Protein AF-A0A147ETG1-F1 (afdb_monomer_lite)

Sequence (432 aa):
MHYVILFGILLVVVVLVGWIVIVAAIRVIGFLLGYVVLMAAVAFAVGLVWGTISPIRILRSSSRVGVRIATPDEVRNGNVLGAAPKRRSAHFDWDHAWPLYVPYQLRLDQRAVLAGARAPLAAMARTQTFLPTPRAWYFALVRHLVWAIVFGIPMVGLVAGMWAATGLWMVITTVFRGVVSTSQRLTTWFLSMREKRETRRNHLGARCTRCYRQSEMPSFRCPNPQCGEIHRDVSPGPLGIRTRVCHCEAVIPLTVAAASRSLTAICPVCDAELPSGTGSRRVVALPVFGSVGSGKTQLLASIADALHTKSADASDPLEVTALTDVSATFLATAVADSAAGRPPLKTQRQDRPEGLAYVLDRSGSALELQMMDAAGESFVDTQGTQSLGYLDISHSLVFVLDPLSIDEVREQYERSPLAGTVPVAQGDGHRA

Foldseek 3Di:
DVVVVVVVVVVVVVVVVVVVVVVVVVVVVVVLVVVLVVLLQVLLVLLQVCLQCQLVPLVPDCPPLGQDACALVCQQVCVQVHDADDDPRNVDGAFSFHFDCFPGSLVSSLVSSVVSLCVVVVVVVVVVVPDDDDPDPVVVVVVVVCCCRVPVSSSVSSNNSSCVNNVVVSVVSVVVSVVVVVVLVVLLVVVVVVLVVCCVVQVAWFADLPQRDIDLFFWWAQPPPVGRTIHRALRADRQHHQWHAHSVRGIAGGHLLVNLQRTFTAHPPPRDTGFRNRRNAHEAEEEEEEAVLLCLLVVVLVVLLVQVVCCPDPVWHKDKDWRDPVLVVSSVQSNVCVVVVHRRDPDPDDLRDRWRWMWIDGPNHTYIYTYHYDPNVLVPDPVSVVSPSNVVVHPDYHYRGRLCLDVVSVVVCCPDPCNPVDDGGPDPPPDD

Structure (mmCIF, N/CA/C/O backbone):
data_AF-A0A147ETG1-F1
#
_entry.id   AF-A0A147ETG1-F1
#
loop_
_atom_site.group_PDB
_atom_site.id
_atom_site.type_symbol
_atom_site.label_atom_id
_atom_site.label_alt_id
_atom_site.label_comp_id
_atom_site.label_asym_id
_atom_site.label_entity_id
_atom_site.label_seq_id
_atom_site.pdbx_PDB_ins_code
_atom_site.Cartn_x
_atom_site.Cartn_y
_atom_site.Cartn_z
_atom_site.occupancy
_atom_site.B_iso_or_equiv
_atom_site.auth_seq_id
_atom_site.auth_comp_id
_atom_site.auth_asym_id
_atom_site.auth_atom_id
_atom_site.pdbx_PDB_model_num
ATOM 1 N N . MET A 1 1 ? 64.836 5.735 -83.996 1.00 67.38 1 MET A N 1
ATOM 2 C CA . MET A 1 1 ? 64.706 6.863 -83.042 1.00 67.38 1 MET A CA 1
ATOM 3 C C . MET A 1 1 ? 63.246 7.233 -82.755 1.00 67.38 1 MET A C 1
ATOM 5 O O . MET A 1 1 ? 62.884 7.292 -81.590 1.00 67.38 1 MET A O 1
ATOM 9 N N . HIS A 1 2 ? 62.379 7.402 -83.764 1.00 76.19 2 HIS A N 1
ATOM 10 C CA . HIS A 1 2 ? 60.975 7.813 -83.554 1.00 76.19 2 HIS A CA 1
ATOM 11 C C . HIS A 1 2 ? 60.108 6.833 -82.739 1.00 76.19 2 HIS A C 1
ATOM 13 O O . HIS A 1 2 ? 59.359 7.279 -81.880 1.00 76.19 2 HIS A O 1
ATOM 19 N N . TYR A 1 3 ? 60.258 5.514 -82.911 1.00 81.62 3 TYR A N 1
ATOM 20 C CA . TYR A 1 3 ? 59.494 4.520 -82.132 1.00 81.62 3 TYR A CA 1
ATOM 21 C C . TYR A 1 3 ? 59.814 4.522 -80.627 1.00 81.62 3 TYR A C 1
ATOM 23 O O . TYR A 1 3 ? 58.925 4.308 -79.810 1.00 81.62 3 TYR A O 1
ATOM 31 N N . VAL A 1 4 ? 61.063 4.819 -80.251 1.00 83.25 4 VAL A N 1
ATOM 32 C CA . VAL A 1 4 ? 61.487 4.911 -78.841 1.00 83.25 4 VAL A CA 1
ATOM 33 C C . VAL A 1 4 ? 60.890 6.156 -78.182 1.00 83.25 4 VAL A C 1
ATOM 35 O O . VAL A 1 4 ? 60.413 6.093 -77.053 1.00 83.25 4 VAL A O 1
ATOM 38 N N . ILE A 1 5 ? 60.849 7.272 -78.917 1.00 85.88 5 ILE A N 1
ATOM 39 C CA . ILE A 1 5 ? 60.222 8.521 -78.467 1.00 85.88 5 ILE A CA 1
ATOM 40 C C . ILE A 1 5 ? 58.706 8.327 -78.307 1.00 85.88 5 ILE A C 1
ATOM 42 O O . ILE A 1 5 ? 58.140 8.721 -77.292 1.00 85.88 5 ILE A O 1
ATOM 46 N N . LEU A 1 6 ? 58.053 7.661 -79.265 1.00 86.38 6 LEU A N 1
ATOM 47 C CA . LEU A 1 6 ? 56.607 7.418 -79.243 1.00 86.38 6 LEU A CA 1
ATOM 48 C C . LEU A 1 6 ? 56.188 6.469 -78.105 1.00 86.38 6 LEU A C 1
ATOM 50 O O . LEU A 1 6 ? 55.193 6.723 -77.430 1.00 86.38 6 LEU A O 1
ATOM 54 N N . PHE A 1 7 ? 56.980 5.425 -77.836 1.00 90.19 7 PHE A N 1
ATOM 55 C CA . PHE A 1 7 ? 56.787 4.542 -76.681 1.00 90.19 7 PHE A CA 1
ATOM 56 C C . PHE A 1 7 ? 56.986 5.279 -75.348 1.00 90.19 7 PHE A C 1
ATOM 58 O O . PHE A 1 7 ? 56.180 5.119 -74.433 1.00 90.19 7 PHE A O 1
ATOM 65 N N . GLY A 1 8 ? 58.011 6.135 -75.253 1.00 89.25 8 GLY A N 1
ATOM 66 C CA . GLY A 1 8 ? 58.242 6.978 -74.077 1.00 89.25 8 GLY A CA 1
ATOM 67 C C . GLY A 1 8 ? 57.074 7.928 -73.793 1.00 89.25 8 GLY A C 1
ATOM 68 O O . GLY A 1 8 ? 56.630 8.027 -72.652 1.00 89.25 8 GLY A O 1
ATOM 69 N N . ILE A 1 9 ? 56.517 8.562 -74.830 1.00 90.00 9 ILE A N 1
ATOM 70 C CA . ILE A 1 9 ? 55.332 9.427 -74.710 1.00 90.00 9 ILE A CA 1
ATOM 71 C C . ILE A 1 9 ? 54.106 8.619 -74.262 1.00 90.00 9 ILE A C 1
ATOM 73 O O . ILE A 1 9 ? 53.408 9.038 -73.340 1.00 90.00 9 ILE A O 1
ATOM 77 N N . LEU A 1 10 ? 53.856 7.449 -74.861 1.00 92.00 10 LEU A N 1
ATOM 78 C CA . LEU A 1 10 ? 52.732 6.586 -74.488 1.00 92.00 10 LEU A CA 1
ATOM 79 C C . LEU A 1 10 ? 52.819 6.143 -73.021 1.00 92.00 10 LEU A C 1
ATOM 81 O O . LEU A 1 10 ? 51.822 6.204 -72.304 1.00 92.00 10 LEU A O 1
ATOM 85 N N . LEU A 1 11 ? 54.006 5.744 -72.558 1.00 93.06 11 LEU A N 1
ATOM 86 C CA . LEU A 1 11 ? 54.235 5.351 -71.169 1.00 93.06 11 LEU A CA 1
ATOM 87 C C . LEU A 1 11 ? 53.941 6.508 -70.205 1.00 93.06 11 LEU A C 1
ATOM 89 O O . LEU A 1 11 ? 53.239 6.314 -69.214 1.00 93.06 11 LEU A O 1
ATOM 93 N N . VAL A 1 12 ? 54.422 7.717 -70.515 1.00 93.31 12 VAL A N 1
ATOM 94 C CA . VAL A 1 12 ? 54.153 8.920 -69.710 1.00 93.31 12 VAL A CA 1
ATOM 95 C C . VAL A 1 12 ? 52.656 9.230 -69.664 1.00 93.31 12 VAL A C 1
ATOM 97 O O . VAL A 1 12 ? 52.134 9.514 -68.588 1.00 93.31 12 VAL A O 1
ATOM 100 N N . VAL A 1 13 ? 51.944 9.122 -70.790 1.00 93.25 13 VAL A N 1
ATOM 101 C CA . VAL A 1 13 ? 50.486 9.320 -70.840 1.00 93.25 13 VAL A CA 1
ATOM 102 C C . VAL A 1 13 ? 49.758 8.277 -69.993 1.00 93.25 13 VAL A C 1
ATOM 104 O O . VAL A 1 13 ? 48.889 8.645 -69.210 1.00 93.25 13 VAL A O 1
ATOM 107 N N . VAL A 1 14 ? 50.124 6.995 -70.084 1.00 94.44 14 VAL A N 1
ATOM 108 C CA . VAL A 1 14 ? 49.513 5.925 -69.275 1.00 94.44 14 VAL A CA 1
ATOM 109 C C . VAL A 1 14 ? 49.749 6.156 -67.781 1.00 94.44 14 VAL A C 1
ATOM 111 O O . VAL A 1 14 ? 48.812 6.034 -66.993 1.00 94.44 14 VAL A O 1
ATOM 114 N N . VAL A 1 15 ? 50.966 6.542 -67.384 1.00 94.19 15 VAL A N 1
ATOM 115 C CA . VAL A 1 15 ? 51.292 6.864 -65.986 1.00 94.19 15 VAL A CA 1
ATOM 116 C C . VAL A 1 15 ? 50.510 8.088 -65.505 1.00 94.19 15 VAL A C 1
ATOM 118 O O . VAL A 1 15 ? 49.958 8.061 -64.408 1.00 94.19 15 VAL A 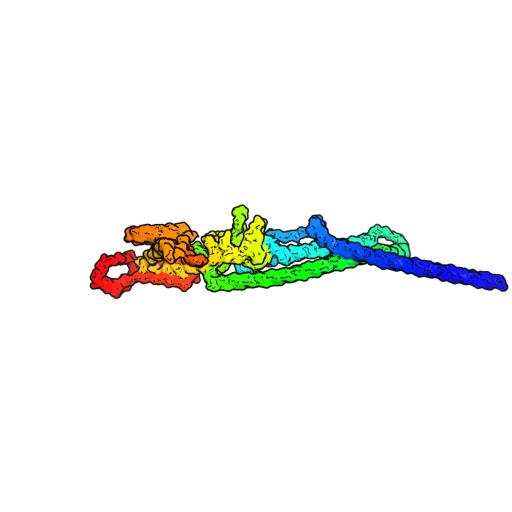O 1
ATOM 121 N N . LEU A 1 16 ? 50.403 9.139 -66.323 1.00 94.12 16 LEU A N 1
ATOM 122 C CA . LEU A 1 16 ? 49.668 10.358 -65.984 1.00 94.12 16 LEU A CA 1
ATOM 123 C C . LEU A 1 16 ? 48.159 10.105 -65.870 1.00 94.12 16 LEU A C 1
ATOM 125 O O . LEU A 1 16 ? 47.537 10.546 -64.906 1.00 94.12 16 LEU A O 1
ATOM 129 N N . VAL A 1 17 ? 47.573 9.346 -66.800 1.00 94.06 17 VAL A N 1
ATOM 130 C CA . VAL A 1 17 ? 46.169 8.912 -66.730 1.00 94.06 17 VAL A CA 1
ATOM 131 C C . VAL A 1 17 ? 45.944 8.045 -65.491 1.00 94.06 17 VAL A C 1
ATOM 133 O O . VAL A 1 17 ? 44.997 8.289 -64.746 1.00 94.06 17 VAL A O 1
ATOM 136 N N . GLY A 1 18 ? 46.838 7.091 -65.215 1.00 94.12 18 GLY A N 1
ATOM 137 C CA . GLY A 1 18 ? 46.791 6.270 -64.005 1.00 94.12 18 GLY A CA 1
ATOM 138 C C . GLY A 1 18 ? 46.842 7.109 -62.726 1.00 94.12 18 GLY A C 1
ATOM 139 O O . GLY A 1 18 ? 46.026 6.914 -61.827 1.00 94.12 18 GLY A O 1
ATOM 140 N N . TRP A 1 19 ? 47.731 8.102 -62.666 1.00 94.38 19 TRP A N 1
ATOM 141 C CA . TRP A 1 19 ? 47.833 9.033 -61.542 1.00 94.38 19 TRP A CA 1
ATOM 142 C C . TRP A 1 19 ? 46.570 9.884 -61.367 1.00 94.38 19 TRP A C 1
ATOM 144 O O . TRP A 1 19 ? 46.068 10.004 -60.251 1.00 94.38 19 TRP A O 1
ATOM 154 N N . ILE A 1 20 ? 46.003 10.423 -62.453 1.00 93.62 20 ILE A N 1
ATOM 155 C CA . ILE A 1 20 ? 44.741 11.182 -62.416 1.00 93.62 20 ILE A CA 1
ATOM 156 C C . ILE A 1 20 ? 43.602 10.310 -61.880 1.00 93.62 20 ILE A C 1
ATOM 158 O O . ILE A 1 20 ? 42.843 10.761 -61.022 1.00 93.62 20 ILE A O 1
ATOM 162 N N . VAL A 1 21 ? 43.500 9.060 -62.340 1.00 93.44 21 VAL A N 1
ATOM 163 C CA . VAL A 1 21 ? 42.495 8.102 -61.855 1.00 93.44 21 VAL A CA 1
ATOM 164 C C . VAL A 1 21 ? 42.681 7.827 -60.361 1.00 93.44 21 VAL A C 1
ATOM 166 O O . VAL A 1 21 ? 41.699 7.842 -59.621 1.00 93.44 21 VAL A O 1
ATOM 169 N N . ILE A 1 22 ? 43.920 7.649 -59.892 1.00 93.94 22 ILE A N 1
ATOM 170 C CA . ILE A 1 22 ? 44.228 7.452 -58.467 1.00 93.94 22 ILE A CA 1
ATOM 171 C C . ILE A 1 22 ? 43.833 8.684 -57.641 1.00 93.94 22 ILE A C 1
ATOM 173 O O . ILE A 1 22 ? 43.138 8.551 -56.634 1.00 93.94 22 ILE A O 1
ATOM 177 N N . VAL A 1 23 ? 44.219 9.890 -58.066 1.00 94.06 23 VAL A N 1
ATOM 178 C CA . VAL A 1 23 ? 43.885 11.142 -57.362 1.00 94.06 23 VAL A CA 1
ATOM 179 C C . VAL A 1 23 ? 42.370 11.363 -57.321 1.00 94.06 23 VAL A C 1
ATOM 181 O O . VAL A 1 23 ? 41.824 11.721 -56.274 1.00 94.06 23 VAL A O 1
ATOM 184 N N . ALA A 1 24 ? 41.671 11.111 -58.430 1.00 92.19 24 ALA A N 1
ATOM 185 C CA . ALA A 1 24 ? 40.215 11.183 -58.487 1.00 92.19 24 ALA A CA 1
ATOM 186 C C . ALA A 1 24 ? 39.564 10.160 -57.542 1.00 92.19 24 ALA A C 1
ATOM 188 O O . ALA A 1 24 ? 38.664 10.524 -56.784 1.00 92.19 24 ALA A O 1
ATOM 189 N N . ALA A 1 25 ? 40.055 8.916 -57.516 1.00 88.94 25 ALA A N 1
ATOM 190 C CA . ALA A 1 25 ? 39.570 7.877 -56.611 1.00 88.94 25 ALA A CA 1
ATOM 191 C C . ALA A 1 25 ? 39.764 8.266 -55.135 1.00 88.94 25 ALA A C 1
ATOM 193 O O . ALA A 1 25 ? 38.818 8.167 -54.356 1.00 88.94 25 ALA A O 1
ATOM 194 N N . ILE A 1 26 ? 40.936 8.790 -54.756 1.00 92.31 26 ILE A N 1
ATOM 195 C CA . ILE A 1 26 ? 41.205 9.279 -53.392 1.00 92.31 26 ILE A CA 1
ATOM 196 C C . ILE A 1 26 ? 40.241 10.413 -53.018 1.00 92.31 26 ILE A C 1
ATOM 198 O O . ILE A 1 26 ? 39.694 10.416 -51.916 1.00 92.31 26 ILE A O 1
ATOM 202 N N . ARG A 1 27 ? 39.977 11.357 -53.931 1.00 92.75 27 ARG A N 1
ATOM 203 C CA . ARG A 1 27 ? 39.052 12.476 -53.682 1.00 92.75 27 ARG A CA 1
ATOM 204 C C . ARG A 1 27 ? 37.606 12.009 -53.513 1.00 92.75 27 ARG A C 1
ATOM 206 O O . ARG A 1 27 ? 36.915 12.496 -52.619 1.00 92.75 27 ARG A O 1
ATOM 213 N N . VAL A 1 28 ? 37.162 11.054 -54.332 1.00 88.75 28 VAL A N 1
ATOM 214 C CA . VAL A 1 28 ? 35.836 10.429 -54.210 1.00 88.75 28 VAL A CA 1
ATOM 215 C C . VAL A 1 28 ? 35.714 9.682 -52.883 1.00 88.75 28 VAL A C 1
ATOM 217 O O . VAL A 1 28 ? 34.722 9.865 -52.183 1.00 88.75 28 VAL A O 1
ATOM 220 N N . ILE A 1 29 ? 36.732 8.908 -52.491 1.00 87.75 29 ILE A N 1
ATOM 221 C CA . ILE A 1 29 ? 36.769 8.213 -51.195 1.00 87.75 29 ILE A CA 1
ATOM 222 C C . ILE A 1 29 ? 36.726 9.219 -50.038 1.00 87.75 29 ILE A C 1
ATOM 224 O O . ILE A 1 29 ? 35.969 9.018 -49.093 1.00 87.75 29 ILE A O 1
ATOM 228 N N . GLY A 1 30 ? 37.475 10.323 -50.120 1.00 89.44 30 GLY A N 1
ATOM 229 C CA . GLY A 1 30 ? 37.466 11.380 -49.107 1.00 89.44 30 GLY A CA 1
ATOM 230 C C . GLY A 1 30 ? 36.097 12.052 -48.955 1.00 89.44 30 GLY A C 1
ATOM 231 O O . GLY A 1 30 ? 35.612 12.214 -47.836 1.00 89.44 30 GLY A O 1
ATOM 232 N N . PHE A 1 31 ? 35.437 12.386 -50.069 1.00 90.56 31 PHE A N 1
ATOM 233 C CA . PHE A 1 31 ? 34.080 12.944 -50.048 1.00 90.56 31 PHE A CA 1
ATOM 234 C C . PHE A 1 31 ? 33.064 11.948 -49.478 1.00 90.56 31 PHE A C 1
ATOM 236 O O . PHE A 1 31 ? 32.230 12.312 -48.651 1.00 90.56 31 PHE A O 1
ATOM 243 N N . LEU A 1 32 ? 33.163 10.681 -49.880 1.00 87.75 32 LEU A N 1
ATOM 244 C CA . LEU A 1 32 ? 32.304 9.603 -49.406 1.00 87.75 32 LEU A CA 1
ATOM 245 C C . LEU A 1 32 ? 32.493 9.352 -47.904 1.00 87.75 32 LEU A C 1
ATOM 247 O O . LEU A 1 32 ? 31.505 9.237 -47.187 1.00 87.75 32 LEU A O 1
ATOM 251 N N . LEU A 1 33 ? 33.729 9.364 -47.400 1.00 88.69 33 LEU A N 1
ATOM 252 C CA . LEU A 1 33 ? 34.017 9.271 -45.967 1.00 88.69 33 LEU A CA 1
ATOM 253 C C . LEU A 1 33 ? 33.415 10.456 -45.195 1.00 88.69 33 LEU A C 1
ATOM 255 O O . LEU A 1 33 ? 32.748 10.250 -44.183 1.00 88.69 33 LEU A O 1
ATOM 259 N N . GLY A 1 34 ? 33.602 11.685 -45.687 1.00 90.25 34 GLY A N 1
ATOM 260 C CA . GLY A 1 34 ? 33.026 12.885 -45.075 1.00 90.25 34 GLY A CA 1
ATOM 261 C C . GLY A 1 34 ? 31.496 12.851 -45.036 1.00 90.25 34 GLY A C 1
ATOM 262 O O . GLY A 1 34 ? 30.897 13.111 -43.992 1.00 90.25 34 GLY A O 1
ATOM 263 N N . TYR A 1 35 ? 30.863 12.456 -46.145 1.00 90.31 35 TYR A N 1
ATOM 264 C CA . TYR A 1 35 ? 29.414 12.264 -46.234 1.00 90.31 35 TYR A CA 1
ATOM 265 C C . TYR A 1 35 ? 28.915 11.237 -45.212 1.00 90.31 35 TYR A C 1
ATOM 267 O O . TYR A 1 35 ? 27.952 11.494 -44.495 1.00 90.31 35 TYR A O 1
ATOM 275 N N . VAL A 1 36 ? 29.592 10.095 -45.102 1.00 89.81 36 VAL A N 1
ATOM 276 C CA . VAL A 1 36 ? 29.226 9.012 -44.182 1.00 89.81 36 VAL A CA 1
ATOM 277 C C . VAL A 1 36 ? 29.306 9.459 -42.729 1.00 89.81 36 VAL A C 1
ATOM 279 O O . VAL A 1 36 ? 28.372 9.212 -41.969 1.00 89.81 36 VAL A O 1
ATOM 282 N N . VAL A 1 37 ? 30.385 10.144 -42.343 1.00 91.12 37 VAL A N 1
ATOM 283 C CA . VAL A 1 37 ? 30.551 10.669 -40.980 1.00 91.12 37 VAL A CA 1
ATOM 284 C C . VAL A 1 37 ? 29.466 11.698 -40.662 1.00 91.12 37 VAL A C 1
ATOM 286 O O . VAL A 1 37 ? 28.840 11.617 -39.604 1.00 91.12 37 VAL A O 1
ATOM 289 N N . LEU A 1 38 ? 29.188 12.622 -41.587 1.00 94.12 38 LEU A N 1
ATOM 290 C CA . LEU A 1 38 ? 28.142 13.630 -41.413 1.00 94.12 38 LEU A CA 1
ATOM 291 C C . LEU A 1 38 ? 26.756 12.984 -41.274 1.00 94.12 38 LEU A C 1
ATOM 293 O O . LEU A 1 38 ? 26.021 13.294 -40.338 1.00 94.12 38 LEU A O 1
ATOM 297 N N . MET A 1 39 ? 26.410 12.053 -42.164 1.00 92.62 39 MET A N 1
ATOM 298 C CA . MET A 1 39 ? 25.126 11.352 -42.121 1.00 92.62 39 MET A CA 1
ATOM 299 C C . MET A 1 39 ? 24.985 10.490 -40.867 1.00 92.62 39 MET A C 1
ATOM 301 O O . MET A 1 39 ? 23.900 10.441 -40.294 1.00 92.62 39 MET A O 1
ATOM 305 N N . ALA A 1 40 ? 26.062 9.854 -40.399 1.00 92.00 40 ALA A N 1
ATOM 306 C CA . ALA A 1 40 ? 26.072 9.125 -39.134 1.00 92.00 40 ALA A CA 1
ATOM 307 C C . ALA A 1 40 ? 25.810 10.046 -37.940 1.00 92.00 40 ALA A C 1
ATOM 309 O O . ALA A 1 40 ? 25.008 9.701 -37.074 1.00 92.00 40 ALA A O 1
ATOM 310 N N . ALA A 1 41 ? 26.438 11.225 -37.911 1.00 94.06 41 ALA A N 1
ATOM 311 C CA . ALA A 1 41 ? 26.247 12.212 -36.852 1.00 94.06 41 ALA A CA 1
ATOM 312 C C . ALA A 1 41 ? 24.816 12.777 -36.841 1.00 94.06 41 ALA A C 1
ATOM 314 O O . ALA A 1 41 ? 24.185 12.841 -35.785 1.00 94.06 41 ALA A O 1
ATOM 315 N N . VAL A 1 42 ? 24.269 13.118 -38.014 1.00 95.25 42 VAL A N 1
ATOM 316 C CA . VAL A 1 42 ? 22.872 13.565 -38.151 1.00 95.25 42 VAL A CA 1
ATOM 317 C C . VAL A 1 42 ? 21.911 12.454 -37.732 1.00 95.25 42 VAL A C 1
ATOM 319 O O . VAL A 1 42 ? 21.002 12.692 -36.939 1.00 95.25 42 VAL A O 1
ATOM 322 N N . ALA A 1 43 ? 22.128 11.225 -38.204 1.00 93.75 43 ALA A N 1
ATOM 323 C CA . ALA A 1 43 ? 21.301 10.081 -37.844 1.00 93.75 43 ALA A CA 1
ATOM 324 C C . ALA A 1 43 ? 21.365 9.781 -36.339 1.00 93.75 43 ALA A C 1
ATOM 326 O O . ALA A 1 43 ? 20.333 9.496 -35.737 1.00 93.75 43 ALA A O 1
ATOM 327 N N . PHE A 1 44 ? 22.535 9.918 -35.712 1.00 95.12 44 PHE A N 1
ATOM 328 C CA . PHE A 1 44 ? 22.704 9.809 -34.264 1.00 95.12 44 PHE A CA 1
ATOM 329 C C . PHE A 1 44 ? 21.921 10.883 -33.505 1.00 95.12 44 PHE A C 1
ATOM 331 O O . PHE A 1 44 ? 21.209 10.553 -32.557 1.00 95.12 44 PHE A O 1
ATOM 338 N N . ALA A 1 45 ? 21.971 12.142 -33.946 1.00 95.44 45 ALA A N 1
ATOM 339 C CA . ALA A 1 45 ? 21.187 13.224 -33.350 1.00 95.44 45 ALA A CA 1
ATOM 340 C C . ALA A 1 45 ? 19.671 12.977 -33.476 1.00 95.44 45 ALA A C 1
ATOM 342 O O . ALA A 1 45 ? 18.935 13.113 -32.498 1.00 95.44 45 ALA A O 1
ATOM 343 N N . VAL A 1 46 ? 19.204 12.530 -34.647 1.00 94.50 46 VAL A N 1
ATOM 344 C CA . VAL A 1 46 ? 17.806 12.107 -34.850 1.00 94.50 46 VAL A CA 1
ATOM 345 C C . VAL A 1 46 ? 17.460 10.927 -33.939 1.00 94.50 46 VAL A C 1
ATOM 347 O O . VAL A 1 46 ? 16.398 10.916 -33.318 1.00 94.50 46 VAL A O 1
ATOM 350 N N . GLY A 1 47 ? 18.370 9.961 -33.808 1.00 92.94 47 GLY A N 1
ATOM 351 C CA . GLY A 1 47 ? 18.254 8.827 -32.898 1.00 92.94 47 GLY A CA 1
ATOM 352 C C . GLY A 1 47 ? 18.087 9.259 -31.443 1.00 92.94 47 GLY A C 1
ATOM 353 O O . GLY A 1 47 ? 17.205 8.741 -30.764 1.00 92.94 47 GLY A O 1
ATOM 354 N N . LEU A 1 48 ? 18.864 10.241 -30.974 1.00 95.06 48 LEU A N 1
ATOM 355 C CA . LEU A 1 48 ? 18.734 10.805 -29.626 1.00 95.06 48 LEU A CA 1
ATOM 356 C C . LEU A 1 48 ? 17.348 11.419 -29.402 1.00 95.06 48 LEU A C 1
ATOM 358 O O . LEU A 1 48 ? 16.694 11.095 -28.414 1.00 95.06 48 LEU A O 1
ATOM 362 N N . VAL A 1 49 ? 16.878 12.259 -30.330 1.00 94.19 49 VAL A N 1
ATOM 363 C CA . VAL A 1 49 ? 15.547 12.890 -30.247 1.00 94.19 49 VAL A CA 1
ATOM 364 C C . VAL A 1 49 ? 14.437 11.838 -30.271 1.00 94.19 49 VAL A C 1
ATOM 366 O O . VAL A 1 49 ? 13.489 11.895 -29.490 1.00 94.19 49 VAL A O 1
ATOM 369 N N . TRP A 1 50 ? 14.547 10.830 -31.134 1.00 90.81 50 TRP A N 1
ATOM 370 C CA . TRP A 1 50 ? 13.565 9.751 -31.174 1.00 90.81 50 TRP A CA 1
ATOM 371 C C . TRP A 1 50 ? 13.593 8.907 -29.896 1.00 90.81 50 TRP A C 1
ATOM 373 O O . TRP A 1 50 ? 12.545 8.549 -29.358 1.00 90.81 50 TRP A O 1
ATOM 383 N N . GLY A 1 51 ? 14.788 8.628 -29.373 1.00 89.94 51 GLY A N 1
ATOM 384 C CA . GLY A 1 51 ? 14.997 7.889 -28.135 1.00 89.94 51 GLY A CA 1
ATOM 385 C C . GLY A 1 51 ? 14.428 8.597 -26.909 1.00 89.94 51 GLY A C 1
ATOM 386 O O . GLY A 1 51 ? 13.870 7.914 -26.056 1.00 89.94 51 GLY A O 1
ATOM 387 N N . THR A 1 52 ? 14.467 9.933 -26.837 1.00 91.19 52 THR A N 1
ATOM 388 C CA . THR A 1 52 ? 13.834 10.699 -25.744 1.00 91.19 52 THR A CA 1
ATOM 389 C C . THR A 1 52 ? 12.309 10.747 -25.851 1.00 91.19 52 THR A C 1
ATOM 391 O O . THR A 1 52 ? 11.625 10.707 -24.829 1.00 91.19 52 THR A O 1
ATOM 394 N N . ILE A 1 53 ? 11.753 10.779 -27.065 1.00 90.56 53 ILE A N 1
ATOM 395 C CA . ILE A 1 53 ? 10.297 10.785 -27.296 1.00 90.56 53 ILE A CA 1
ATOM 396 C C . ILE A 1 53 ? 9.692 9.379 -27.129 1.00 90.56 53 ILE A C 1
ATOM 398 O O . ILE A 1 53 ? 8.529 9.236 -26.736 1.00 90.56 53 ILE A O 1
ATOM 402 N N . SER A 1 54 ? 10.469 8.326 -27.404 1.00 87.06 54 SER A N 1
ATOM 403 C CA . SER A 1 54 ? 9.982 6.943 -27.432 1.00 87.06 54 SER A CA 1
ATOM 404 C C . SER A 1 54 ? 9.295 6.467 -26.141 1.00 87.06 54 SER A C 1
ATOM 406 O O . SER A 1 54 ? 8.212 5.891 -26.269 1.00 87.06 54 SER A O 1
ATOM 408 N N . PRO A 1 55 ? 9.783 6.749 -24.911 1.00 88.00 55 PRO A N 1
ATOM 409 C CA . PRO A 1 55 ? 9.126 6.296 -23.690 1.00 88.00 55 PRO A CA 1
ATOM 410 C C . PRO A 1 55 ? 7.757 6.956 -23.522 1.00 88.00 55 PRO A C 1
ATOM 412 O O . PRO A 1 55 ? 6.778 6.277 -23.238 1.00 88.00 55 PRO A O 1
ATOM 415 N N . ILE A 1 56 ? 7.654 8.262 -23.793 1.00 87.94 56 ILE A N 1
ATOM 416 C CA . ILE A 1 56 ? 6.388 9.004 -23.715 1.00 87.94 56 ILE A CA 1
ATOM 417 C C . ILE A 1 56 ? 5.380 8.430 -24.713 1.00 87.94 56 ILE A C 1
ATOM 419 O O . ILE A 1 56 ? 4.212 8.244 -24.381 1.00 87.94 56 ILE A O 1
ATOM 423 N N . ARG A 1 57 ? 5.826 8.115 -25.934 1.00 86.94 57 ARG A N 1
ATOM 424 C CA . ARG A 1 57 ? 4.962 7.540 -26.970 1.00 86.94 57 ARG A CA 1
ATOM 425 C C . ARG A 1 57 ? 4.492 6.126 -26.617 1.00 86.94 57 ARG A C 1
ATOM 427 O O . ARG A 1 57 ? 3.324 5.812 -26.840 1.00 86.94 57 ARG A O 1
ATOM 434 N N . ILE A 1 58 ? 5.379 5.289 -26.080 1.00 85.62 58 ILE A N 1
ATOM 435 C CA . ILE A 1 58 ? 5.052 3.920 -25.655 1.00 85.62 58 ILE A CA 1
ATOM 436 C C . ILE A 1 58 ? 4.052 3.951 -24.497 1.00 85.62 58 ILE A C 1
ATOM 438 O O . ILE A 1 58 ? 3.096 3.189 -24.522 1.00 85.62 58 ILE A O 1
ATOM 442 N N . LEU A 1 59 ? 4.229 4.863 -23.537 1.00 84.88 59 LEU A N 1
ATOM 443 C CA . LEU A 1 59 ? 3.358 4.973 -22.365 1.00 84.88 59 LEU A CA 1
ATOM 444 C C . LEU A 1 59 ? 2.013 5.657 -22.660 1.00 84.88 59 LEU A C 1
ATOM 446 O O . LEU A 1 59 ? 1.026 5.351 -22.002 1.00 84.88 59 LEU A O 1
ATOM 450 N N . ARG A 1 60 ? 1.950 6.576 -23.636 1.00 82.69 60 ARG A N 1
ATOM 451 C CA . ARG A 1 60 ? 0.699 7.259 -24.024 1.00 82.69 60 ARG A CA 1
ATOM 452 C C . ARG A 1 60 ? -0.149 6.490 -25.028 1.00 82.69 60 ARG A C 1
ATOM 454 O O . ARG A 1 60 ? -1.364 6.653 -25.031 1.00 82.69 60 ARG A O 1
ATOM 461 N N . SER A 1 61 ? 0.470 5.753 -25.948 1.00 58.59 61 SER A N 1
ATOM 462 C CA . SER A 1 61 ? -0.275 5.061 -27.003 1.00 58.59 61 SER A CA 1
ATOM 463 C C . SER A 1 61 ? -0.591 3.626 -26.602 1.00 58.59 61 SER A C 1
ATOM 465 O O . SER A 1 61 ? 0.214 2.970 -25.944 1.00 58.59 61 SER A O 1
ATOM 467 N N . SER A 1 62 ? -1.722 3.109 -27.091 1.00 53.38 62 SER A N 1
ATOM 468 C CA . SER A 1 62 ? -1.958 1.669 -27.251 1.00 53.38 62 SER A CA 1
ATOM 469 C C . SER A 1 62 ? -0.975 1.115 -28.294 1.00 53.38 62 SER A C 1
ATOM 471 O O . SER A 1 62 ? -1.319 0.771 -29.425 1.00 53.38 62 SER A O 1
ATOM 473 N N . SER A 1 63 ? 0.317 1.173 -27.974 1.00 54.53 63 SER A N 1
ATOM 474 C CA . SER A 1 63 ? 1.361 0.627 -28.820 1.00 54.53 63 SER A CA 1
ATOM 475 C C . SER A 1 63 ? 1.149 -0.885 -28.917 1.00 54.53 63 SER A C 1
ATOM 477 O O . SER A 1 63 ? 0.624 -1.508 -27.998 1.00 54.53 63 SER A O 1
ATOM 479 N N . ARG A 1 64 ? 1.577 -1.505 -30.026 1.00 53.88 64 ARG A N 1
ATOM 480 C CA . ARG A 1 64 ? 1.483 -2.970 -30.215 1.00 53.88 64 ARG A CA 1
ATOM 481 C C . ARG A 1 64 ? 2.138 -3.762 -29.070 1.00 53.88 64 ARG A C 1
ATOM 483 O O . ARG A 1 64 ? 1.854 -4.940 -28.895 1.00 53.88 64 ARG A O 1
ATOM 490 N N . VAL A 1 65 ? 3.020 -3.108 -28.312 1.00 61.91 65 VAL A N 1
ATOM 491 C CA . VAL A 1 65 ? 3.582 -3.573 -27.046 1.00 61.91 65 VAL A CA 1
ATOM 492 C C . VAL A 1 65 ? 2.650 -3.073 -25.937 1.00 61.91 65 VAL A C 1
ATOM 494 O O . VAL A 1 65 ? 2.874 -2.006 -25.374 1.00 61.91 65 VAL A O 1
ATOM 497 N N . GLY A 1 66 ? 1.550 -3.789 -25.689 1.00 62.78 66 GLY A N 1
ATOM 498 C CA . GLY A 1 66 ? 0.523 -3.363 -24.734 1.00 62.78 66 GLY A CA 1
ATOM 499 C C . GLY A 1 66 ? 1.122 -2.975 -23.377 1.00 62.78 66 GLY A C 1
ATOM 500 O O . GLY A 1 66 ? 1.828 -3.771 -22.753 1.00 62.78 66 GLY A O 1
ATOM 501 N N . VAL A 1 67 ? 0.868 -1.740 -22.935 1.00 75.06 67 VAL A N 1
ATOM 502 C CA . VAL A 1 67 ? 1.265 -1.280 -21.600 1.00 75.06 67 VAL A CA 1
ATOM 503 C C . VAL A 1 67 ? 0.381 -1.998 -20.592 1.00 75.06 67 VAL A C 1
ATOM 505 O O . VAL A 1 67 ? -0.834 -1.815 -20.569 1.00 75.06 67 VAL A O 1
ATOM 508 N N . ARG A 1 68 ? 0.996 -2.848 -19.771 1.00 84.94 68 ARG A N 1
ATOM 509 C CA . ARG A 1 68 ? 0.297 -3.576 -18.716 1.00 84.94 68 ARG A CA 1
ATOM 510 C C . ARG A 1 68 ? 0.161 -2.680 -17.488 1.00 84.94 68 ARG A C 1
ATOM 512 O O . ARG A 1 68 ? 1.167 -2.256 -16.915 1.00 84.94 68 ARG A O 1
ATOM 519 N N . ILE A 1 69 ? -1.076 -2.408 -17.093 1.00 88.19 69 ILE A N 1
ATOM 520 C CA . ILE A 1 69 ? -1.401 -1.697 -15.855 1.00 88.19 69 ILE A CA 1
ATOM 521 C C . ILE A 1 69 ? -1.525 -2.737 -14.741 1.00 88.19 69 ILE A C 1
ATOM 523 O O . ILE A 1 69 ? -2.221 -3.734 -14.906 1.00 88.19 69 ILE A O 1
ATOM 527 N N . ALA A 1 70 ? -0.849 -2.513 -13.618 1.00 90.88 70 ALA A N 1
ATOM 528 C CA . ALA A 1 70 ? -0.987 -3.337 -12.426 1.00 90.88 70 ALA A CA 1
ATOM 529 C C . ALA A 1 70 ? -2.363 -3.093 -11.786 1.00 90.88 70 ALA A C 1
ATOM 531 O O . ALA A 1 70 ? -2.541 -2.118 -11.054 1.00 90.88 70 ALA A O 1
ATOM 532 N N . THR A 1 71 ? -3.333 -3.958 -12.082 1.00 92.12 71 THR A N 1
ATOM 533 C CA . THR A 1 71 ? -4.695 -3.853 -11.543 1.00 92.12 71 THR A CA 1
ATOM 534 C C . THR A 1 71 ? -4.811 -4.485 -10.150 1.00 92.12 71 THR A C 1
ATOM 536 O O . THR A 1 71 ? -3.994 -5.338 -9.784 1.00 92.12 71 THR A O 1
ATOM 539 N N . PRO A 1 72 ? -5.839 -4.111 -9.367 1.00 92.75 72 PRO A N 1
ATOM 540 C CA . PRO A 1 72 ? -6.144 -4.756 -8.091 1.00 92.75 72 PRO A CA 1
ATOM 541 C C . PRO A 1 72 ? -6.329 -6.282 -8.203 1.00 92.75 72 PRO A C 1
ATOM 543 O O . PRO A 1 72 ? -5.843 -7.014 -7.338 1.00 92.75 72 PRO A O 1
ATOM 546 N N . ASP A 1 73 ? -6.932 -6.778 -9.289 1.00 91.94 73 ASP A N 1
ATOM 547 C CA . ASP A 1 73 ? -7.084 -8.219 -9.545 1.00 91.94 73 ASP A CA 1
ATOM 548 C C . ASP A 1 73 ? -5.729 -8.925 -9.684 1.00 91.94 73 ASP A C 1
ATOM 550 O O . ASP A 1 73 ? -5.499 -10.005 -9.138 1.00 91.94 73 ASP A O 1
ATOM 554 N N . GLU A 1 74 ? -4.780 -8.304 -10.392 1.00 90.75 74 GLU A N 1
ATOM 555 C CA . GLU A 1 74 ? -3.433 -8.856 -10.539 1.00 90.75 74 GLU A CA 1
ATOM 556 C C . GLU A 1 74 ? -2.652 -8.856 -9.219 1.00 90.75 74 GLU A C 1
ATOM 558 O O . GLU A 1 74 ? -1.776 -9.705 -9.025 1.00 90.75 74 GLU A O 1
ATOM 563 N N . VAL A 1 75 ? -2.951 -7.922 -8.313 1.00 91.56 75 VAL A N 1
ATOM 564 C 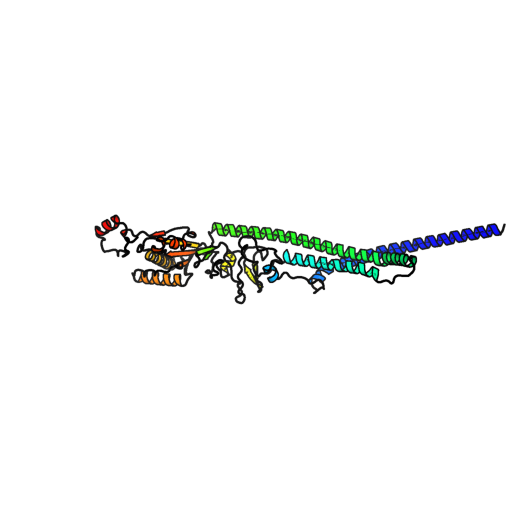CA . VAL A 1 75 ? -2.377 -7.907 -6.964 1.00 91.56 75 VAL A CA 1
ATOM 565 C C . VAL A 1 75 ? -2.932 -9.057 -6.131 1.00 91.56 75 VAL A C 1
ATOM 567 O O . VAL A 1 75 ? -2.130 -9.817 -5.585 1.00 91.56 75 VAL A O 1
ATOM 570 N N . ARG A 1 76 ? -4.261 -9.231 -6.088 1.00 89.00 76 ARG A N 1
ATOM 571 C CA . ARG A 1 76 ? -4.919 -10.348 -5.386 1.00 89.00 76 ARG A CA 1
ATOM 572 C C . ARG A 1 76 ? -4.381 -11.701 -5.856 1.00 89.00 76 ARG A C 1
ATOM 574 O O . ARG A 1 76 ? -4.046 -12.543 -5.033 1.00 89.00 76 ARG A O 1
ATOM 581 N N . ASN A 1 77 ? -4.189 -11.854 -7.166 1.00 87.69 77 ASN A N 1
ATOM 582 C CA . ASN A 1 77 ? -3.650 -13.070 -7.781 1.00 87.69 77 ASN A CA 1
ATOM 583 C C . ASN A 1 77 ? -2.123 -13.244 -7.617 1.00 87.69 77 ASN A C 1
ATOM 585 O O . ASN A 1 77 ? -1.553 -14.192 -8.151 1.00 87.69 77 ASN A O 1
ATOM 589 N N . GLY A 1 78 ? -1.423 -12.324 -6.942 1.00 86.25 78 GLY A N 1
ATOM 590 C CA . GLY A 1 78 ? 0.023 -12.414 -6.696 1.00 86.25 78 GLY A CA 1
ATOM 591 C C . GLY A 1 78 ? 0.920 -12.100 -7.903 1.00 86.25 78 GLY A C 1
ATOM 592 O O . GLY A 1 78 ? 2.145 -12.204 -7.818 1.00 86.25 78 GLY A O 1
ATOM 593 N N . ASN A 1 79 ? 0.360 -11.643 -9.026 1.00 87.62 79 ASN A N 1
ATOM 594 C CA . ASN A 1 79 ? 1.109 -11.385 -10.262 1.00 87.62 79 ASN A CA 1
ATOM 595 C C . ASN A 1 79 ? 2.008 -10.135 -10.188 1.00 87.62 79 ASN A C 1
ATOM 597 O O . ASN A 1 79 ? 2.974 -10.019 -10.946 1.00 87.62 79 ASN A O 1
ATOM 601 N N . VAL A 1 80 ? 1.697 -9.195 -9.288 1.00 88.88 80 VAL A N 1
ATOM 602 C CA . VAL A 1 80 ? 2.439 -7.928 -9.126 1.00 88.88 80 VAL A CA 1
ATOM 603 C C . VAL A 1 80 ? 3.384 -7.968 -7.924 1.00 88.88 80 VAL A C 1
ATOM 605 O O . VAL A 1 80 ? 4.549 -7.568 -8.022 1.00 88.88 80 VAL A O 1
ATOM 608 N N . LEU A 1 81 ? 2.877 -8.426 -6.776 1.00 86.94 81 LEU A N 1
ATOM 609 C CA . LEU A 1 81 ? 3.591 -8.413 -5.496 1.00 86.94 81 LEU A CA 1
ATOM 610 C C . LEU A 1 81 ? 4.345 -9.723 -5.210 1.00 86.94 81 LEU A C 1
ATOM 612 O O . LEU A 1 81 ? 5.216 -9.737 -4.338 1.00 86.94 81 LEU A O 1
ATOM 616 N N . GLY A 1 82 ? 4.083 -10.777 -5.987 1.00 83.56 82 GLY A N 1
ATOM 617 C CA . GLY A 1 82 ? 4.619 -12.117 -5.775 1.00 83.56 82 GLY A CA 1
ATOM 618 C C . GLY A 1 82 ? 3.751 -12.928 -4.813 1.00 83.56 82 GLY A C 1
ATOM 619 O O . GLY A 1 82 ? 2.542 -12.731 -4.743 1.00 83.56 82 GLY A O 1
ATOM 620 N N . ALA A 1 83 ? 4.392 -13.842 -4.079 1.00 75.94 83 ALA A N 1
ATOM 621 C CA . ALA A 1 83 ? 3.741 -14.737 -3.122 1.00 75.94 83 ALA A CA 1
ATOM 622 C C . ALA A 1 83 ? 2.897 -13.999 -2.063 1.00 75.94 83 ALA A C 1
ATOM 624 O O . ALA A 1 83 ? 2.977 -12.773 -1.923 1.00 75.94 83 ALA A O 1
ATOM 625 N N . ALA A 1 84 ? 2.128 -14.781 -1.301 1.00 73.88 84 ALA A N 1
ATOM 626 C CA . ALA A 1 84 ? 1.271 -14.308 -0.223 1.00 73.88 84 ALA A CA 1
ATOM 627 C C . ALA A 1 84 ? 1.980 -13.290 0.696 1.00 73.88 84 ALA A C 1
ATOM 629 O O . ALA A 1 84 ? 3.203 -13.376 0.914 1.00 73.88 84 ALA A O 1
ATOM 630 N N . PRO A 1 85 ? 1.234 -12.303 1.222 1.00 75.56 85 PRO A N 1
ATOM 631 C CA . PRO A 1 85 ? 1.787 -11.290 2.104 1.00 75.56 85 PRO A CA 1
ATOM 632 C C . PRO A 1 85 ? 2.504 -11.929 3.298 1.00 75.56 85 PRO A C 1
ATOM 634 O O . PRO A 1 85 ? 2.135 -12.977 3.815 1.00 75.56 85 PRO A O 1
ATOM 637 N N . LYS A 1 86 ? 3.604 -11.316 3.739 1.00 71.00 86 LYS A N 1
ATOM 638 C CA . LYS A 1 86 ? 4.393 -11.851 4.857 1.00 71.00 86 LYS A CA 1
ATOM 639 C C . LYS A 1 86 ? 3.803 -11.396 6.192 1.00 71.00 86 LYS A C 1
ATOM 641 O O . LYS A 1 86 ? 3.293 -10.286 6.301 1.00 71.00 86 LYS A O 1
ATOM 646 N N . ARG A 1 87 ? 4.060 -12.169 7.254 1.00 69.50 87 ARG A N 1
ATOM 647 C CA . ARG A 1 87 ? 3.722 -11.862 8.661 1.00 69.50 87 ARG A CA 1
ATOM 648 C C . ARG A 1 87 ? 2.236 -12.053 8.990 1.00 69.50 87 ARG A C 1
ATOM 650 O O . ARG A 1 87 ? 1.751 -13.172 8.934 1.00 69.50 87 ARG A O 1
ATOM 657 N N . ARG A 1 88 ? 1.548 -10.993 9.425 1.00 66.88 88 ARG A N 1
ATOM 658 C CA . ARG A 1 88 ? 0.238 -11.056 10.096 1.00 66.88 88 ARG A CA 1
ATOM 659 C C . ARG A 1 88 ? -0.898 -11.452 9.154 1.00 66.88 88 ARG A C 1
ATOM 661 O O . ARG A 1 88 ? -1.911 -11.961 9.609 1.00 66.88 88 ARG A O 1
ATOM 668 N N . SER A 1 89 ? -0.688 -11.256 7.859 1.00 69.56 89 SER A N 1
ATOM 669 C CA . SER A 1 89 ? -1.591 -11.623 6.776 1.00 69.56 89 SER A CA 1
ATOM 670 C C . SER A 1 89 ? -1.143 -12.873 6.018 1.00 69.56 89 SER A C 1
ATOM 672 O O . SER A 1 89 ? -1.752 -13.201 5.018 1.00 69.56 89 SER A O 1
ATOM 674 N N . ALA A 1 90 ? -0.138 -13.621 6.497 1.00 75.12 90 ALA A N 1
ATOM 675 C CA . ALA A 1 90 ? 0.394 -14.790 5.780 1.00 75.12 90 ALA A CA 1
ATOM 676 C C . ALA A 1 90 ? -0.623 -15.908 5.507 1.00 75.12 90 ALA A C 1
ATOM 678 O O . ALA A 1 90 ? -0.403 -16.728 4.623 1.00 75.12 90 ALA A O 1
ATOM 679 N N . HIS A 1 91 ? -1.722 -15.930 6.259 1.00 76.00 91 HIS A N 1
ATOM 680 C CA . HIS A 1 91 ? -2.821 -16.880 6.092 1.00 76.00 91 HIS A CA 1
ATOM 681 C C . HIS A 1 91 ? -3.906 -16.374 5.128 1.00 76.00 91 HIS A C 1
ATOM 683 O O . HIS A 1 91 ? -4.907 -17.053 4.930 1.00 76.00 91 HIS A O 1
ATOM 689 N N . PHE A 1 92 ? -3.732 -15.175 4.568 1.00 78.88 92 PHE A N 1
ATOM 690 C CA . PHE A 1 92 ? -4.684 -14.505 3.696 1.00 78.88 92 PHE A CA 1
ATOM 691 C C . PHE A 1 92 ? -4.019 -14.101 2.380 1.00 78.88 92 PHE A C 1
ATOM 693 O O . PHE A 1 92 ? -2.812 -13.860 2.316 1.00 78.88 92 PHE A O 1
ATOM 700 N N . ASP A 1 93 ? -4.832 -13.983 1.336 1.00 84.62 93 ASP A N 1
ATOM 701 C CA . ASP A 1 93 ? -4.395 -13.425 0.062 1.00 84.62 93 ASP A CA 1
ATOM 702 C C . ASP A 1 93 ? -4.172 -11.911 0.158 1.00 84.62 93 ASP A C 1
ATOM 704 O O . ASP A 1 93 ? -4.528 -11.252 1.140 1.00 84.62 93 ASP A O 1
ATOM 708 N N . TRP A 1 94 ? -3.568 -11.338 -0.884 1.00 89.25 94 TRP A N 1
ATOM 709 C CA . TRP A 1 94 ? -3.435 -9.890 -0.984 1.00 89.25 94 TRP A CA 1
ATOM 710 C C . TRP A 1 94 ? -4.812 -9.214 -1.031 1.00 89.25 94 TRP A C 1
ATOM 712 O O . TRP A 1 94 ? -5.693 -9.599 -1.805 1.00 89.25 94 TRP A O 1
ATOM 722 N N . ASP A 1 95 ? -4.968 -8.158 -0.229 1.00 90.38 95 ASP A N 1
ATOM 723 C CA . ASP A 1 95 ? -6.166 -7.319 -0.243 1.00 90.38 95 ASP A CA 1
ATOM 724 C C . ASP A 1 95 ? -6.403 -6.729 -1.646 1.00 90.38 95 ASP A C 1
ATOM 726 O O . ASP A 1 95 ? -5.463 -6.358 -2.356 1.00 90.38 95 ASP A O 1
ATOM 730 N N . HIS A 1 96 ? -7.675 -6.590 -2.024 1.00 92.56 96 HIS A N 1
ATOM 731 C CA . HIS A 1 96 ? -8.085 -6.099 -3.340 1.00 92.56 96 HIS A CA 1
ATOM 732 C C . HIS A 1 96 ? -7.931 -4.574 -3.440 1.00 92.56 96 HIS A C 1
ATOM 734 O O . HIS A 1 96 ? -8.875 -3.801 -3.252 1.00 92.56 96 HIS A O 1
ATOM 740 N N . ALA A 1 97 ? -6.696 -4.134 -3.663 1.00 93.88 97 ALA A N 1
ATOM 741 C CA . ALA A 1 97 ? -6.302 -2.733 -3.636 1.00 93.88 97 ALA A CA 1
ATOM 742 C C . ALA A 1 97 ? -5.232 -2.421 -4.690 1.00 93.88 97 ALA A C 1
ATOM 744 O O . ALA A 1 97 ? -4.484 -3.295 -5.132 1.00 93.88 97 ALA A O 1
ATOM 745 N N . TRP A 1 98 ? -5.141 -1.146 -5.063 1.00 94.44 98 TRP A N 1
ATOM 746 C CA . TRP A 1 98 ? -4.136 -0.660 -6.000 1.00 94.44 98 TRP A CA 1
ATOM 747 C C . TRP A 1 98 ? -2.732 -0.692 -5.377 1.00 94.44 98 TRP A C 1
ATOM 749 O O . TRP A 1 98 ? -2.547 -0.228 -4.246 1.00 94.44 98 TRP A O 1
ATOM 759 N N . PRO A 1 99 ? -1.713 -1.198 -6.095 1.00 94.81 99 PRO A N 1
ATOM 760 C CA . PRO A 1 99 ? -0.340 -1.156 -5.619 1.00 94.81 99 PRO A CA 1
ATOM 761 C C . PRO A 1 99 ? 0.243 0.253 -5.779 1.00 94.81 99 PRO A C 1
ATOM 763 O O . PRO A 1 99 ? -0.165 1.031 -6.642 1.00 94.81 99 PRO A O 1
ATOM 766 N N . LEU A 1 100 ? 1.272 0.576 -4.993 1.00 93.19 100 LEU A N 1
ATOM 767 C CA . LEU A 1 100 ? 2.016 1.823 -5.183 1.00 93.19 100 LEU A CA 1
ATOM 768 C C . LEU A 1 100 ? 2.633 1.890 -6.589 1.00 93.19 100 LEU A C 1
ATOM 770 O O . LEU A 1 100 ? 3.315 0.961 -7.031 1.00 93.19 100 LEU A O 1
ATOM 774 N N . TYR A 1 101 ? 2.478 3.032 -7.264 1.00 91.81 101 TYR A N 1
ATOM 775 C CA . TYR A 1 101 ? 3.038 3.228 -8.606 1.00 91.81 101 TYR A CA 1
ATOM 776 C C . TYR A 1 101 ? 4.554 2.960 -8.633 1.00 91.81 101 TYR A C 1
ATOM 778 O O . TYR A 1 101 ? 5.048 2.142 -9.414 1.00 91.81 101 TYR A O 1
ATOM 786 N N . VAL A 1 102 ? 5.305 3.584 -7.718 1.00 93.62 102 VAL A N 1
ATOM 787 C CA . VAL A 1 102 ? 6.706 3.233 -7.461 1.00 93.62 102 VAL A CA 1
ATOM 788 C C . VAL A 1 102 ? 6.747 2.269 -6.275 1.00 93.62 102 VAL A C 1
ATOM 790 O O . VAL A 1 102 ? 6.238 2.639 -5.218 1.00 93.62 102 VAL A O 1
ATOM 793 N N . PRO A 1 103 ? 7.354 1.072 -6.393 1.00 92.44 103 PRO A N 1
ATOM 794 C CA . PRO A 1 103 ? 8.174 0.585 -7.508 1.00 92.44 103 PRO A CA 1
ATOM 795 C C . PRO A 1 103 ? 7.456 -0.342 -8.507 1.00 92.44 103 PRO A C 1
ATOM 797 O O . PRO A 1 103 ? 8.144 -0.936 -9.341 1.00 92.44 103 PRO A O 1
ATOM 800 N N . TYR A 1 104 ? 6.148 -0.581 -8.384 1.00 91.94 104 TYR A N 1
ATOM 801 C CA . TYR A 1 104 ? 5.467 -1.672 -9.097 1.00 91.94 104 TYR A CA 1
ATOM 802 C C . TYR A 1 104 ? 5.103 -1.317 -10.541 1.00 91.94 104 TYR A C 1
ATOM 804 O O . TYR A 1 104 ? 5.655 -1.932 -11.455 1.00 91.94 104 TYR A O 1
ATOM 812 N N . GLN A 1 105 ? 4.272 -0.296 -10.763 1.00 92.19 105 GLN A N 1
ATOM 813 C CA . GLN A 1 105 ? 3.897 0.138 -12.115 1.00 92.19 105 GLN A CA 1
ATOM 814 C C . GLN A 1 105 ? 5.116 0.630 -12.904 1.00 92.19 105 GLN A C 1
ATOM 816 O O . GLN A 1 105 ? 5.327 0.208 -14.036 1.00 92.19 105 GLN A O 1
ATOM 821 N N . LEU A 1 106 ? 6.009 1.400 -12.270 1.00 92.81 106 LEU A N 1
ATOM 822 C CA . LEU A 1 106 ? 7.230 1.884 -12.925 1.00 92.81 106 LEU A CA 1
ATOM 823 C C . LEU A 1 106 ? 8.121 0.737 -13.447 1.00 92.81 106 LEU A C 1
ATOM 825 O O . LEU A 1 106 ? 8.801 0.884 -14.460 1.00 92.81 106 LEU A O 1
ATOM 829 N N . ARG A 1 107 ? 8.121 -0.430 -12.786 1.00 92.06 107 ARG A N 1
ATOM 830 C CA . ARG A 1 107 ? 8.836 -1.624 -13.273 1.00 92.06 107 ARG A CA 1
ATOM 831 C C . ARG A 1 107 ? 8.209 -2.206 -14.536 1.00 92.06 107 ARG A C 1
ATOM 833 O O . ARG A 1 107 ? 8.948 -2.680 -15.400 1.00 92.06 107 ARG A O 1
ATOM 840 N N . LEU A 1 108 ? 6.882 -2.212 -14.622 1.00 90.88 108 LEU A N 1
ATOM 841 C CA . LEU A 1 108 ? 6.161 -2.662 -15.813 1.00 90.88 108 LEU A CA 1
ATOM 842 C C . LEU A 1 108 ? 6.395 -1.689 -16.974 1.00 90.88 108 LEU A C 1
ATOM 844 O O . LEU A 1 108 ? 6.758 -2.128 -18.064 1.00 90.88 108 LEU A O 1
ATOM 848 N N . ASP A 1 109 ? 6.343 -0.387 -16.700 1.00 91.44 109 ASP A N 1
ATOM 849 C CA . ASP A 1 109 ? 6.600 0.678 -17.673 1.00 91.44 109 ASP A CA 1
ATOM 850 C C . ASP A 1 109 ? 8.030 0.594 -18.238 1.00 91.44 109 ASP A C 1
ATOM 852 O O . ASP A 1 109 ? 8.230 0.603 -19.452 1.00 91.44 109 ASP A O 1
ATOM 856 N N . GLN A 1 110 ? 9.041 0.397 -17.382 1.00 92.31 110 GLN A N 1
ATOM 857 C CA . GLN A 1 110 ? 10.429 0.183 -17.815 1.00 92.31 110 GLN A CA 1
ATOM 858 C C . GLN A 1 110 ? 10.587 -1.047 -18.725 1.00 92.31 110 GLN A C 1
ATOM 860 O O . GLN A 1 110 ? 11.343 -1.011 -19.698 1.00 92.31 110 GLN A O 1
ATOM 865 N N . ARG A 1 111 ? 9.874 -2.147 -18.436 1.00 90.81 111 ARG A N 1
ATOM 866 C CA . ARG A 1 111 ? 9.891 -3.354 -19.282 1.00 90.81 111 ARG A CA 1
ATOM 867 C C . ARG A 1 111 ? 9.229 -3.101 -20.635 1.00 90.81 111 ARG A C 1
ATOM 869 O O . ARG A 1 111 ? 9.764 -3.555 -21.646 1.00 90.81 111 ARG A O 1
ATOM 876 N N . ALA A 1 112 ? 8.118 -2.365 -20.660 1.00 90.19 112 ALA A N 1
ATOM 877 C CA . ALA A 1 112 ? 7.430 -1.991 -21.892 1.00 90.19 112 ALA A CA 1
ATOM 878 C C . ALA A 1 112 ? 8.315 -1.103 -22.782 1.00 90.19 112 ALA A C 1
ATOM 880 O O . ALA A 1 112 ? 8.460 -1.377 -23.974 1.00 90.19 112 ALA A O 1
ATOM 881 N N . VAL A 1 113 ? 8.993 -0.107 -22.200 1.00 90.50 113 VAL A N 1
ATOM 882 C CA . VAL A 1 113 ? 9.922 0.772 -22.930 1.00 90.50 113 VAL A CA 1
ATOM 883 C C . VAL A 1 113 ? 11.108 -0.010 -23.497 1.00 90.50 113 VAL A C 1
ATOM 885 O O . VAL A 1 113 ? 11.421 0.134 -24.677 1.00 90.50 113 VAL A O 1
ATOM 888 N N . LEU A 1 114 ? 11.724 -0.902 -22.713 1.00 89.50 114 LEU A N 1
ATOM 889 C CA . LEU A 1 114 ? 12.796 -1.775 -23.208 1.00 89.50 114 LEU A CA 1
ATOM 890 C C . LEU A 1 114 ? 12.338 -2.696 -24.345 1.00 89.50 114 LEU A C 1
ATOM 892 O O . LEU A 1 114 ? 13.082 -2.910 -25.302 1.00 89.50 114 LEU A O 1
ATOM 896 N N . ALA A 1 115 ? 11.135 -3.264 -24.245 1.00 87.75 115 ALA A N 1
ATOM 897 C CA . ALA A 1 115 ? 10.575 -4.106 -25.297 1.00 87.75 115 ALA A CA 1
ATOM 898 C C . ALA A 1 115 ? 10.320 -3.297 -26.580 1.00 87.75 115 ALA A C 1
ATOM 900 O O . ALA A 1 115 ? 10.704 -3.736 -27.666 1.00 87.75 115 ALA A O 1
ATOM 901 N N . GLY A 1 116 ? 9.766 -2.087 -26.457 1.00 86.19 116 GLY A N 1
ATOM 902 C CA . GLY A 1 116 ? 9.573 -1.167 -27.579 1.00 86.19 116 GLY A CA 1
ATOM 903 C C . GLY A 1 116 ? 10.888 -0.712 -28.222 1.00 86.19 116 GLY A C 1
ATOM 904 O O . GLY A 1 116 ? 10.984 -0.664 -29.447 1.00 86.19 116 GLY A O 1
ATOM 905 N N . ALA A 1 117 ? 11.933 -0.470 -27.426 1.00 85.94 117 ALA A N 1
ATOM 906 C CA . ALA A 1 117 ? 13.251 -0.061 -27.917 1.00 85.94 117 ALA A CA 1
ATOM 907 C C . ALA A 1 117 ? 13.981 -1.153 -28.724 1.00 85.94 117 ALA A C 1
ATOM 909 O O . ALA A 1 117 ? 14.842 -0.845 -29.548 1.00 85.94 117 ALA A O 1
ATOM 910 N N . ARG A 1 118 ? 13.615 -2.430 -28.548 1.00 84.75 118 ARG A N 1
ATOM 911 C CA . ARG A 1 118 ? 14.162 -3.552 -29.336 1.00 84.75 118 ARG A CA 1
ATOM 912 C C . ARG A 1 118 ? 13.512 -3.708 -30.712 1.00 84.75 118 ARG A C 1
ATOM 914 O O . ARG A 1 118 ? 14.136 -4.271 -31.608 1.00 84.75 118 ARG A O 1
ATOM 921 N N . ALA A 1 119 ? 12.297 -3.200 -30.916 1.00 79.94 119 ALA A N 1
ATOM 922 C CA . ALA A 1 119 ? 11.591 -3.300 -32.195 1.00 79.94 119 ALA A CA 1
ATOM 923 C C . ALA A 1 119 ? 12.383 -2.762 -33.416 1.00 79.94 11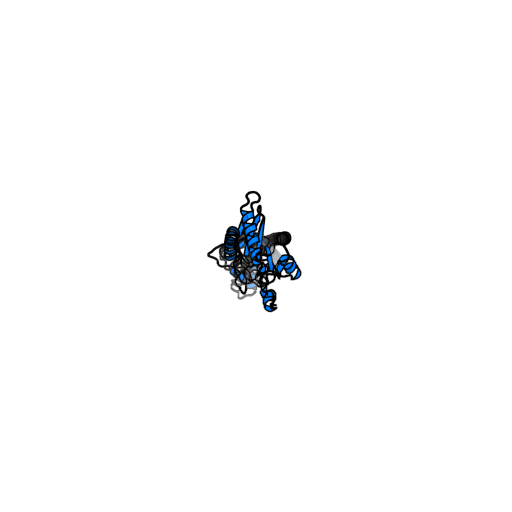9 ALA A C 1
ATOM 925 O O . ALA A 1 119 ? 12.420 -3.458 -34.436 1.00 79.94 119 ALA A O 1
ATOM 926 N N . PRO A 1 120 ? 13.058 -1.592 -33.359 1.00 76.50 120 PRO A N 1
ATOM 927 C CA . PRO A 1 120 ? 13.849 -1.091 -34.488 1.00 76.50 120 PRO A CA 1
ATOM 928 C C . PRO A 1 120 ? 15.097 -1.929 -34.801 1.00 76.50 120 PRO A C 1
ATOM 930 O O . PRO A 1 120 ? 15.488 -1.992 -35.965 1.00 76.50 120 PRO A O 1
ATOM 933 N N . LEU A 1 121 ? 15.678 -2.649 -33.830 1.00 77.12 121 LEU A N 1
ATOM 934 C CA . LEU A 1 121 ? 16.774 -3.594 -34.105 1.00 77.12 121 LEU A CA 1
ATOM 935 C C . LEU A 1 121 ? 16.312 -4.728 -35.032 1.00 77.12 121 LEU A C 1
ATOM 937 O O . LEU A 1 121 ? 17.010 -5.107 -35.968 1.00 77.12 121 LEU A O 1
ATOM 941 N N . ALA A 1 122 ? 15.091 -5.229 -34.830 1.00 74.44 122 ALA A N 1
ATOM 942 C CA . ALA A 1 122 ? 14.502 -6.241 -35.706 1.00 74.44 122 ALA A CA 1
ATOM 943 C C . ALA A 1 122 ? 14.085 -5.681 -37.082 1.00 74.44 122 ALA A C 1
ATOM 945 O O . ALA A 1 122 ? 13.912 -6.442 -38.036 1.00 74.44 122 ALA A O 1
ATOM 946 N N . ALA A 1 123 ? 13.883 -4.365 -37.202 1.00 72.75 123 ALA A N 1
ATOM 947 C CA . ALA A 1 123 ? 13.678 -3.705 -38.491 1.00 72.75 123 ALA A CA 1
ATOM 948 C C . ALA A 1 123 ? 15.007 -3.545 -39.253 1.00 72.75 123 ALA A C 1
ATOM 950 O O . ALA A 1 123 ? 15.038 -3.783 -40.456 1.00 72.75 123 ALA A O 1
ATOM 951 N N . MET A 1 124 ? 16.109 -3.258 -38.548 1.00 71.19 124 MET A N 1
ATOM 952 C CA . MET A 1 124 ? 17.472 -3.217 -39.100 1.00 71.19 124 MET A CA 1
ATOM 953 C C . MET A 1 124 ? 17.904 -4.529 -39.746 1.00 71.19 124 MET A C 1
ATOM 955 O O . MET A 1 124 ? 18.446 -4.529 -40.845 1.00 71.19 124 MET A O 1
ATOM 959 N N . ALA A 1 125 ? 17.611 -5.658 -39.104 1.00 69.44 125 ALA A N 1
ATOM 960 C CA . ALA A 1 125 ? 17.922 -6.963 -39.680 1.00 69.44 125 ALA A CA 1
ATOM 961 C C . ALA A 1 125 ? 17.135 -7.246 -40.980 1.00 69.44 125 ALA A C 1
ATOM 963 O O . ALA A 1 125 ? 17.613 -7.962 -41.855 1.00 69.44 125 ALA A O 1
ATOM 964 N N . ARG A 1 126 ? 15.934 -6.667 -41.132 1.00 70.56 126 ARG A N 1
ATOM 965 C CA . ARG A 1 126 ? 15.053 -6.882 -42.294 1.00 70.56 126 ARG A CA 1
ATOM 966 C C . ARG A 1 126 ? 15.357 -5.973 -43.483 1.00 70.56 126 ARG A C 1
ATOM 968 O O . ARG A 1 126 ? 15.046 -6.339 -44.610 1.00 70.56 126 ARG A O 1
ATOM 975 N N . THR A 1 127 ? 15.975 -4.811 -43.283 1.00 67.88 127 THR A N 1
ATOM 976 C CA . THR A 1 127 ? 16.342 -3.926 -44.404 1.00 67.88 127 THR A CA 1
ATOM 977 C C . THR A 1 127 ? 17.485 -4.494 -45.253 1.00 67.88 127 THR A C 1
ATOM 979 O O . THR A 1 127 ? 17.595 -4.151 -46.428 1.00 67.88 127 THR A O 1
ATOM 982 N N . GLN A 1 128 ? 18.286 -5.421 -44.711 1.00 62.34 128 GLN A N 1
ATOM 983 C CA . GLN A 1 128 ? 19.336 -6.127 -45.458 1.00 62.34 128 GLN A CA 1
ATOM 984 C C . GLN A 1 128 ? 18.798 -7.129 -46.492 1.00 62.34 128 GLN A C 1
ATOM 986 O O . GLN A 1 128 ? 19.481 -7.407 -47.480 1.00 62.34 128 GLN A O 1
ATOM 991 N N . THR A 1 129 ? 17.586 -7.657 -46.297 1.00 62.06 129 THR A N 1
ATOM 992 C CA . THR A 1 129 ? 17.015 -8.737 -47.122 1.00 62.06 129 THR A CA 1
ATOM 993 C C . THR A 1 129 ? 16.104 -8.245 -48.250 1.00 62.06 129 THR A C 1
ATOM 995 O O . THR A 1 129 ? 15.634 -9.055 -49.042 1.00 62.06 129 THR A O 1
ATOM 998 N N . PHE A 1 130 ? 15.860 -6.934 -48.357 1.00 61.03 130 PHE A N 1
ATOM 999 C CA . PHE A 1 130 ? 14.869 -6.368 -49.284 1.00 61.03 130 PHE A CA 1
ATOM 1000 C C . PHE A 1 130 ? 15.397 -6.097 -50.709 1.00 61.03 130 PHE A C 1
ATOM 1002 O O . PHE A 1 130 ? 14.617 -5.777 -51.601 1.00 61.03 130 PHE A O 1
ATOM 1009 N N . LEU A 1 131 ? 16.707 -6.216 -50.959 1.00 59.44 131 LEU A N 1
ATOM 1010 C CA . LEU A 1 131 ? 17.274 -6.007 -52.298 1.00 59.44 131 LEU A CA 1
ATOM 1011 C C . LEU A 1 131 ? 17.437 -7.338 -53.063 1.00 59.44 131 LEU A C 1
ATOM 1013 O O . LEU A 1 131 ? 17.995 -8.279 -52.495 1.00 59.44 131 LEU A O 1
ATOM 1017 N N . PRO A 1 132 ? 17.035 -7.412 -54.350 1.00 64.00 132 PRO A N 1
ATOM 1018 C CA . PRO A 1 132 ? 17.183 -8.614 -55.173 1.00 64.00 132 PRO A CA 1
ATOM 1019 C C . PRO A 1 1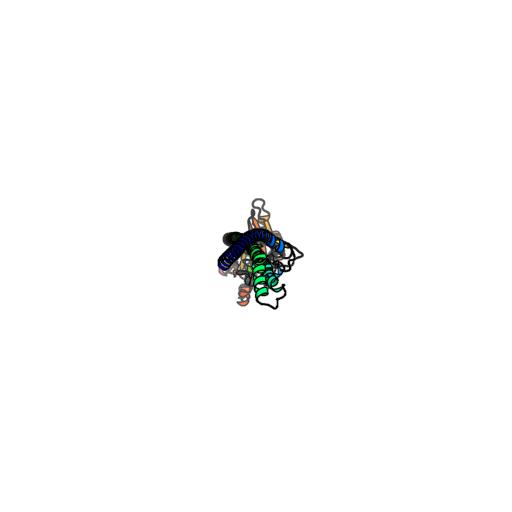32 ? 18.658 -9.010 -55.334 1.00 64.00 132 PRO A C 1
ATOM 1021 O O . PRO A 1 132 ? 19.531 -8.156 -55.513 1.00 64.00 132 PRO A O 1
ATOM 1024 N N . THR A 1 133 ? 18.949 -10.311 -55.262 1.00 64.38 133 THR A N 1
ATOM 1025 C CA . THR A 1 133 ? 20.309 -10.858 -55.355 1.00 64.38 133 THR A CA 1
ATOM 1026 C C . THR A 1 133 ? 20.787 -10.904 -56.814 1.00 64.38 133 THR A C 1
ATOM 1028 O O . THR A 1 133 ? 20.209 -11.624 -57.630 1.00 64.38 133 THR A O 1
ATOM 1031 N N . PRO A 1 134 ? 21.847 -10.160 -57.188 1.00 66.06 134 PRO A N 1
ATOM 1032 C CA . PRO A 1 134 ? 22.422 -10.261 -58.526 1.00 66.06 134 PRO A CA 1
ATOM 1033 C C . PRO A 1 134 ? 23.116 -11.619 -58.713 1.00 66.06 134 PRO A C 1
ATOM 1035 O O . PRO A 1 134 ? 23.730 -12.144 -57.786 1.00 66.06 134 PRO A O 1
ATOM 1038 N N . ARG A 1 135 ? 23.057 -12.176 -59.931 1.00 68.62 135 ARG A N 1
ATOM 1039 C CA . ARG A 1 135 ? 23.648 -13.490 -60.267 1.00 68.62 135 ARG A CA 1
ATOM 1040 C C . ARG A 1 135 ? 25.179 -13.532 -60.172 1.00 68.62 135 ARG A C 1
ATOM 1042 O O . ARG A 1 135 ? 25.737 -14.612 -60.026 1.00 68.62 135 ARG A O 1
ATOM 1049 N N . ALA A 1 136 ? 25.856 -12.386 -60.262 1.00 77.06 136 ALA A N 1
ATOM 1050 C CA . ALA A 1 136 ? 27.312 -12.309 -60.207 1.00 77.06 136 ALA A CA 1
ATOM 1051 C C . ALA A 1 136 ? 27.814 -11.825 -58.837 1.00 77.06 136 ALA A C 1
ATOM 1053 O O . ALA A 1 136 ? 27.348 -10.811 -58.308 1.00 77.06 136 ALA A O 1
ATOM 1054 N N . TRP A 1 137 ? 28.811 -12.525 -58.291 1.00 76.31 137 TRP A N 1
ATOM 1055 C CA . TRP A 1 137 ? 29.333 -12.302 -56.938 1.00 76.31 137 TRP A CA 1
ATOM 1056 C C . TRP A 1 137 ? 29.956 -10.907 -56.737 1.00 76.31 137 TRP A C 1
ATOM 1058 O O . TRP A 1 137 ? 29.833 -10.329 -55.659 1.00 76.31 137 TRP A O 1
ATOM 1068 N N . TYR A 1 138 ? 30.565 -10.321 -57.774 1.00 73.88 138 TYR A N 1
ATOM 1069 C CA . TYR A 1 138 ? 31.203 -9.001 -57.685 1.00 73.88 138 TYR A CA 1
ATOM 1070 C C . TYR A 1 138 ? 30.177 -7.862 -57.569 1.00 73.88 138 TYR A C 1
ATOM 1072 O O . TYR A 1 138 ? 30.345 -6.958 -56.752 1.00 73.88 138 TYR A O 1
ATOM 1080 N N . PHE A 1 139 ? 29.061 -7.928 -58.307 1.00 75.50 139 PHE A N 1
ATOM 1081 C CA . PHE A 1 139 ? 27.959 -6.973 -58.151 1.00 75.50 139 PHE A CA 1
ATOM 1082 C C . PHE A 1 139 ? 27.283 -7.113 -56.784 1.00 75.50 139 PHE A C 1
ATOM 1084 O O . PHE A 1 139 ? 26.846 -6.115 -56.210 1.00 75.50 139 PHE A O 1
ATOM 1091 N N . ALA A 1 140 ? 27.239 -8.327 -56.224 1.00 74.19 140 ALA A N 1
ATOM 1092 C CA . ALA A 1 140 ? 26.775 -8.534 -54.858 1.00 74.19 140 ALA A CA 1
ATOM 1093 C C . ALA A 1 140 ? 27.709 -7.858 -53.837 1.00 74.19 140 ALA A C 1
ATOM 1095 O O . ALA A 1 140 ? 27.218 -7.138 -52.969 1.00 74.19 140 ALA A O 1
ATOM 1096 N N . LEU A 1 141 ? 29.032 -8.020 -53.969 1.00 78.12 141 LEU A N 1
ATOM 1097 C CA . LEU A 1 141 ? 30.031 -7.406 -53.083 1.00 78.12 141 LEU A CA 1
ATOM 1098 C C . LEU A 1 141 ? 29.957 -5.870 -53.103 1.00 78.12 141 LEU A C 1
ATOM 1100 O O . LEU A 1 141 ? 29.872 -5.238 -52.050 1.00 78.12 141 LEU A O 1
ATOM 1104 N N . VAL A 1 142 ? 29.930 -5.268 -54.297 1.00 78.50 142 VAL A N 1
ATOM 1105 C CA . VAL A 1 142 ? 29.835 -3.807 -54.459 1.00 78.50 142 VAL A CA 1
ATOM 1106 C C . VAL A 1 142 ? 28.524 -3.282 -53.873 1.00 78.50 142 VAL A C 1
ATOM 1108 O O . VAL A 1 142 ? 28.533 -2.298 -53.138 1.00 78.50 142 VAL A O 1
ATOM 1111 N N . ARG A 1 143 ? 27.399 -3.971 -54.105 1.00 80.06 143 ARG A N 1
ATOM 1112 C CA . ARG A 1 143 ? 26.106 -3.632 -53.491 1.00 80.06 143 ARG A CA 1
ATOM 1113 C C . ARG A 1 143 ? 26.166 -3.681 -51.964 1.00 80.06 143 ARG A C 1
ATOM 1115 O O . ARG A 1 143 ? 25.633 -2.782 -51.321 1.00 80.06 143 ARG A O 1
ATOM 1122 N N . HIS A 1 144 ? 26.795 -4.703 -51.380 1.00 77.44 144 HIS A N 1
ATOM 1123 C CA . HIS A 1 144 ? 26.943 -4.816 -49.926 1.00 77.44 144 HIS A CA 1
ATOM 1124 C C . HIS A 1 144 ? 27.786 -3.679 -49.345 1.00 77.44 144 HIS A C 1
ATOM 1126 O O . HIS A 1 144 ? 27.396 -3.115 -48.327 1.00 77.44 144 HIS A O 1
ATOM 1132 N N . LEU A 1 145 ? 28.882 -3.303 -50.009 1.00 80.19 145 LEU A N 1
ATOM 1133 C CA . LEU A 1 145 ? 29.720 -2.171 -49.606 1.00 80.19 145 LEU A CA 1
ATOM 1134 C C . LEU A 1 145 ? 28.967 -0.842 -49.709 1.00 80.19 145 LEU A C 1
ATOM 1136 O O . LEU A 1 145 ? 28.940 -0.082 -48.746 1.00 80.19 145 LEU A O 1
ATOM 1140 N N . VAL A 1 146 ? 28.288 -0.585 -50.829 1.00 81.31 146 VAL A N 1
ATOM 1141 C CA . VAL A 1 146 ? 27.493 0.638 -51.016 1.00 81.31 146 VAL A CA 1
ATOM 1142 C C . VAL A 1 146 ? 26.360 0.710 -49.994 1.00 81.31 146 VAL A C 1
ATOM 1144 O O . VAL A 1 146 ? 26.171 1.747 -49.367 1.00 81.31 146 VAL A O 1
ATOM 1147 N N . TRP A 1 147 ? 25.639 -0.389 -49.756 1.00 81.88 147 TRP A N 1
ATOM 1148 C CA . TRP A 1 147 ? 24.583 -0.424 -48.745 1.00 81.88 147 TRP A CA 1
ATOM 1149 C C . TRP A 1 147 ? 25.136 -0.203 -47.334 1.00 81.88 147 TRP A C 1
ATOM 1151 O O . TRP A 1 147 ? 24.590 0.609 -46.590 1.00 81.88 147 TRP A O 1
ATOM 1161 N N . ALA A 1 148 ? 26.228 -0.882 -46.967 1.00 81.00 148 ALA A N 1
ATOM 1162 C CA . ALA A 1 148 ? 26.840 -0.752 -45.647 1.00 81.00 148 ALA A CA 1
ATOM 1163 C C . ALA A 1 148 ? 27.301 0.685 -45.383 1.00 81.00 148 ALA A C 1
ATOM 1165 O O . ALA A 1 148 ? 27.089 1.206 -44.292 1.00 81.00 148 ALA A O 1
ATOM 1166 N N . ILE A 1 149 ? 27.869 1.337 -46.394 1.00 81.81 149 ILE A N 1
ATOM 1167 C CA . ILE A 1 149 ? 28.394 2.691 -46.277 1.00 81.81 149 ILE A CA 1
ATOM 1168 C C . ILE A 1 149 ? 27.265 3.735 -46.283 1.00 81.81 149 ILE A C 1
ATOM 1170 O O . ILE A 1 149 ? 27.221 4.592 -45.405 1.00 81.81 149 ILE A O 1
ATOM 1174 N N . VAL A 1 150 ? 26.339 3.657 -47.243 1.00 81.06 150 VAL A N 1
ATOM 1175 C CA . VAL A 1 150 ? 25.300 4.682 -47.451 1.00 81.06 150 VAL A CA 1
ATOM 1176 C C . VAL A 1 150 ? 24.141 4.540 -46.466 1.00 81.06 150 VAL A C 1
ATOM 1178 O O . VAL A 1 150 ? 23.628 5.543 -45.980 1.00 81.06 150 VAL A O 1
ATOM 1181 N N . PHE A 1 151 ? 23.725 3.313 -46.148 1.00 81.00 151 PHE A N 1
ATOM 1182 C CA . PHE A 1 151 ? 22.567 3.053 -45.286 1.00 81.00 151 PHE A CA 1
ATOM 1183 C C . PHE A 1 151 ? 22.957 2.421 -43.951 1.00 81.00 151 PHE A C 1
ATOM 1185 O O . PHE A 1 151 ? 22.393 2.782 -42.920 1.00 81.00 151 PHE A O 1
ATOM 1192 N N . GLY A 1 152 ? 23.937 1.515 -43.945 1.00 84.00 152 GLY A N 1
ATOM 1193 C CA . GLY A 1 152 ? 24.360 0.793 -42.747 1.00 84.00 152 GLY A CA 1
ATOM 1194 C C . GLY A 1 152 ? 24.921 1.718 -41.667 1.00 84.00 152 GLY A C 1
ATOM 1195 O O . GLY A 1 152 ? 24.414 1.719 -40.548 1.00 84.00 152 GLY A O 1
ATOM 1196 N N . ILE A 1 153 ? 25.922 2.539 -41.996 1.00 86.81 153 ILE A N 1
ATOM 1197 C CA . ILE A 1 153 ? 26.579 3.428 -41.025 1.00 86.81 153 ILE A CA 1
ATOM 1198 C C . ILE A 1 153 ? 25.603 4.475 -40.441 1.00 86.81 153 ILE A C 1
ATOM 1200 O O . ILE A 1 153 ? 25.533 4.578 -39.213 1.00 86.81 153 ILE A O 1
ATOM 1204 N N . PRO A 1 154 ? 24.781 5.194 -41.236 1.00 87.94 154 PRO A N 1
ATOM 1205 C CA . PRO A 1 154 ? 23.760 6.080 -40.672 1.00 87.94 154 PRO A CA 1
ATOM 1206 C C . PRO A 1 154 ? 22.729 5.345 -39.810 1.00 87.94 154 PRO A C 1
ATOM 1208 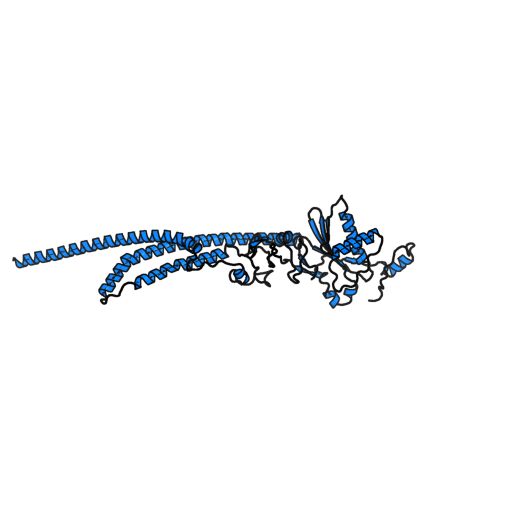O O . PRO A 1 154 ? 22.331 5.846 -38.760 1.00 87.94 154 PRO A O 1
ATOM 1211 N N . MET A 1 155 ? 22.331 4.129 -40.193 1.00 86.25 155 MET A N 1
ATOM 1212 C CA . MET A 1 155 ? 21.406 3.322 -39.399 1.00 86.25 155 MET A CA 1
ATOM 1213 C C . MET A 1 155 ? 22.005 2.907 -38.050 1.00 86.25 155 MET A C 1
ATOM 1215 O O . MET A 1 155 ? 21.314 2.982 -37.033 1.00 86.25 155 MET A O 1
ATOM 1219 N N . VAL A 1 156 ? 23.291 2.538 -38.019 1.00 88.12 156 VAL A N 1
ATOM 1220 C CA . VAL A 1 156 ? 24.034 2.301 -36.770 1.00 88.12 156 VAL A CA 1
ATOM 1221 C C . VAL A 1 156 ? 24.042 3.565 -35.912 1.00 88.12 156 VAL A C 1
ATOM 1223 O O . VAL A 1 156 ? 23.751 3.474 -34.722 1.00 88.12 156 VAL A O 1
ATOM 1226 N N . GLY A 1 157 ? 24.294 4.738 -36.504 1.00 90.12 157 GLY A N 1
ATOM 1227 C CA . GLY A 1 157 ? 24.221 6.027 -35.811 1.00 90.12 157 GLY A CA 1
ATOM 1228 C C . GLY A 1 157 ? 22.856 6.267 -35.160 1.00 90.12 157 GLY A C 1
ATOM 1229 O O . GLY A 1 157 ? 22.785 6.533 -33.961 1.00 90.12 157 GLY A O 1
ATOM 1230 N N . LEU A 1 158 ? 21.762 6.087 -35.907 1.00 90.56 158 LEU A N 1
ATOM 1231 C CA . LEU A 1 158 ? 20.394 6.247 -35.398 1.00 90.56 158 LEU A CA 1
ATOM 1232 C C . LEU A 1 158 ? 20.079 5.290 -34.249 1.00 90.56 158 LEU A C 1
ATOM 1234 O O . LEU A 1 158 ? 19.560 5.711 -33.214 1.00 90.56 158 LEU A O 1
ATOM 1238 N N . VAL A 1 159 ? 20.402 4.006 -34.417 1.00 90.25 159 VAL A N 1
ATOM 1239 C CA . VAL A 1 159 ? 20.187 2.986 -33.386 1.00 90.25 159 VAL A CA 1
ATOM 1240 C C . VAL A 1 159 ? 21.018 3.308 -32.143 1.00 90.25 159 VAL A C 1
ATOM 1242 O O . VAL A 1 159 ? 20.479 3.283 -31.039 1.00 90.25 159 VAL A O 1
ATOM 1245 N N . ALA A 1 160 ? 22.291 3.678 -32.303 1.00 91.81 160 ALA A N 1
ATOM 1246 C CA . ALA A 1 160 ? 23.162 4.060 -31.195 1.00 91.81 160 ALA A CA 1
ATOM 1247 C C . ALA A 1 160 ? 22.624 5.284 -30.437 1.00 91.81 160 ALA A C 1
ATOM 1249 O O . ALA A 1 160 ? 22.556 5.252 -29.209 1.00 91.81 160 ALA A O 1
ATOM 1250 N N . GLY A 1 161 ? 22.172 6.324 -31.146 1.00 93.38 161 GLY A N 1
ATOM 1251 C CA . GLY A 1 161 ? 21.559 7.509 -30.538 1.00 93.38 161 GLY A CA 1
ATOM 1252 C C . GLY A 1 161 ? 20.282 7.171 -29.771 1.00 93.38 161 GLY A C 1
ATOM 1253 O O . GLY A 1 161 ? 20.108 7.578 -28.622 1.00 93.38 161 GLY A O 1
ATOM 1254 N N . MET A 1 162 ? 19.416 6.340 -30.355 1.00 91.94 162 MET A N 1
ATOM 1255 C CA . MET A 1 162 ? 18.185 5.895 -29.701 1.00 91.94 162 MET A CA 1
ATOM 1256 C C . MET A 1 162 ? 18.464 5.078 -28.432 1.00 91.94 162 MET A C 1
ATOM 1258 O O . MET A 1 162 ? 17.826 5.309 -27.400 1.00 91.94 162 MET A O 1
ATOM 1262 N N . TRP A 1 163 ? 19.423 4.148 -28.477 1.00 92.69 163 TRP A N 1
ATOM 1263 C CA . TRP A 1 163 ? 19.825 3.350 -27.315 1.00 92.69 163 TRP A CA 1
ATOM 1264 C C . TRP A 1 163 ? 20.518 4.187 -26.242 1.00 92.69 163 TRP A C 1
ATOM 1266 O O . TRP A 1 163 ? 20.268 3.949 -25.063 1.00 92.69 163 TRP A O 1
ATOM 1276 N N . ALA A 1 164 ? 21.320 5.187 -26.616 1.00 94.50 164 ALA A N 1
ATOM 1277 C CA . ALA A 1 164 ? 21.944 6.105 -25.666 1.00 94.50 164 ALA A CA 1
ATOM 1278 C C . ALA A 1 164 ? 20.888 6.901 -24.881 1.00 94.50 164 ALA A C 1
ATOM 1280 O O . ALA A 1 164 ? 20.904 6.902 -23.649 1.00 94.50 164 ALA A O 1
ATOM 1281 N N . ALA A 1 165 ? 19.915 7.504 -25.572 1.00 94.31 165 ALA A N 1
ATOM 1282 C CA . ALA A 1 165 ? 18.825 8.242 -24.931 1.00 94.31 165 ALA A CA 1
ATOM 1283 C C . ALA A 1 165 ? 17.910 7.334 -24.085 1.00 94.31 165 ALA A C 1
ATOM 1285 O O . ALA A 1 165 ? 17.585 7.666 -22.943 1.00 94.31 165 ALA A O 1
ATOM 1286 N N . THR A 1 166 ? 17.537 6.158 -24.604 1.00 92.19 166 THR A N 1
ATOM 1287 C CA . THR A 1 166 ? 16.717 5.184 -23.859 1.00 92.19 166 THR A CA 1
ATOM 1288 C C . THR A 1 166 ? 17.463 4.657 -22.633 1.00 92.19 166 THR A C 1
ATOM 1290 O O . THR A 1 166 ? 16.887 4.542 -21.554 1.00 92.19 166 THR A O 1
ATOM 1293 N N . GLY A 1 167 ? 18.758 4.366 -22.773 1.00 94.06 167 GLY A N 1
ATOM 1294 C CA . GLY A 1 167 ? 19.627 3.926 -21.687 1.00 94.06 167 GLY A CA 1
ATOM 1295 C C . GLY A 1 167 ? 19.730 4.975 -20.584 1.00 94.06 167 GLY A C 1
ATOM 1296 O O . GLY A 1 167 ? 19.543 4.644 -19.414 1.00 94.06 167 GLY A O 1
ATOM 1297 N N . LEU A 1 168 ? 19.918 6.247 -20.948 1.00 95.44 168 LEU A N 1
ATOM 1298 C CA . LEU A 1 168 ? 19.909 7.358 -19.996 1.00 95.44 168 LEU A CA 1
ATOM 1299 C C . LEU A 1 168 ? 18.574 7.446 -19.240 1.00 95.44 168 LEU A C 1
ATOM 1301 O O . LEU A 1 168 ? 18.569 7.528 -18.012 1.00 95.44 168 LEU A O 1
ATOM 1305 N N . TRP A 1 169 ? 17.439 7.350 -19.940 1.00 95.06 169 TRP A N 1
ATOM 1306 C CA . TRP A 1 169 ? 16.115 7.322 -19.306 1.00 95.06 169 TRP A CA 1
ATOM 1307 C C . TRP A 1 169 ? 15.949 6.131 -18.345 1.00 95.06 169 TRP A C 1
ATOM 1309 O O . TRP A 1 169 ? 15.423 6.287 -17.239 1.00 95.06 169 TRP A O 1
ATOM 1319 N N . MET A 1 170 ? 16.443 4.945 -18.716 1.00 95.19 170 MET A N 1
ATOM 1320 C CA . MET A 1 170 ? 16.418 3.751 -17.860 1.00 95.19 170 MET A CA 1
ATOM 1321 C C . MET A 1 170 ? 17.265 3.931 -16.597 1.00 95.19 170 MET A C 1
ATOM 1323 O O . MET A 1 170 ? 16.838 3.516 -15.517 1.00 95.19 170 MET A O 1
ATOM 1327 N N . VAL A 1 171 ? 18.433 4.571 -16.705 1.00 96.38 171 VAL A N 1
ATOM 1328 C CA . VAL A 1 171 ? 19.282 4.906 -15.552 1.00 96.38 171 VAL A CA 1
ATOM 1329 C C . VAL A 1 171 ? 18.552 5.879 -14.631 1.00 96.38 171 VAL A C 1
ATOM 1331 O O . VAL A 1 171 ? 18.378 5.571 -13.452 1.00 96.38 171 VAL A O 1
ATOM 1334 N N . ILE A 1 172 ? 18.041 6.994 -15.166 1.00 95.94 172 ILE A N 1
ATOM 1335 C CA . ILE A 1 172 ? 17.319 8.017 -14.391 1.00 95.94 172 ILE A CA 1
ATOM 1336 C C . ILE A 1 172 ? 16.127 7.398 -13.653 1.00 95.94 172 ILE A C 1
ATOM 1338 O O . ILE A 1 172 ? 15.996 7.549 -12.438 1.00 95.94 172 ILE A O 1
ATOM 1342 N N . THR A 1 173 ? 15.275 6.650 -14.357 1.00 95.31 173 THR A N 1
ATOM 1343 C CA . THR A 1 173 ? 14.085 6.031 -13.753 1.00 95.31 173 THR A CA 1
ATOM 1344 C C . THR A 1 173 ? 14.433 4.930 -12.753 1.00 95.31 173 THR A C 1
ATOM 1346 O O . THR A 1 173 ? 13.721 4.762 -11.765 1.00 95.31 173 THR A O 1
ATOM 1349 N N . THR A 1 174 ? 15.537 4.200 -12.944 1.00 95.62 174 THR A N 1
ATOM 1350 C CA . THR A 1 174 ? 15.997 3.181 -11.987 1.00 95.62 174 THR A CA 1
ATOM 1351 C C . THR A 1 174 ? 16.561 3.808 -10.718 1.00 95.62 174 THR A C 1
ATOM 1353 O O . THR A 1 174 ? 16.245 3.329 -9.627 1.00 95.62 174 THR A O 1
ATOM 1356 N N . VAL A 1 175 ? 17.330 4.893 -10.840 1.00 96.94 175 VAL A N 1
ATOM 1357 C CA . VAL A 1 175 ? 17.812 5.677 -9.694 1.00 96.94 175 VAL A CA 1
ATOM 1358 C C . VAL A 1 175 ? 16.627 6.276 -8.941 1.00 96.94 175 VAL A C 1
ATOM 1360 O O . VAL A 1 175 ? 16.510 6.064 -7.736 1.00 96.94 175 VAL A O 1
ATOM 1363 N N . PHE A 1 176 ? 15.689 6.918 -9.645 1.00 96.62 176 PHE A N 1
ATOM 1364 C CA . PHE A 1 176 ? 14.463 7.457 -9.053 1.00 96.62 176 PHE A CA 1
ATOM 1365 C C . PHE A 1 176 ? 13.660 6.377 -8.314 1.00 96.62 176 PHE A C 1
ATOM 1367 O O . PHE A 1 176 ? 13.305 6.548 -7.148 1.00 96.62 176 PHE A O 1
ATOM 1374 N N . ARG A 1 177 ? 13.445 5.216 -8.948 1.00 95.88 177 ARG A N 1
ATOM 1375 C CA . ARG A 1 177 ? 12.790 4.057 -8.325 1.00 95.88 177 ARG A CA 1
ATOM 1376 C C . ARG A 1 177 ? 13.523 3.596 -7.068 1.00 95.88 177 ARG A C 1
ATOM 1378 O O . ARG A 1 177 ? 12.870 3.236 -6.093 1.00 95.88 177 ARG A O 1
ATOM 1385 N N . GLY A 1 178 ? 14.855 3.570 -7.103 1.00 96.19 178 GLY A N 1
ATOM 1386 C CA . GLY A 1 178 ? 15.700 3.208 -5.968 1.00 96.19 178 GLY A CA 1
ATOM 1387 C C . GLY A 1 178 ? 15.506 4.162 -4.794 1.00 96.19 178 GLY A C 1
ATOM 1388 O O . GLY A 1 178 ? 15.149 3.707 -3.713 1.00 96.19 178 GLY A O 1
ATOM 1389 N N . VAL A 1 179 ? 15.655 5.468 -5.034 1.00 96.62 179 VAL A N 1
ATOM 1390 C CA . VAL A 1 179 ? 15.505 6.531 -4.024 1.00 96.62 179 VAL A CA 1
ATOM 1391 C C . VAL A 1 179 ? 14.105 6.542 -3.413 1.00 96.62 179 VAL A C 1
ATOM 1393 O O . VAL A 1 179 ? 13.952 6.603 -2.195 1.00 96.62 179 VAL A O 1
ATOM 1396 N N . VAL A 1 180 ? 13.063 6.448 -4.240 1.00 95.75 180 VAL A N 1
ATOM 1397 C CA . VAL A 1 180 ? 11.687 6.400 -3.738 1.00 95.75 180 VAL A CA 1
ATOM 1398 C C . VAL A 1 180 ? 11.442 5.091 -2.988 1.00 95.75 180 VAL A C 1
ATOM 1400 O O . VAL A 1 180 ? 10.900 5.108 -1.893 1.00 95.75 180 VAL A O 1
ATOM 1403 N N . SER A 1 181 ? 11.888 3.938 -3.493 1.00 94.44 181 SER A N 1
ATOM 1404 C CA . SER A 1 181 ? 11.680 2.671 -2.782 1.00 94.44 181 SER A CA 1
ATOM 1405 C C . SER A 1 181 ? 12.399 2.630 -1.430 1.00 94.44 181 SER A C 1
ATOM 1407 O O . SER A 1 181 ? 11.863 2.041 -0.488 1.00 94.44 181 SER A O 1
ATOM 1409 N N . THR A 1 182 ? 13.590 3.220 -1.306 1.00 94.62 182 THR A N 1
ATOM 1410 C CA . THR A 1 182 ? 14.304 3.292 -0.025 1.00 94.62 182 THR A CA 1
ATOM 1411 C C . THR A 1 182 ? 13.612 4.248 0.942 1.00 94.62 182 THR A C 1
ATOM 1413 O O . THR A 1 182 ? 13.415 3.875 2.099 1.00 94.62 182 THR A O 1
ATOM 1416 N N . SER A 1 183 ? 13.158 5.418 0.479 1.00 94.62 183 SER A N 1
ATOM 1417 C CA . SER A 1 183 ? 12.414 6.367 1.319 1.00 94.62 183 SER A CA 1
ATOM 1418 C C . SER A 1 183 ? 11.076 5.791 1.795 1.00 94.62 183 SER A C 1
ATOM 1420 O O . SER A 1 183 ? 10.733 5.907 2.975 1.00 94.62 183 SER A O 1
ATOM 1422 N N . GLN A 1 184 ? 10.356 5.080 0.924 1.00 94.00 184 GLN A N 1
ATOM 1423 C CA . GLN A 1 184 ? 9.133 4.358 1.275 1.00 94.00 184 GLN A CA 1
ATOM 1424 C C . GLN A 1 184 ? 9.409 3.277 2.327 1.00 94.00 184 GLN A C 1
ATOM 1426 O O . GLN A 1 184 ? 8.712 3.224 3.338 1.00 94.00 184 GLN A O 1
ATOM 1431 N N . ARG A 1 185 ? 10.456 2.454 2.157 1.00 93.12 185 ARG A N 1
ATOM 1432 C CA . ARG A 1 185 ? 10.838 1.431 3.150 1.00 93.12 185 ARG A CA 1
ATOM 1433 C C . ARG A 1 185 ? 11.162 2.051 4.505 1.00 93.12 185 ARG A C 1
ATOM 1435 O O . ARG A 1 185 ? 10.644 1.580 5.513 1.00 93.12 185 ARG A O 1
ATOM 1442 N N . LEU A 1 186 ? 11.944 3.129 4.532 1.00 95.00 186 LEU A N 1
ATOM 1443 C CA . LEU A 1 186 ? 12.272 3.836 5.769 1.00 95.00 186 LEU A CA 1
ATOM 1444 C C . LEU A 1 186 ? 11.016 4.408 6.445 1.00 95.00 186 LEU A C 1
ATOM 1446 O O . LEU A 1 186 ? 10.840 4.258 7.652 1.00 95.00 186 LEU A O 1
ATOM 1450 N N . THR A 1 187 ? 10.104 4.987 5.660 1.00 93.44 187 THR A N 1
ATOM 1451 C CA . THR A 1 187 ? 8.837 5.539 6.160 1.00 93.44 187 THR A CA 1
ATOM 1452 C C . THR A 1 187 ? 7.927 4.444 6.712 1.00 93.44 187 THR A C 1
ATOM 1454 O O . THR A 1 187 ? 7.423 4.574 7.823 1.00 93.44 187 THR A O 1
ATOM 1457 N N . THR A 1 188 ? 7.742 3.338 5.983 1.00 91.88 188 THR A N 1
ATOM 1458 C CA . THR A 1 188 ? 6.947 2.190 6.460 1.00 91.88 188 THR A CA 1
ATOM 1459 C C . THR A 1 188 ? 7.548 1.579 7.723 1.00 91.88 188 THR A C 1
ATOM 1461 O O . THR A 1 188 ? 6.814 1.279 8.662 1.00 91.88 188 THR A O 1
ATOM 1464 N N . TRP A 1 189 ? 8.879 1.468 7.804 1.00 92.75 189 TRP A N 1
ATOM 1465 C CA . TRP A 1 189 ? 9.567 1.014 9.008 1.00 92.75 189 TRP A CA 1
ATOM 1466 C C . TRP A 1 189 ? 9.287 1.947 10.190 1.00 92.75 189 TRP A C 1
ATOM 1468 O O . TRP A 1 189 ? 8.824 1.473 11.226 1.00 92.75 189 TRP A O 1
ATOM 1478 N N . PHE A 1 190 ? 9.457 3.261 10.014 1.00 93.75 190 PHE A N 1
ATOM 1479 C CA . PHE A 1 190 ? 9.203 4.257 11.057 1.00 93.75 190 PHE A CA 1
ATOM 1480 C C . PHE A 1 190 ? 7.740 4.263 11.521 1.00 93.75 190 PHE A C 1
ATOM 1482 O O . PHE A 1 190 ? 7.475 4.240 12.723 1.00 93.75 190 PHE A O 1
ATOM 1489 N N . LEU A 1 191 ? 6.784 4.227 10.585 1.00 91.00 191 LEU A N 1
ATOM 1490 C CA . LEU A 1 191 ? 5.354 4.159 10.897 1.00 91.00 191 LEU A CA 1
ATOM 1491 C C . LEU A 1 191 ? 5.004 2.869 11.643 1.00 91.00 191 LEU A C 1
ATOM 1493 O O . LEU A 1 191 ? 4.364 2.933 12.688 1.00 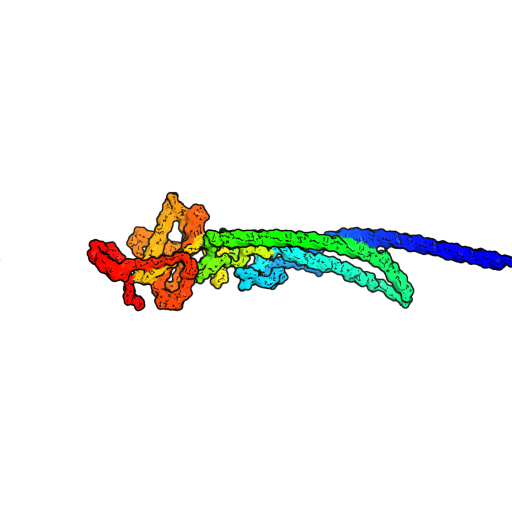91.00 191 LEU A O 1
ATOM 1497 N N . SER A 1 192 ? 5.492 1.717 11.174 1.00 87.56 192 SER A N 1
ATOM 1498 C CA . SER A 1 192 ? 5.247 0.435 11.844 1.00 87.56 192 SER A CA 1
ATOM 1499 C C . SER A 1 192 ? 5.880 0.374 13.238 1.00 87.56 192 SER A C 1
ATOM 1501 O O . SER A 1 192 ? 5.330 -0.243 14.148 1.00 87.56 192 SER A O 1
ATOM 1503 N N . MET A 1 193 ? 7.031 1.026 13.431 1.00 90.88 193 MET A N 1
ATOM 1504 C CA . MET A 1 193 ? 7.689 1.114 14.730 1.00 90.88 193 MET A CA 1
ATOM 1505 C C . MET A 1 193 ? 6.896 2.010 15.683 1.00 90.88 193 MET A C 1
ATOM 1507 O O . MET A 1 193 ? 6.708 1.650 16.844 1.00 90.88 193 MET A O 1
ATOM 1511 N N . ARG A 1 194 ? 6.395 3.150 15.190 1.00 90.31 194 ARG A N 1
ATOM 1512 C CA . ARG A 1 194 ? 5.532 4.055 15.954 1.00 90.31 194 ARG A CA 1
ATOM 1513 C C . ARG A 1 194 ? 4.236 3.366 16.367 1.00 90.31 194 ARG A C 1
ATOM 1515 O O . ARG A 1 194 ? 3.882 3.440 17.534 1.00 90.31 194 ARG A O 1
ATOM 1522 N N . GLU A 1 195 ? 3.583 2.658 15.450 1.00 88.00 195 GLU A N 1
ATOM 1523 C CA . GLU A 1 195 ? 2.366 1.896 15.737 1.00 88.00 195 GLU A CA 1
ATOM 1524 C C . GLU A 1 195 ? 2.619 0.818 16.793 1.00 88.00 195 GLU A C 1
ATOM 1526 O O . GLU A 1 195 ? 1.966 0.815 17.827 1.00 88.00 195 GLU A O 1
ATOM 1531 N N . LYS A 1 196 ? 3.649 -0.022 16.621 1.00 86.88 196 LYS A N 1
ATOM 1532 C CA . LYS A 1 196 ? 4.014 -1.034 17.627 1.00 86.88 196 LYS A CA 1
ATOM 1533 C C . LYS A 1 196 ? 4.321 -0.428 18.993 1.00 86.88 196 LYS A C 1
ATOM 1535 O O . LYS A 1 196 ? 3.989 -1.030 20.013 1.00 86.88 196 LYS A O 1
ATOM 1540 N N . ARG A 1 197 ? 4.995 0.725 19.022 1.00 88.44 197 ARG A N 1
ATOM 1541 C CA . ARG A 1 197 ? 5.311 1.436 20.263 1.00 88.44 197 ARG A CA 1
ATOM 1542 C C . ARG A 1 197 ? 4.041 1.958 20.928 1.00 88.44 197 ARG A C 1
ATOM 1544 O O . ARG A 1 197 ? 3.914 1.799 22.135 1.00 88.44 197 ARG A O 1
ATOM 1551 N N . GLU A 1 198 ? 3.115 2.513 20.155 1.00 84.69 198 GLU A N 1
ATOM 1552 C CA . GLU A 1 198 ? 1.831 3.013 20.648 1.00 84.69 198 GLU A CA 1
ATOM 1553 C C . GLU A 1 198 ? 0.956 1.879 21.187 1.00 84.69 198 GLU A C 1
ATOM 1555 O O . GLU A 1 198 ? 0.494 1.939 22.324 1.00 84.69 198 GLU A O 1
ATOM 1560 N N . THR A 1 199 ? 0.815 0.792 20.422 1.00 82.56 199 THR A N 1
ATOM 1561 C CA . THR A 1 199 ? 0.080 -0.407 20.837 1.00 82.56 199 THR A CA 1
ATOM 1562 C C . THR A 1 199 ? 0.633 -0.972 22.142 1.00 82.56 199 THR A C 1
ATOM 1564 O O . THR A 1 199 ? -0.137 -1.274 23.050 1.00 82.56 199 THR A O 1
ATOM 1567 N N . ARG A 1 200 ? 1.966 -1.076 22.271 1.00 84.12 200 ARG A N 1
ATOM 1568 C CA . ARG A 1 200 ? 2.615 -1.568 23.497 1.00 84.12 200 ARG A CA 1
ATOM 1569 C C . ARG A 1 200 ? 2.453 -0.614 24.674 1.00 84.12 200 ARG A C 1
ATOM 1571 O O . ARG A 1 200 ? 2.217 -1.082 25.779 1.00 84.12 200 ARG A O 1
ATOM 1578 N N . ARG A 1 201 ? 2.596 0.695 24.453 1.00 80.69 201 ARG A N 1
ATOM 1579 C CA . ARG A 1 201 ? 2.530 1.708 25.517 1.00 80.69 201 ARG A CA 1
ATOM 1580 C C . ARG A 1 201 ? 1.118 1.863 26.075 1.00 80.69 201 ARG A C 1
ATOM 1582 O O . ARG A 1 201 ? 0.966 2.007 27.280 1.00 80.69 201 ARG A O 1
ATOM 1589 N N . ASN A 1 202 ? 0.108 1.816 25.209 1.00 76.06 202 ASN A N 1
ATOM 1590 C CA . ASN A 1 202 ? -1.281 2.069 25.592 1.00 76.06 202 ASN A CA 1
ATOM 1591 C C . ASN A 1 202 ? -2.098 0.778 25.755 1.00 76.06 202 ASN A C 1
ATOM 1593 O O . ASN A 1 202 ? -3.303 0.848 25.978 1.00 76.06 202 ASN A O 1
ATOM 1597 N N . HIS A 1 203 ? -1.462 -0.395 25.632 1.00 76.38 203 HIS A N 1
ATOM 1598 C CA . HIS A 1 203 ? -2.121 -1.706 25.682 1.00 76.38 203 HIS A CA 1
ATOM 1599 C C . HIS A 1 203 ? -3.346 -1.784 24.753 1.00 76.38 203 HIS A C 1
ATOM 1601 O O . HIS A 1 203 ? -4.415 -2.262 25.137 1.00 76.38 203 HIS A O 1
ATOM 1607 N N . LEU A 1 204 ? -3.191 -1.266 23.529 1.00 79.38 204 LEU A N 1
ATOM 1608 C CA . LEU A 1 204 ? -4.254 -1.287 22.524 1.00 79.38 204 LEU A CA 1
ATOM 1609 C C . LEU A 1 204 ? -4.439 -2.715 22.015 1.00 79.38 204 LEU A C 1
ATOM 1611 O O . LEU A 1 204 ? -3.466 -3.428 21.761 1.00 79.38 204 LEU A O 1
ATOM 1615 N N . GLY A 1 205 ? -5.684 -3.127 21.823 1.00 73.88 205 GLY A N 1
ATOM 1616 C CA . GLY A 1 205 ? -5.990 -4.442 21.278 1.00 73.88 205 GLY A CA 1
ATOM 1617 C C . GLY A 1 205 ? -7.415 -4.514 20.763 1.00 73.88 205 GLY A C 1
ATOM 1618 O O . GLY A 1 205 ? -8.293 -3.802 21.245 1.00 73.88 205 GLY A O 1
ATOM 1619 N N . ALA A 1 206 ? -7.644 -5.379 19.778 1.00 80.12 206 ALA A N 1
ATOM 1620 C CA . ALA A 1 206 ? -8.988 -5.749 19.371 1.00 80.12 206 ALA A CA 1
ATOM 1621 C C . ALA A 1 206 ? -9.369 -7.052 20.075 1.00 80.12 206 ALA A C 1
ATOM 1623 O O . ALA A 1 206 ? -8.670 -8.062 19.952 1.00 80.12 206 ALA A O 1
ATOM 1624 N N . ARG A 1 207 ? -10.472 -7.033 20.824 1.00 80.06 207 ARG A N 1
ATOM 1625 C CA . ARG A 1 207 ? -11.038 -8.222 21.465 1.00 80.06 207 ARG A CA 1
ATOM 1626 C C . ARG A 1 207 ? -12.432 -8.447 20.921 1.00 80.06 207 ARG A C 1
ATOM 1628 O O . ARG A 1 207 ? -13.239 -7.525 20.892 1.00 80.06 207 ARG A O 1
ATOM 1635 N N . CYS A 1 208 ? -12.693 -9.660 20.455 1.00 79.19 208 CYS A N 1
ATOM 1636 C CA . CYS A 1 208 ? -14.017 -10.010 19.971 1.00 79.19 208 CYS A CA 1
ATOM 1637 C C . CYS A 1 208 ? -14.925 -10.382 21.142 1.00 79.19 208 CYS A C 1
ATOM 1639 O O . CYS A 1 208 ? -14.578 -11.261 21.923 1.00 79.19 208 CYS A O 1
ATOM 1641 N N . THR A 1 209 ? -16.099 -9.763 21.223 1.00 73.00 209 THR A N 1
ATOM 1642 C CA . THR A 1 209 ? -17.126 -10.069 22.233 1.00 73.00 209 THR A CA 1
ATOM 1643 C C . THR A 1 209 ? -17.809 -11.419 22.002 1.00 73.00 209 THR A C 1
ATOM 1645 O O . THR A 1 209 ? -18.351 -11.988 22.940 1.00 73.00 209 THR A O 1
ATOM 1648 N N . ARG A 1 210 ? -17.754 -11.954 20.772 1.00 74.75 210 ARG A N 1
ATOM 1649 C CA . ARG A 1 210 ? -18.415 -13.210 20.378 1.00 74.75 210 ARG A CA 1
ATOM 1650 C C . ARG A 1 210 ? -17.515 -14.442 20.476 1.00 74.75 210 ARG A C 1
ATOM 1652 O O . ARG A 1 210 ? -17.955 -15.504 20.904 1.00 74.75 210 ARG A O 1
ATOM 1659 N N . CYS A 1 211 ? -16.259 -14.336 20.030 1.00 75.38 211 CYS A N 1
ATOM 1660 C CA . CYS A 1 211 ? -15.312 -15.459 20.035 1.00 75.38 211 CYS A CA 1
ATOM 1661 C C . CYS A 1 211 ? -14.197 -15.343 21.084 1.00 75.38 211 CYS A C 1
ATOM 1663 O O . CYS A 1 211 ? -13.389 -16.263 21.184 1.00 75.38 211 CYS A O 1
ATOM 1665 N N . TYR A 1 212 ? -14.126 -14.230 21.825 1.00 73.94 212 TYR A N 1
ATOM 1666 C CA . TYR A 1 212 ? -13.135 -13.926 22.873 1.00 73.94 212 TYR A CA 1
ATOM 1667 C C . TYR A 1 212 ? -11.664 -13.971 22.443 1.00 73.94 212 TYR A C 1
ATOM 1669 O O . TYR A 1 212 ? -10.767 -13.758 23.252 1.00 73.94 212 TYR A O 1
ATOM 1677 N N . ARG A 1 213 ? -11.378 -14.181 21.154 1.00 75.81 213 ARG A N 1
ATOM 1678 C CA . ARG A 1 213 ? -10.007 -14.184 20.653 1.00 75.81 213 ARG A CA 1
ATOM 1679 C C . ARG A 1 213 ? -9.485 -12.754 20.550 1.00 75.81 213 ARG A C 1
ATOM 1681 O O . ARG A 1 213 ? -10.131 -11.875 19.972 1.00 75.81 213 ARG A O 1
ATOM 1688 N N . GLN A 1 214 ? -8.288 -12.537 21.085 1.00 77.88 214 GLN A N 1
ATOM 1689 C CA . GLN A 1 214 ? -7.555 -11.295 20.897 1.00 77.88 214 GLN A CA 1
ATOM 1690 C C . GLN A 1 214 ? -6.917 -11.278 19.506 1.00 77.88 214 GLN A C 1
ATOM 1692 O O . GLN A 1 214 ? -6.252 -12.232 19.102 1.00 77.88 214 GLN A O 1
ATOM 1697 N N . SER A 1 215 ? -7.100 -10.176 18.783 1.00 78.50 215 SER A N 1
ATOM 1698 C CA . SER A 1 215 ? -6.354 -9.892 17.563 1.00 78.50 215 SER A CA 1
ATOM 1699 C C . SER A 1 215 ? -5.566 -8.601 17.727 1.00 78.50 215 SER A C 1
ATOM 1701 O O . SER A 1 215 ? -6.089 -7.573 18.161 1.00 78.50 215 SER A O 1
ATOM 1703 N N . GLU A 1 216 ? -4.294 -8.635 17.343 1.00 78.00 216 GLU A N 1
ATOM 1704 C CA . GLU A 1 216 ? -3.492 -7.417 17.223 1.00 78.00 216 GLU A CA 1
ATOM 1705 C C . GLU A 1 216 ? -3.828 -6.623 15.949 1.00 78.00 216 GLU A C 1
ATOM 1707 O O . GLU A 1 216 ? -3.417 -5.474 15.821 1.00 78.00 216 GLU A O 1
ATOM 1712 N N . MET A 1 217 ? -4.515 -7.243 14.985 1.00 85.06 217 MET A N 1
ATOM 1713 C CA . MET A 1 217 ? -4.886 -6.626 13.715 1.00 85.06 217 MET A CA 1
ATOM 1714 C C . MET A 1 217 ? -6.297 -7.082 13.326 1.00 85.06 217 MET A C 1
ATOM 1716 O O . MET A 1 217 ? -6.462 -8.175 12.774 1.00 85.06 217 MET A O 1
ATOM 1720 N N . PRO A 1 218 ? -7.338 -6.311 13.682 1.00 89.31 218 PRO A N 1
ATOM 1721 C CA . PRO A 1 218 ? -8.673 -6.570 13.167 1.00 89.31 218 PRO A CA 1
ATOM 1722 C C . PRO A 1 218 ? -8.705 -6.340 11.651 1.00 89.31 218 PRO A C 1
ATOM 1724 O O . PRO A 1 218 ? -7.892 -5.593 11.102 1.00 89.31 218 PRO A O 1
ATOM 1727 N N . SER A 1 219 ? -9.640 -7.004 10.978 1.00 91.75 219 SER A N 1
ATOM 1728 C CA . SER A 1 219 ? -9.945 -6.719 9.574 1.00 91.75 219 SER A CA 1
ATOM 1729 C C . SER A 1 219 ? -10.887 -5.519 9.495 1.00 91.75 219 SER A C 1
ATOM 1731 O O . SER A 1 219 ? -11.579 -5.227 10.464 1.00 91.75 219 SER A O 1
ATOM 1733 N N . PHE A 1 220 ? -10.924 -4.808 8.373 1.00 92.88 220 PHE A N 1
ATOM 1734 C CA . PHE A 1 220 ? -11.754 -3.610 8.220 1.00 92.88 220 PHE A CA 1
ATOM 1735 C C . PHE A 1 220 ? -12.600 -3.689 6.959 1.00 92.88 220 PHE A C 1
ATOM 1737 O O . PHE A 1 220 ? -12.097 -4.064 5.897 1.00 92.88 220 PHE A O 1
ATOM 1744 N N . ARG A 1 221 ? -13.876 -3.306 7.061 1.00 94.12 221 ARG A N 1
ATOM 1745 C CA . ARG A 1 221 ? -14.741 -3.176 5.884 1.00 94.12 221 ARG A CA 1
ATOM 1746 C C . ARG A 1 221 ? -14.364 -1.922 5.095 1.00 94.12 221 ARG A C 1
ATOM 1748 O O . ARG A 1 221 ? -13.993 -0.897 5.671 1.00 94.12 221 ARG A O 1
ATOM 1755 N N . CYS A 1 222 ? -14.453 -2.010 3.772 1.00 94.75 222 CYS A N 1
ATOM 1756 C CA . CYS A 1 222 ? -14.322 -0.856 2.894 1.00 94.75 222 CYS A CA 1
ATOM 1757 C C . CYS A 1 222 ? -15.328 0.256 3.283 1.00 94.75 222 CYS A C 1
ATOM 1759 O O . CYS A 1 222 ? -16.486 -0.051 3.563 1.00 94.75 222 CYS A O 1
ATOM 1761 N N . PRO A 1 223 ? -14.929 1.546 3.278 1.00 94.31 223 PRO A N 1
ATOM 1762 C CA . PRO A 1 223 ? -15.839 2.648 3.606 1.00 94.31 223 PRO A CA 1
ATOM 1763 C C . PRO A 1 223 ? -16.925 2.888 2.548 1.00 94.31 223 PRO A C 1
ATOM 1765 O O . PRO A 1 223 ? -17.929 3.527 2.842 1.00 94.31 223 PRO A O 1
ATOM 1768 N N . ASN A 1 224 ? -16.737 2.407 1.314 1.00 94.25 224 ASN A N 1
ATOM 1769 C CA . ASN A 1 224 ? -17.770 2.478 0.283 1.00 94.25 224 ASN A CA 1
ATOM 1770 C C . ASN A 1 224 ? -18.842 1.395 0.536 1.00 94.25 224 ASN A C 1
ATOM 1772 O O . ASN A 1 224 ? -18.508 0.217 0.415 1.00 94.25 224 ASN A O 1
ATOM 1776 N N . PRO A 1 225 ? -20.114 1.753 0.801 1.00 90.50 225 PRO A N 1
ATOM 1777 C CA . PRO A 1 225 ? -21.180 0.791 1.094 1.00 90.50 225 PRO A CA 1
ATOM 1778 C C . PRO A 1 225 ? -21.558 -0.103 -0.096 1.00 90.50 225 PRO A C 1
ATOM 1780 O O . PRO A 1 225 ? -22.114 -1.177 0.104 1.00 90.50 225 PRO A O 1
ATOM 1783 N N . GLN A 1 226 ? -21.233 0.297 -1.331 1.00 93.19 226 GLN A N 1
ATOM 1784 C CA . GLN A 1 226 ? -21.405 -0.549 -2.521 1.00 93.19 226 GLN A CA 1
ATOM 1785 C C . GLN A 1 226 ? -20.296 -1.605 -2.659 1.00 93.19 226 GLN A C 1
ATOM 1787 O O . GLN A 1 226 ? -20.369 -2.478 -3.520 1.00 93.19 226 GLN A O 1
ATOM 1792 N N . CYS A 1 227 ? -19.259 -1.528 -1.823 1.00 93.12 227 CYS A N 1
ATOM 1793 C CA . CYS A 1 227 ? -18.125 -2.434 -1.821 1.00 93.12 227 CYS A CA 1
ATOM 1794 C C . CYS A 1 227 ? -18.139 -3.288 -0.546 1.00 93.12 227 CYS A C 1
ATOM 1796 O O . CYS A 1 227 ? -17.885 -2.798 0.551 1.00 93.12 227 CYS A O 1
ATOM 1798 N N . GLY A 1 228 ? -18.388 -4.590 -0.697 1.00 89.50 228 GLY A N 1
ATOM 1799 C CA . GLY A 1 228 ? -18.363 -5.561 0.405 1.00 89.50 228 GLY A CA 1
ATOM 1800 C C . GLY A 1 228 ? -16.966 -6.066 0.783 1.00 89.50 228 GLY A C 1
ATOM 1801 O O . GLY A 1 228 ? -16.853 -7.039 1.524 1.00 89.50 228 GLY A O 1
ATOM 1802 N N . GLU A 1 229 ? -15.903 -5.458 0.251 1.00 93.19 229 GLU A N 1
ATOM 1803 C CA . GLU A 1 229 ? -14.540 -5.960 0.412 1.00 93.19 229 GLU A CA 1
ATOM 1804 C C . GLU A 1 229 ? -14.038 -5.793 1.854 1.00 93.19 229 GLU A C 1
ATOM 1806 O O . GLU A 1 229 ? -14.167 -4.726 2.470 1.00 93.19 229 GLU A O 1
ATOM 1811 N N . ILE A 1 230 ? -13.440 -6.863 2.382 1.00 92.44 230 ILE A N 1
ATOM 1812 C CA . ILE A 1 230 ? -12.851 -6.892 3.720 1.00 92.44 230 ILE A CA 1
ATOM 1813 C C . ILE A 1 230 ? -11.343 -6.831 3.565 1.00 92.44 230 ILE A C 1
ATOM 1815 O O . ILE A 1 230 ? -10.720 -7.728 3.000 1.00 92.44 230 ILE A O 1
ATOM 1819 N N . HIS A 1 231 ? -10.751 -5.785 4.120 1.00 92.62 231 HIS A N 1
ATOM 1820 C CA . HIS A 1 231 ? -9.317 -5.621 4.103 1.00 92.62 231 HIS A CA 1
ATOM 1821 C C . HIS A 1 231 ? -8.697 -6.165 5.384 1.00 92.62 231 HIS A C 1
ATOM 1823 O O . HIS A 1 231 ? -8.928 -5.638 6.478 1.00 92.62 231 HIS A O 1
ATOM 1829 N N . ARG A 1 232 ? -7.898 -7.221 5.247 1.00 89.31 232 ARG A N 1
ATOM 1830 C CA . ARG A 1 232 ? -7.372 -7.987 6.384 1.00 89.31 232 ARG A CA 1
ATOM 1831 C C . ARG A 1 232 ? -6.050 -7.439 6.906 1.00 89.31 232 ARG A C 1
ATOM 1833 O O . ARG A 1 232 ? -5.697 -7.699 8.054 1.00 89.31 232 ARG A O 1
ATOM 1840 N N . ASP A 1 233 ? -5.339 -6.653 6.097 1.00 88.81 233 ASP A N 1
ATOM 1841 C CA . ASP A 1 233 ? -4.072 -6.033 6.481 1.00 88.81 233 ASP A CA 1
ATOM 1842 C C . ASP A 1 233 ? -4.066 -4.534 6.178 1.00 88.81 233 ASP A C 1
ATOM 1844 O O . ASP A 1 233 ? -3.940 -4.113 5.033 1.00 88.81 233 ASP A O 1
ATOM 1848 N N . VAL A 1 234 ? -4.202 -3.702 7.212 1.00 89.38 234 VAL A N 1
ATOM 1849 C CA . VAL A 1 234 ? -4.075 -2.233 7.115 1.00 89.38 234 VAL A CA 1
ATOM 1850 C C . VAL A 1 234 ? -2.651 -1.744 7.400 1.00 89.38 234 VAL A C 1
ATOM 1852 O O . VAL A 1 234 ? -2.438 -0.547 7.599 1.00 89.38 234 VAL A O 1
ATOM 1855 N N . SER A 1 235 ? -1.654 -2.630 7.442 1.00 89.12 235 SER A N 1
ATOM 1856 C CA . SER A 1 235 ? -0.272 -2.227 7.711 1.00 89.12 235 SER A CA 1
ATOM 1857 C C . SER A 1 235 ? 0.307 -1.395 6.555 1.00 89.12 235 SER A C 1
ATOM 1859 O O . SER A 1 235 ? 0.091 -1.721 5.384 1.00 89.12 235 SER A O 1
ATOM 1861 N N . PRO A 1 236 ? 1.119 -0.360 6.842 1.00 91.12 236 PRO A N 1
ATOM 1862 C CA . PRO A 1 236 ? 1.898 0.331 5.818 1.00 91.12 236 PRO A CA 1
ATOM 1863 C C . PRO A 1 236 ? 2.792 -0.637 5.028 1.00 91.12 236 PRO A C 1
ATOM 1865 O O . PRO A 1 236 ? 3.535 -1.428 5.615 1.00 91.12 236 PRO A O 1
ATOM 1868 N N . GLY A 1 237 ? 2.769 -0.554 3.697 1.00 90.62 237 GLY A N 1
ATOM 1869 C CA . GLY A 1 237 ? 3.478 -1.501 2.844 1.00 90.62 237 GLY A CA 1
ATOM 1870 C C . GLY A 1 237 ? 3.277 -1.283 1.336 1.00 90.62 237 GLY A C 1
ATOM 1871 O O . GLY A 1 237 ? 3.227 -0.147 0.868 1.00 90.62 237 GLY A O 1
ATOM 1872 N N . PRO A 1 238 ? 3.222 -2.362 0.535 1.00 90.38 238 PRO A N 1
ATOM 1873 C CA . PRO A 1 238 ? 3.237 -2.269 -0.928 1.00 90.38 238 PRO A CA 1
ATOM 1874 C C . PRO A 1 238 ? 1.930 -1.744 -1.541 1.00 90.38 238 PRO A C 1
ATOM 1876 O O . PRO A 1 238 ? 1.943 -1.230 -2.660 1.00 90.38 238 PRO A O 1
ATOM 1879 N N . LEU A 1 239 ? 0.828 -1.852 -0.798 1.00 91.88 239 LEU A N 1
ATOM 1880 C CA . LEU A 1 239 ? -0.502 -1.360 -1.168 1.00 91.88 239 LEU A CA 1
ATOM 1881 C C . LEU A 1 239 ? -0.730 0.110 -0.777 1.00 91.88 239 LEU A C 1
ATOM 1883 O O . LEU A 1 239 ? -1.741 0.697 -1.143 1.00 91.88 239 LEU A O 1
ATOM 1887 N N . GLY A 1 240 ? 0.189 0.719 -0.024 1.00 92.19 240 GLY A N 1
ATOM 1888 C CA . GLY A 1 240 ? 0.063 2.098 0.437 1.00 92.19 240 GLY A CA 1
ATOM 1889 C C . GLY A 1 240 ? 0.928 2.392 1.662 1.00 92.19 240 GLY A C 1
ATOM 1890 O O . GLY A 1 240 ? 1.393 1.481 2.340 1.00 92.19 240 GLY A O 1
ATOM 1891 N N . ILE A 1 241 ? 1.144 3.674 1.971 1.00 91.00 241 ILE A N 1
ATOM 1892 C CA . ILE A 1 241 ? 2.014 4.098 3.091 1.00 91.00 241 ILE A CA 1
ATOM 1893 C C . ILE A 1 241 ? 1.215 4.753 4.215 1.00 91.00 241 ILE A C 1
ATOM 1895 O O . ILE A 1 241 ? 1.309 4.334 5.363 1.00 91.00 241 ILE A O 1
ATOM 1899 N N . ARG A 1 242 ? 0.435 5.788 3.888 1.00 90.94 242 ARG A N 1
ATOM 1900 C CA . ARG A 1 242 ? -0.491 6.457 4.824 1.00 90.94 242 ARG A CA 1
ATOM 1901 C C . ARG A 1 242 ? -1.937 6.078 4.553 1.00 90.94 242 ARG A C 1
ATOM 1903 O O . ARG A 1 242 ? -2.719 5.884 5.474 1.00 90.94 242 ARG A O 1
ATOM 1910 N N . THR A 1 243 ? -2.256 5.967 3.277 1.00 93.94 243 THR A N 1
ATOM 1911 C CA . THR A 1 243 ? -3.531 5.502 2.765 1.00 93.94 243 THR A CA 1
ATOM 1912 C C . THR A 1 243 ? -3.266 4.489 1.662 1.00 93.94 243 THR A C 1
ATOM 1914 O O . THR A 1 243 ? -2.173 4.455 1.080 1.00 93.94 243 THR A O 1
ATOM 1917 N N . ARG A 1 244 ? -4.268 3.666 1.389 1.00 94.56 244 ARG A N 1
ATOM 1918 C CA . ARG A 1 244 ? -4.354 2.815 0.204 1.00 94.56 244 ARG A CA 1
ATOM 1919 C C . ARG A 1 244 ? -5.667 3.080 -0.515 1.00 94.56 244 ARG A C 1
ATOM 1921 O O . ARG A 1 244 ? -6.581 3.655 0.072 1.00 94.56 244 ARG A O 1
ATOM 1928 N N . VAL A 1 245 ? -5.762 2.626 -1.755 1.00 95.38 245 VAL A N 1
ATOM 1929 C CA . VAL A 1 245 ? -6.962 2.778 -2.580 1.00 95.38 245 VAL A CA 1
ATOM 1930 C C . VAL A 1 245 ? -7.516 1.389 -2.877 1.00 95.38 245 VAL A C 1
ATOM 1932 O O . VAL A 1 245 ? -6.801 0.544 -3.415 1.00 95.38 245 VAL A O 1
ATOM 1935 N N . CYS A 1 246 ? -8.762 1.134 -2.482 1.00 95.50 246 CYS A N 1
ATOM 1936 C CA . CYS A 1 246 ? -9.474 -0.107 -2.790 1.00 95.50 246 CYS A CA 1
ATOM 1937 C C . CYS A 1 246 ? -9.734 -0.225 -4.302 1.00 95.50 246 CYS A C 1
ATOM 1939 O O . CYS A 1 246 ? -9.646 0.764 -5.030 1.00 95.50 246 CYS A O 1
ATOM 1941 N N . HIS A 1 247 ? -10.091 -1.415 -4.789 1.00 94.94 247 HIS A N 1
ATOM 1942 C CA . HIS A 1 247 ? -10.518 -1.593 -6.181 1.00 94.94 247 HIS A CA 1
ATOM 1943 C C . HIS A 1 247 ? -11.708 -0.691 -6.560 1.00 94.94 247 HIS A C 1
ATOM 1945 O O . HIS A 1 247 ? -11.777 -0.224 -7.689 1.00 94.94 247 HIS A O 1
ATOM 1951 N N . CYS A 1 248 ? -12.589 -0.381 -5.602 1.00 94.69 248 CYS A N 1
ATOM 1952 C CA . CYS A 1 248 ? -13.717 0.538 -5.769 1.00 94.69 248 CYS A CA 1
ATOM 1953 C C . CYS A 1 248 ? -13.336 2.027 -5.626 1.00 94.69 248 CYS A C 1
ATOM 1955 O O . CYS A 1 248 ? -14.203 2.858 -5.372 1.00 94.69 248 CYS A O 1
ATOM 1957 N N . GLU A 1 249 ? -12.039 2.349 -5.694 1.00 94.69 249 GLU A N 1
ATOM 1958 C CA . GLU A 1 249 ? -11.455 3.698 -5.586 1.00 94.69 249 GLU A CA 1
ATOM 1959 C C . GLU A 1 249 ? -11.593 4.375 -4.212 1.00 94.69 249 GLU A C 1
ATOM 1961 O O . GLU A 1 249 ? -11.064 5.465 -3.983 1.00 94.69 249 GLU A O 1
ATOM 1966 N N . ALA A 1 250 ? -12.220 3.703 -3.247 1.00 95.25 250 ALA A N 1
ATOM 1967 C CA . ALA A 1 250 ? -12.329 4.203 -1.887 1.00 95.25 250 ALA A CA 1
ATOM 1968 C C . ALA A 1 250 ? -10.958 4.262 -1.192 1.00 95.25 250 ALA A C 1
ATOM 1970 O O . ALA A 1 250 ? -10.164 3.315 -1.241 1.00 95.25 250 ALA A O 1
ATOM 1971 N N . VAL A 1 251 ? -10.692 5.374 -0.506 1.00 95.25 251 VAL A N 1
ATOM 1972 C CA . VAL A 1 251 ? -9.441 5.595 0.225 1.00 95.25 251 VAL A CA 1
ATOM 1973 C C . VAL A 1 251 ? -9.553 5.011 1.627 1.00 95.25 251 VAL A C 1
ATOM 1975 O O . VAL A 1 251 ? -10.457 5.348 2.386 1.00 95.25 251 VAL A O 1
ATOM 1978 N N . ILE A 1 252 ? -8.602 4.155 1.986 1.00 94.69 252 ILE A N 1
ATOM 1979 C CA . ILE A 1 252 ? -8.554 3.469 3.276 1.00 94.69 252 ILE A CA 1
ATOM 1980 C C . ILE A 1 252 ? -7.315 3.943 4.038 1.00 94.69 252 ILE A C 1
ATOM 1982 O O . ILE A 1 252 ? -6.204 3.847 3.499 1.00 94.69 252 ILE A O 1
ATOM 1986 N N . PRO A 1 253 ? -7.459 4.445 5.276 1.00 93.88 253 PRO A N 1
ATOM 1987 C CA . PRO A 1 253 ? -6.318 4.759 6.122 1.00 93.88 253 PRO A CA 1
ATOM 1988 C C . PRO A 1 253 ? -5.534 3.494 6.479 1.00 93.88 253 PRO A C 1
ATOM 1990 O O . PRO A 1 253 ? -6.090 2.407 6.635 1.00 93.88 253 PRO A O 1
ATOM 1993 N N . LEU A 1 254 ? -4.222 3.652 6.610 1.00 90.38 254 LEU A N 1
ATOM 1994 C CA . LEU A 1 254 ? -3.318 2.601 7.062 1.00 90.38 254 LEU A CA 1
ATOM 1995 C C . LEU A 1 254 ? -2.947 2.836 8.524 1.00 90.38 254 LEU A C 1
ATOM 1997 O O . LEU A 1 254 ? -2.994 3.971 8.998 1.00 90.38 254 LEU A O 1
ATOM 2001 N N . THR A 1 255 ? -2.532 1.769 9.206 1.00 89.12 255 THR A N 1
ATOM 2002 C CA . THR A 1 255 ? -2.476 1.581 10.670 1.00 89.12 255 THR A CA 1
ATOM 2003 C C . THR A 1 255 ? -3.830 1.246 11.295 1.00 89.12 255 THR A C 1
ATOM 2005 O O . THR A 1 255 ? -4.861 1.822 10.945 1.00 89.12 255 THR A O 1
ATOM 2008 N N . VAL A 1 256 ? -3.813 0.334 12.269 1.00 88.75 256 VAL A N 1
ATOM 2009 C CA . VAL A 1 256 ? -4.981 -0.078 13.056 1.00 88.75 256 VAL A CA 1
ATOM 2010 C C . VAL A 1 256 ? -5.588 1.136 13.749 1.00 88.75 256 VAL A C 1
ATOM 2012 O O . VAL A 1 256 ? -6.783 1.367 13.638 1.00 88.75 256 VAL A O 1
ATOM 2015 N N . ALA A 1 257 ? -4.770 1.983 14.378 1.00 85.69 257 ALA A N 1
ATOM 2016 C CA . ALA A 1 257 ? -5.262 3.147 15.113 1.00 85.69 257 ALA A CA 1
ATOM 2017 C C . ALA A 1 257 ? -6.033 4.153 14.236 1.00 85.69 257 ALA A C 1
ATOM 2019 O O . ALA A 1 257 ? -6.997 4.748 14.712 1.00 85.69 257 ALA A O 1
ATOM 2020 N N . ALA A 1 258 ? -5.621 4.365 12.980 1.00 89.38 258 ALA A N 1
ATOM 2021 C CA . ALA A 1 258 ? -6.323 5.261 12.059 1.00 89.38 258 ALA A CA 1
ATOM 2022 C C . ALA A 1 258 ? -7.569 4.599 11.447 1.00 89.38 258 ALA A C 1
ATOM 2024 O O . ALA A 1 258 ? -8.621 5.234 11.352 1.00 89.38 258 ALA A O 1
ATOM 2025 N N . ALA A 1 259 ? -7.467 3.317 11.080 1.00 90.62 259 ALA A N 1
ATOM 2026 C CA . ALA A 1 259 ? -8.585 2.544 10.549 1.00 90.62 259 ALA A CA 1
ATOM 2027 C C . ALA A 1 259 ? -9.713 2.390 11.579 1.00 90.62 259 ALA A C 1
ATOM 2029 O O . ALA A 1 259 ? -10.856 2.704 11.270 1.00 90.62 259 ALA A O 1
ATOM 2030 N N . SER A 1 260 ? -9.399 2.059 12.832 1.00 89.00 260 SER A N 1
ATOM 2031 C CA . SER A 1 260 ? -10.377 1.907 13.919 1.00 89.00 260 SER A CA 1
ATOM 2032 C C . SER A 1 260 ? -11.198 3.162 14.224 1.00 89.00 260 SER A C 1
ATOM 2034 O O . SER A 1 260 ? -12.290 3.042 14.768 1.00 89.00 260 SER A O 1
ATOM 2036 N N . ARG A 1 261 ? -10.697 4.362 13.897 1.00 86.69 261 ARG A N 1
ATOM 2037 C CA . ARG A 1 261 ? -11.424 5.628 14.115 1.00 86.69 261 ARG A CA 1
ATOM 2038 C C . ARG A 1 261 ? -12.466 5.931 13.042 1.00 86.69 261 ARG A C 1
ATOM 2040 O O . ARG A 1 261 ? -13.326 6.769 13.274 1.00 86.69 261 ARG A O 1
ATOM 2047 N N . SER A 1 262 ? -12.341 5.331 11.861 1.00 87.44 262 SER A N 1
ATOM 2048 C CA . SER A 1 262 ? -13.122 5.720 10.677 1.00 87.44 262 SER A CA 1
ATOM 2049 C C . SER A 1 262 ? -13.823 4.557 9.984 1.00 87.44 262 SER A C 1
ATOM 2051 O O . SER A 1 262 ? -14.746 4.788 9.212 1.00 87.44 262 SER A O 1
ATOM 2053 N N . LEU A 1 263 ? -13.403 3.320 10.250 1.00 91.38 263 LEU A N 1
ATOM 2054 C CA . LEU A 1 263 ? -13.902 2.115 9.604 1.00 91.38 263 LEU A CA 1
ATOM 2055 C C . LEU A 1 263 ? -14.458 1.136 10.631 1.00 91.38 263 LEU A C 1
ATOM 2057 O O . LEU A 1 263 ? -13.971 1.040 11.760 1.00 91.38 263 LEU A O 1
ATOM 2061 N N . THR A 1 264 ? -15.431 0.343 10.193 1.00 90.94 264 THR A N 1
ATOM 2062 C CA . THR A 1 264 ? -15.970 -0.767 10.976 1.00 90.94 264 THR A CA 1
ATOM 2063 C C . THR A 1 264 ? -14.967 -1.914 11.002 1.00 90.94 264 THR A C 1
ATOM 2065 O O . THR A 1 264 ? -14.562 -2.438 9.957 1.00 90.94 264 THR A O 1
ATOM 2068 N N . ALA A 1 265 ? -14.557 -2.293 12.210 1.00 91.12 265 ALA A N 1
ATOM 2069 C CA . ALA A 1 265 ? -13.665 -3.416 12.442 1.00 91.12 265 ALA A CA 1
ATOM 2070 C C . ALA A 1 265 ? -14.444 -4.743 12.404 1.00 91.12 265 ALA A C 1
ATOM 2072 O O . ALA A 1 265 ? -15.606 -4.819 12.787 1.00 91.12 265 ALA A O 1
ATOM 2073 N N . ILE A 1 266 ? -13.785 -5.802 11.949 1.00 91.56 266 ILE A N 1
ATOM 2074 C CA . ILE A 1 266 ? -14.311 -7.159 11.811 1.00 91.56 266 ILE A CA 1
ATOM 2075 C C . ILE A 1 266 ? -13.311 -8.121 12.454 1.00 91.56 266 ILE A C 1
ATOM 2077 O O . ILE A 1 266 ? -12.088 -7.989 12.301 1.00 91.56 266 ILE A O 1
ATOM 2081 N N . CYS A 1 267 ? -13.821 -9.104 13.192 1.00 88.75 267 CYS A N 1
ATOM 2082 C CA . CYS A 1 267 ? -12.996 -10.154 13.770 1.00 88.75 267 CYS A CA 1
ATOM 2083 C C . CYS A 1 267 ? -12.412 -11.051 12.662 1.00 88.75 267 CYS A C 1
ATOM 2085 O O . CYS A 1 267 ? -13.181 -11.681 11.950 1.00 88.75 267 CYS A O 1
ATOM 2087 N N . PRO A 1 268 ? -11.083 -11.237 12.563 1.00 87.19 268 PRO A N 1
ATOM 2088 C CA . PRO A 1 268 ? -10.478 -12.051 11.501 1.00 87.19 268 PRO A CA 1
ATOM 2089 C C . PRO A 1 268 ? -10.729 -13.565 11.637 1.00 87.19 268 PRO A C 1
ATOM 2091 O O . PRO A 1 268 ? -10.250 -14.330 10.807 1.00 87.19 268 PRO A O 1
ATOM 2094 N N . VAL A 1 269 ? -11.390 -14.008 12.715 1.00 85.62 269 VAL A N 1
ATOM 2095 C CA . VAL A 1 269 ? -11.601 -15.432 13.033 1.00 85.62 269 VAL A CA 1
ATOM 2096 C C . VAL A 1 269 ? -13.057 -15.852 12.884 1.00 85.62 269 VAL A C 1
ATOM 2098 O O . VAL A 1 269 ? -13.315 -16.939 12.386 1.00 85.62 269 VAL A O 1
ATOM 2101 N N . CYS A 1 270 ? -14.001 -15.027 13.343 1.00 84.88 270 CYS A N 1
ATOM 2102 C CA . CYS A 1 270 ? -15.434 -15.332 13.262 1.00 84.88 270 CYS A CA 1
ATOM 2103 C C . CYS A 1 270 ? -16.211 -14.378 12.349 1.00 84.88 270 CYS A C 1
ATOM 2105 O O . CYS A 1 270 ? -17.431 -14.479 12.289 1.00 84.88 270 CYS A O 1
ATOM 2107 N N . ASP A 1 271 ? -15.521 -13.426 11.712 1.00 88.00 271 ASP A N 1
ATOM 2108 C CA . ASP A 1 271 ? -16.079 -12.391 10.833 1.00 88.00 271 ASP A CA 1
ATOM 2109 C C . ASP A 1 271 ? -17.233 -11.568 11.449 1.00 88.00 271 ASP A C 1
ATOM 2111 O O . ASP A 1 271 ? -17.955 -10.862 10.748 1.00 88.00 271 ASP A O 1
ATOM 2115 N N . ALA A 1 272 ? -17.377 -11.594 12.780 1.00 86.38 272 ALA A N 1
ATOM 2116 C CA . ALA A 1 272 ? -18.319 -10.750 13.501 1.00 86.38 272 ALA A CA 1
ATOM 2117 C C . ALA A 1 272 ? -17.867 -9.286 13.479 1.00 86.38 272 ALA A C 1
ATOM 2119 O O . ALA A 1 272 ? -16.674 -8.989 13.635 1.00 86.38 272 ALA A O 1
ATOM 2120 N N . GLU A 1 273 ? -18.831 -8.381 13.327 1.00 87.06 273 GLU A N 1
ATOM 2121 C CA . GLU A 1 273 ? -18.596 -6.945 13.433 1.00 87.06 273 GLU A CA 1
ATOM 2122 C C . GLU A 1 273 ? -18.174 -6.596 14.860 1.00 87.06 273 GLU A C 1
ATOM 2124 O O . GLU A 1 273 ? -18.732 -7.082 15.846 1.00 87.06 273 GLU A O 1
ATOM 2129 N N . LEU A 1 274 ? -17.121 -5.794 14.955 1.00 84.31 274 LEU A N 1
ATOM 2130 C CA . LEU A 1 274 ? -16.605 -5.281 16.208 1.00 84.31 274 LEU A CA 1
ATOM 2131 C C . LEU A 1 274 ? -17.127 -3.858 16.401 1.00 84.31 274 LEU A C 1
ATOM 2133 O O . LEU A 1 274 ? -17.314 -3.135 15.416 1.00 84.31 274 LEU A O 1
ATOM 2137 N N . PRO A 1 275 ? -17.317 -3.427 17.654 1.00 78.19 275 PRO A N 1
ATOM 2138 C CA . PRO A 1 275 ? -17.754 -2.071 17.915 1.00 78.19 275 PRO A CA 1
ATOM 2139 C C . PRO A 1 275 ? -16.818 -1.004 17.327 1.00 78.19 275 PRO A C 1
ATOM 2141 O O . PRO A 1 275 ? -15.617 -1.214 17.120 1.00 78.19 275 PRO A O 1
ATOM 2144 N N . SER A 1 276 ? -17.357 0.190 17.090 1.00 79.62 276 SER A N 1
ATOM 2145 C CA . SER A 1 276 ? -16.571 1.321 16.594 1.00 79.62 276 SER A CA 1
ATOM 2146 C C . SER A 1 276 ? -15.423 1.659 17.556 1.00 79.62 276 SER A C 1
ATOM 2148 O O . SER A 1 276 ? -15.556 1.571 18.780 1.00 79.62 276 SER A O 1
ATOM 2150 N N . GLY A 1 277 ? -14.254 2.010 17.011 1.00 76.19 277 GLY A N 1
ATOM 2151 C CA . GLY A 1 277 ? -13.066 2.322 17.810 1.00 76.19 277 GLY A CA 1
ATOM 2152 C C . GLY A 1 277 ? -12.263 1.111 18.300 1.00 76.19 277 GLY A C 1
ATOM 2153 O O . GLY A 1 277 ? -11.161 1.305 18.828 1.00 76.19 277 GLY A O 1
ATOM 2154 N N . THR A 1 278 ? -12.725 -0.131 18.104 1.00 80.69 278 THR A N 1
ATOM 2155 C CA . THR A 1 278 ? -11.976 -1.331 18.511 1.00 80.69 278 THR A CA 1
ATOM 2156 C C . THR A 1 278 ? -10.585 -1.370 17.865 1.00 80.69 278 THR A C 1
ATOM 2158 O O . THR A 1 278 ? -10.451 -1.266 16.648 1.00 80.69 278 THR A O 1
ATOM 2161 N N . GLY A 1 279 ? -9.532 -1.517 18.679 1.00 78.94 279 GLY A N 1
ATOM 2162 C CA . GLY A 1 279 ? -8.126 -1.453 18.249 1.00 78.94 279 GLY A CA 1
ATOM 2163 C C . GLY A 1 279 ? -7.450 -0.084 18.424 1.00 78.94 279 GLY A C 1
ATOM 2164 O O . GLY A 1 279 ? -6.225 -0.008 18.353 1.00 78.94 279 GLY A O 1
ATOM 2165 N N . SER A 1 280 ? -8.211 0.980 18.714 1.00 82.38 280 SER A N 1
ATOM 2166 C CA . SER A 1 280 ? -7.674 2.319 19.032 1.00 82.38 280 SER A CA 1
ATOM 2167 C C . SER A 1 280 ? -7.732 2.692 20.516 1.00 82.38 280 SER A C 1
ATOM 2169 O O . SER A 1 280 ? -7.091 3.662 20.917 1.00 82.38 280 SER A O 1
ATOM 2171 N N . ARG A 1 281 ? -8.444 1.902 21.328 1.00 83.94 281 ARG A N 1
ATOM 2172 C CA . ARG A 1 281 ? -8.586 2.075 22.780 1.00 83.94 281 ARG A CA 1
ATOM 2173 C C . ARG A 1 281 ? -8.045 0.875 23.553 1.00 83.94 281 ARG A C 1
ATOM 2175 O O . ARG A 1 281 ? -7.922 -0.227 23.011 1.00 83.94 281 ARG A O 1
ATOM 2182 N N . ARG A 1 282 ? -7.703 1.104 24.822 1.00 83.44 282 ARG A N 1
ATOM 2183 C CA . ARG A 1 282 ? -7.311 0.041 25.755 1.00 83.44 282 ARG A CA 1
ATOM 2184 C C . ARG A 1 282 ? -8.545 -0.785 26.106 1.00 83.44 282 ARG A C 1
ATOM 2186 O O . ARG A 1 282 ? -9.587 -0.205 26.393 1.00 83.44 282 ARG A O 1
ATOM 2193 N N . VAL A 1 283 ? -8.410 -2.110 26.129 1.00 81.00 283 VAL A N 1
ATOM 2194 C CA . VAL A 1 283 ? -9.488 -3.013 26.557 1.00 81.00 283 VAL A CA 1
ATOM 2195 C C . VAL A 1 283 ? -9.126 -3.649 27.895 1.00 81.00 283 VAL A C 1
ATOM 2197 O O . VAL A 1 283 ? -8.082 -4.291 28.027 1.00 81.00 283 VAL A O 1
ATOM 2200 N N . VAL A 1 284 ? -9.990 -3.482 28.892 1.00 83.44 284 VAL A N 1
ATOM 2201 C CA . VAL A 1 284 ? -9.898 -4.121 30.208 1.00 83.44 284 VAL A CA 1
ATOM 2202 C C . VAL A 1 284 ? -11.045 -5.111 30.318 1.00 83.44 284 VAL A C 1
ATOM 2204 O O . VAL A 1 284 ? -12.208 -4.731 30.272 1.00 83.44 284 VAL A O 1
ATOM 2207 N N . ALA A 1 285 ? -10.703 -6.393 30.432 1.00 80.69 285 ALA A N 1
ATOM 2208 C CA . ALA A 1 285 ? -11.672 -7.443 30.711 1.00 80.69 285 ALA A CA 1
ATOM 2209 C C . ALA A 1 285 ? -11.684 -7.682 32.222 1.00 80.69 285 ALA A C 1
ATOM 2211 O O . ALA A 1 285 ? -10.614 -7.873 32.807 1.00 80.69 285 ALA A O 1
ATOM 2212 N N . LEU A 1 286 ? -12.873 -7.648 32.818 1.00 84.62 286 LEU A N 1
ATOM 2213 C CA . LEU A 1 286 ? -13.127 -7.869 34.236 1.00 84.62 286 LEU A CA 1
ATOM 2214 C C . LEU A 1 286 ? -14.002 -9.122 34.402 1.00 84.62 286 LEU A C 1
ATOM 2216 O O . LEU A 1 286 ? -15.225 -9.011 34.527 1.00 84.62 286 LEU A O 1
ATOM 2220 N N . PRO A 1 287 ? -13.408 -10.323 34.337 1.00 82.75 287 PRO A N 1
ATOM 2221 C CA . PRO A 1 287 ? -14.116 -11.547 34.669 1.00 82.75 287 PRO A CA 1
ATOM 2222 C C . PRO A 1 287 ? -14.372 -11.624 36.177 1.00 82.75 287 PRO A C 1
ATOM 2224 O O . PRO A 1 287 ? -13.457 -11.462 36.992 1.00 82.75 287 PRO A O 1
ATOM 2227 N N . VAL A 1 288 ? -15.625 -11.901 36.532 1.00 81.62 288 VAL A N 1
ATOM 2228 C CA . VAL A 1 288 ? -16.083 -12.076 37.911 1.00 81.62 288 VAL A CA 1
ATOM 2229 C C . VAL A 1 288 ? -16.438 -13.544 38.128 1.00 81.62 288 VAL A C 1
ATOM 2231 O O . VAL A 1 288 ? -17.285 -14.075 37.417 1.00 81.62 288 VAL A O 1
ATOM 2234 N N . PHE A 1 289 ? -15.800 -14.203 39.097 1.00 80.50 289 PHE A N 1
ATOM 2235 C CA . PHE A 1 289 ? -16.019 -15.617 39.436 1.00 80.50 289 PHE A CA 1
ATOM 2236 C C . PHE A 1 289 ? -16.245 -15.801 40.941 1.00 80.50 289 PHE A C 1
ATOM 2238 O O . PHE A 1 289 ? -15.909 -14.943 41.751 1.00 80.50 289 PHE A O 1
ATOM 2245 N N . GLY A 1 290 ? -16.869 -16.915 41.317 1.00 76.69 290 GLY A N 1
ATOM 2246 C CA . GLY A 1 290 ? -17.334 -17.180 42.679 1.00 76.69 290 GLY A CA 1
ATOM 2247 C C . GLY A 1 290 ? -18.438 -18.234 42.690 1.00 76.69 290 GLY A C 1
ATOM 2248 O O . GLY A 1 290 ? -19.010 -18.539 41.636 1.00 76.69 290 GLY A O 1
ATOM 2249 N N . SER A 1 291 ? -18.755 -18.774 43.866 1.00 73.81 291 SER A N 1
ATOM 2250 C CA . SER A 1 291 ? -19.790 -19.803 44.035 1.00 73.81 291 SER A CA 1
ATOM 2251 C C . SER A 1 291 ? -21.174 -19.331 43.563 1.00 73.81 291 SER A C 1
ATOM 2253 O O . SER A 1 291 ? -21.443 -18.136 43.387 1.00 73.81 291 SER A O 1
ATOM 2255 N N . VAL A 1 292 ? -22.074 -20.276 43.284 1.00 72.88 292 VAL A N 1
ATOM 2256 C CA . VAL A 1 292 ? -23.476 -19.952 42.978 1.00 72.88 292 VAL A CA 1
ATOM 2257 C C . VAL A 1 292 ? -24.076 -19.205 44.163 1.00 72.88 292 VAL A C 1
ATOM 2259 O O . VAL A 1 292 ? -23.920 -19.622 45.302 1.00 72.88 292 VAL A O 1
ATOM 2262 N N . GLY A 1 293 ? -24.738 -18.079 43.898 1.00 72.00 293 GLY A N 1
ATOM 2263 C CA . GLY A 1 293 ? -25.300 -17.245 44.959 1.00 72.00 293 GLY A CA 1
ATOM 2264 C C . GLY A 1 293 ? -24.316 -16.278 45.621 1.00 72.00 293 GLY A C 1
ATOM 2265 O O . GLY A 1 293 ? -24.770 -15.452 46.396 1.00 72.00 293 GLY A O 1
ATOM 2266 N N . SER A 1 294 ? -23.026 -16.254 45.253 1.00 78.94 294 SER A N 1
ATOM 2267 C CA . SER A 1 294 ? -22.042 -15.364 45.899 1.00 78.94 294 SER A CA 1
ATOM 2268 C C . SER A 1 294 ? -22.224 -13.856 45.655 1.00 78.94 294 SER A C 1
ATOM 2270 O O . SER A 1 294 ? -21.394 -13.057 46.068 1.00 78.94 294 SER A O 1
ATOM 2272 N N . GLY A 1 295 ? -23.278 -13.441 44.947 1.00 79.62 295 GLY A N 1
ATOM 2273 C CA . GLY A 1 295 ? -23.538 -12.032 44.646 1.00 79.62 295 GLY A CA 1
ATOM 2274 C C . GLY A 1 295 ? -22.799 -11.475 43.421 1.00 79.62 295 GLY A C 1
ATOM 2275 O O . GLY A 1 295 ? -22.756 -10.262 43.252 1.00 79.62 295 GLY A O 1
ATOM 2276 N N . LYS A 1 296 ? -22.253 -12.315 42.525 1.00 84.19 296 LYS A N 1
ATOM 2277 C CA . LYS A 1 296 ? -21.574 -11.861 41.284 1.00 84.19 296 LYS A CA 1
ATOM 2278 C C . LYS A 1 296 ? -22.416 -10.888 40.452 1.00 84.19 296 LYS A C 1
ATOM 2280 O O . LYS A 1 296 ? -21.958 -9.800 40.121 1.00 84.19 296 LYS A O 1
ATOM 2285 N N . THR A 1 297 ? -23.661 -11.256 40.157 1.00 80.31 297 THR A N 1
ATOM 2286 C CA . THR A 1 297 ? -24.582 -10.426 39.370 1.00 80.31 297 THR A CA 1
ATOM 2287 C C . THR A 1 297 ? -24.936 -9.127 40.103 1.00 80.31 297 THR A C 1
ATOM 2289 O O . THR A 1 297 ? -24.990 -8.076 39.473 1.00 80.31 297 THR A O 1
ATOM 2292 N N . GLN A 1 298 ? -25.080 -9.168 41.436 1.00 83.31 298 GLN A N 1
ATOM 2293 C CA . GLN A 1 298 ? -25.272 -7.971 42.268 1.00 83.31 298 GLN A CA 1
ATOM 2294 C C . GLN A 1 298 ? -24.067 -7.028 42.181 1.00 83.31 298 GLN A C 1
ATOM 2296 O O . GLN A 1 298 ? -24.248 -5.819 42.066 1.00 83.31 298 GLN A O 1
ATOM 2301 N N . LEU A 1 299 ? -22.846 -7.568 42.212 1.00 86.75 299 LEU A N 1
ATOM 2302 C CA . LEU A 1 299 ? -21.621 -6.785 42.058 1.00 86.75 299 LEU A CA 1
ATOM 2303 C C . LEU A 1 299 ? -21.540 -6.134 40.671 1.00 86.75 299 LEU A C 1
ATOM 2305 O O . LEU A 1 299 ? -21.186 -4.968 40.555 1.00 86.75 299 LEU A O 1
ATOM 2309 N N . LEU A 1 300 ? -21.877 -6.863 39.608 1.00 87.44 300 LEU A N 1
ATOM 2310 C CA . LEU A 1 300 ? -21.882 -6.299 38.256 1.00 87.44 300 LEU A CA 1
ATOM 2311 C C . LEU A 1 300 ? -22.945 -5.208 38.087 1.00 87.44 300 LEU A C 1
ATOM 2313 O O . LEU A 1 300 ? -22.666 -4.175 37.479 1.00 87.44 300 LEU A O 1
ATOM 2317 N N . ALA A 1 301 ? -24.136 -5.409 38.658 1.00 84.81 301 ALA A N 1
ATOM 2318 C CA . ALA A 1 301 ? -25.198 -4.408 38.667 1.00 84.81 301 ALA A CA 1
ATOM 2319 C C . ALA A 1 301 ? -24.787 -3.151 39.452 1.00 84.81 301 ALA A C 1
ATOM 2321 O O . ALA A 1 301 ? -24.992 -2.041 38.968 1.00 84.81 301 ALA A O 1
ATOM 2322 N N . SER A 1 302 ? -24.138 -3.304 40.613 1.00 86.62 302 SER A N 1
ATOM 2323 C CA . SER A 1 302 ? -23.663 -2.160 41.401 1.00 86.62 302 SER A CA 1
ATOM 2324 C C . SER A 1 302 ? -22.520 -1.407 40.720 1.00 86.62 302 SER A C 1
ATOM 2326 O O . SER A 1 302 ? -22.474 -0.182 40.798 1.00 86.62 302 SER A O 1
ATOM 2328 N N . ILE A 1 303 ? -21.632 -2.096 39.993 1.00 88.69 303 ILE A N 1
ATOM 2329 C CA . ILE A 1 303 ? -20.619 -1.440 39.152 1.00 88.69 303 ILE A CA 1
ATOM 2330 C C . ILE A 1 303 ? -21.294 -0.642 38.029 1.00 88.69 303 ILE A C 1
ATOM 2332 O O . ILE A 1 303 ? -20.911 0.501 37.791 1.00 88.69 303 ILE A O 1
ATOM 2336 N N . ALA A 1 304 ? -22.294 -1.212 37.351 1.00 87.19 304 ALA A N 1
ATOM 2337 C CA . ALA A 1 304 ? -23.027 -0.525 36.287 1.00 87.19 304 ALA A CA 1
ATOM 2338 C C . ALA A 1 304 ? -23.743 0.740 36.803 1.00 87.19 304 ALA A C 1
ATOM 2340 O O . ALA A 1 304 ? -23.627 1.803 36.193 1.00 87.19 304 ALA A O 1
ATOM 2341 N N . ASP A 1 305 ? -24.398 0.653 37.962 1.00 87.62 305 ASP A N 1
ATOM 2342 C CA . ASP A 1 305 ? -25.046 1.792 38.624 1.00 87.62 305 ASP A CA 1
ATOM 2343 C C . ASP A 1 305 ? -24.029 2.849 39.103 1.00 87.62 305 ASP A C 1
ATOM 2345 O O . ASP A 1 305 ? -24.199 4.050 38.885 1.00 87.62 305 ASP A O 1
ATOM 2349 N N . ALA A 1 306 ? -22.889 2.423 39.657 1.00 87.94 306 ALA A N 1
ATOM 2350 C CA . ALA A 1 306 ? -21.795 3.320 40.037 1.00 87.94 306 ALA A CA 1
ATOM 2351 C C . ALA A 1 306 ? -21.181 4.056 38.829 1.00 87.94 306 ALA A C 1
ATOM 2353 O O . ALA A 1 306 ? -20.772 5.213 38.937 1.00 87.94 306 ALA A O 1
ATOM 2354 N N . LEU A 1 307 ? -21.105 3.403 37.666 1.00 87.81 307 LEU A N 1
ATOM 2355 C CA . LEU A 1 307 ? -20.673 4.043 36.422 1.00 87.81 307 LEU A CA 1
ATOM 2356 C C . LEU A 1 307 ? -21.707 5.066 35.940 1.00 87.81 307 LEU A C 1
ATOM 2358 O O . LEU A 1 307 ? -21.324 6.161 35.531 1.00 87.81 307 LEU A O 1
ATOM 2362 N N . HIS A 1 308 ? -22.999 4.744 36.031 1.00 86.94 308 HIS A N 1
ATOM 2363 C CA . HIS A 1 308 ? -24.071 5.658 35.646 1.00 86.94 308 HIS A CA 1
ATOM 2364 C C . HIS A 1 308 ? -24.128 6.901 36.543 1.00 86.94 308 HIS A C 1
ATOM 2366 O O . HIS A 1 308 ? -24.144 8.026 36.045 1.00 86.94 308 HIS A O 1
ATOM 2372 N N . THR A 1 309 ? -24.076 6.722 37.861 1.00 86.50 309 THR A N 1
ATOM 2373 C CA . THR A 1 309 ? -24.061 7.836 38.824 1.00 86.50 309 THR A CA 1
ATOM 2374 C C . THR A 1 309 ? -22.858 8.754 38.618 1.00 86.50 309 THR A C 1
ATOM 2376 O O . THR A 1 309 ? -23.023 9.971 38.598 1.00 86.50 309 THR A O 1
ATOM 2379 N N . LYS A 1 310 ? -21.667 8.196 38.360 1.00 85.44 310 LYS A N 1
ATOM 2380 C CA . LYS A 1 310 ? -20.488 8.990 37.978 1.00 85.44 310 LYS A CA 1
ATOM 2381 C C . LYS A 1 310 ? -20.652 9.715 36.649 1.00 85.44 310 LYS A C 1
ATOM 2383 O O . LYS A 1 310 ? -20.168 10.829 36.519 1.00 85.44 310 LYS A O 1
ATOM 2388 N N . SER A 1 311 ? -21.334 9.112 35.676 1.00 85.19 311 SER A N 1
ATOM 2389 C CA . SER A 1 311 ? -21.597 9.780 34.397 1.00 85.19 311 SER A CA 1
ATOM 2390 C C . SER A 1 311 ? -22.530 10.986 34.518 1.00 85.19 311 SER A C 1
ATOM 2392 O O . SER A 1 311 ? -22.453 11.909 33.712 1.00 85.19 311 SER A O 1
ATOM 2394 N N . ALA A 1 312 ? -23.384 10.997 35.546 1.00 82.44 312 ALA A N 1
ATOM 2395 C CA . ALA A 1 312 ? -24.290 12.099 35.849 1.00 82.44 312 ALA A CA 1
ATOM 2396 C C . ALA A 1 312 ? -23.646 13.205 36.709 1.00 82.44 312 ALA A C 1
ATOM 2398 O O . ALA A 1 312 ? -24.241 14.271 36.875 1.00 82.44 312 ALA A O 1
ATOM 2399 N N . ASP A 1 313 ? -22.451 12.973 37.261 1.00 82.50 313 ASP A N 1
ATOM 2400 C CA . ASP A 1 313 ? -21.744 13.954 38.079 1.00 82.50 313 ASP A CA 1
ATOM 2401 C C . ASP A 1 313 ? -21.097 15.032 37.194 1.00 82.50 313 ASP A C 1
ATOM 2403 O O . ASP A 1 313 ? -20.195 14.773 36.396 1.00 82.50 313 ASP A O 1
ATOM 2407 N N . ALA A 1 314 ? -21.547 16.277 37.354 1.00 74.06 314 ALA A N 1
ATOM 2408 C CA . ALA A 1 314 ? -21.041 17.420 36.598 1.00 74.06 314 ALA A CA 1
ATOM 2409 C C . ALA A 1 314 ? -19.590 17.801 36.955 1.00 74.06 314 ALA A C 1
ATOM 2411 O O . ALA A 1 314 ? -18.959 18.556 36.213 1.00 74.06 314 ALA A O 1
ATOM 2412 N N . SER A 1 315 ? -19.063 17.323 38.088 1.00 75.69 315 SER A N 1
ATOM 2413 C CA . SER A 1 315 ? -17.722 17.669 38.575 1.00 75.69 315 SER A CA 1
ATOM 2414 C C . SER A 1 315 ? -16.594 16.814 37.976 1.00 75.69 315 SER A C 1
ATOM 2416 O O . SER A 1 315 ? -15.452 17.275 37.916 1.00 75.69 315 SER A O 1
ATOM 2418 N N . ASP A 1 316 ? -16.903 15.613 37.476 1.00 76.19 316 ASP A N 1
ATOM 2419 C CA . ASP A 1 316 ? -15.964 14.702 36.804 1.00 76.19 316 ASP A CA 1
ATOM 2420 C C . ASP A 1 316 ? -16.680 13.971 35.653 1.00 76.19 316 ASP A C 1
ATOM 2422 O O . ASP A 1 316 ? -17.113 12.830 35.827 1.00 76.19 316 ASP A O 1
ATOM 2426 N N . PRO A 1 317 ? -16.842 14.618 34.480 1.00 75.25 317 PRO A N 1
ATOM 2427 C CA . PRO A 1 317 ? -17.650 14.075 33.396 1.00 75.25 317 PRO A CA 1
ATOM 2428 C C . PRO A 1 317 ? -17.010 12.799 32.834 1.00 75.25 317 PRO A C 1
ATOM 2430 O O . PRO A 1 317 ? -16.006 12.838 32.116 1.00 75.25 317 PRO A O 1
ATOM 2433 N N . LEU A 1 318 ? -17.609 11.661 33.182 1.00 84.88 318 LEU A N 1
ATOM 2434 C CA . LEU A 1 318 ? -17.312 10.341 32.640 1.00 84.88 318 LEU A CA 1
ATOM 2435 C C . LEU A 1 318 ? -18.418 9.961 31.654 1.00 84.88 318 LEU A C 1
ATOM 2437 O O . LEU A 1 318 ? -19.535 9.674 32.068 1.00 84.88 318 LEU A O 1
ATOM 2441 N N . GLU A 1 319 ? -18.131 9.907 30.358 1.00 85.81 319 GLU A N 1
ATOM 2442 C CA . GLU A 1 319 ? -19.119 9.434 29.387 1.00 85.81 319 GLU A CA 1
ATOM 2443 C C . GLU A 1 319 ? -19.124 7.902 29.356 1.00 85.81 319 GLU A C 1
ATOM 2445 O O . GLU A 1 319 ? -18.079 7.267 29.182 1.00 85.81 319 GLU A O 1
ATOM 2450 N N . VAL A 1 320 ? -20.302 7.302 29.545 1.00 86.12 320 VAL A N 1
ATOM 2451 C CA . VAL A 1 320 ? -20.486 5.847 29.547 1.00 86.12 320 VAL A CA 1
ATOM 2452 C C . VAL A 1 320 ? -21.380 5.457 28.379 1.00 86.12 320 VAL A C 1
ATOM 2454 O O . VAL A 1 320 ? -22.561 5.794 28.350 1.00 86.12 320 VAL A O 1
ATOM 2457 N N . THR A 1 321 ? -20.830 4.711 27.424 1.00 86.12 321 THR A N 1
ATOM 2458 C CA . THR A 1 321 ? -21.570 4.233 26.247 1.00 86.12 321 THR A CA 1
ATOM 2459 C C . THR A 1 321 ? -21.616 2.710 26.228 1.00 86.12 321 THR A C 1
ATOM 2461 O O . THR A 1 321 ? -20.577 2.049 26.238 1.00 86.12 321 THR A O 1
ATOM 2464 N N . ALA A 1 322 ? -22.815 2.134 26.171 1.00 84.69 322 ALA A N 1
ATOM 2465 C CA . ALA A 1 322 ? -22.995 0.702 25.959 1.00 84.69 322 ALA A CA 1
ATOM 2466 C C . ALA A 1 322 ? -22.649 0.320 24.508 1.00 84.69 322 ALA A C 1
ATOM 2468 O O . ALA A 1 322 ? -23.102 0.964 23.565 1.00 84.69 322 ALA A O 1
ATOM 2469 N N . LEU A 1 323 ? -21.824 -0.716 24.331 1.00 78.62 323 LEU A N 1
ATOM 2470 C CA . LEU A 1 323 ? -21.348 -1.170 23.015 1.00 78.62 323 LEU A CA 1
ATOM 2471 C C . LEU A 1 323 ? -22.236 -2.241 22.373 1.00 78.62 323 LEU A C 1
ATOM 2473 O O . LEU A 1 323 ? -22.097 -2.497 21.179 1.00 78.62 323 LEU A O 1
ATOM 2477 N N . THR A 1 324 ? -23.092 -2.897 23.157 1.00 76.94 324 THR A N 1
ATOM 2478 C CA . THR A 1 324 ? -24.003 -3.949 22.698 1.00 76.94 324 THR A CA 1
ATOM 2479 C C . THR A 1 324 ? -25.400 -3.709 23.260 1.00 76.94 324 THR A C 1
ATOM 2481 O O . THR A 1 324 ? -25.556 -3.128 24.335 1.00 76.94 324 THR A O 1
ATOM 2484 N N . ASP A 1 325 ? -26.432 -4.196 22.570 1.00 79.31 325 ASP A N 1
ATOM 2485 C CA . ASP A 1 325 ? -27.819 -4.085 23.051 1.00 79.31 325 ASP A CA 1
ATOM 2486 C C . ASP A 1 325 ? -28.008 -4.795 24.401 1.00 79.31 325 ASP A C 1
ATOM 2488 O O . ASP A 1 325 ? -28.749 -4.330 25.272 1.00 79.31 325 ASP A O 1
ATOM 2492 N N . VAL A 1 326 ? -27.269 -5.890 24.614 1.00 80.38 326 VAL A N 1
ATOM 2493 C CA . VAL A 1 326 ? -27.225 -6.620 25.886 1.00 80.38 326 VAL A CA 1
ATOM 2494 C C . VAL A 1 326 ? -26.668 -5.735 27.003 1.00 80.38 326 VAL A C 1
ATOM 2496 O O . VAL A 1 326 ? -27.263 -5.671 28.079 1.00 80.38 326 VAL A O 1
ATOM 2499 N N . SER A 1 327 ? -25.570 -5.006 26.763 1.00 81.44 327 SER A N 1
ATOM 2500 C CA . SER A 1 327 ? -24.982 -4.132 27.784 1.00 81.44 327 SER A CA 1
ATOM 2501 C C . SER A 1 327 ? -25.825 -2.886 28.059 1.00 81.44 327 SER A C 1
ATOM 2503 O O . SER A 1 327 ? -25.895 -2.449 29.211 1.00 81.44 327 SER A O 1
ATOM 2505 N N . ALA A 1 328 ? -26.526 -2.365 27.046 1.00 84.31 328 ALA A N 1
ATOM 2506 C CA . ALA A 1 328 ? -27.485 -1.272 27.199 1.00 84.31 328 ALA A CA 1
ATOM 2507 C C . ALA A 1 328 ? -28.688 -1.694 28.056 1.00 84.31 328 ALA A C 1
ATOM 2509 O O . ALA A 1 328 ? -29.050 -1.004 29.010 1.00 84.31 328 ALA A O 1
ATOM 2510 N N . THR A 1 329 ? -29.261 -2.865 27.763 1.00 84.56 329 THR A N 1
ATOM 2511 C CA . THR A 1 329 ? -30.396 -3.422 28.513 1.00 84.56 329 THR A CA 1
ATOM 2512 C C . THR A 1 329 ? -30.006 -3.729 29.956 1.00 84.56 329 THR A C 1
ATOM 2514 O O . THR A 1 329 ? -30.742 -3.387 30.883 1.00 84.56 329 THR A O 1
ATOM 2517 N N . PHE A 1 330 ? -28.828 -4.324 30.167 1.00 84.62 330 PHE A N 1
ATOM 2518 C CA . PHE A 1 330 ? -28.315 -4.608 31.505 1.00 84.62 330 PHE A CA 1
ATOM 2519 C C . PHE A 1 330 ? -28.120 -3.328 32.323 1.00 84.62 330 PHE A C 1
ATOM 2521 O O . PHE A 1 330 ? -28.550 -3.273 33.470 1.00 84.62 330 PHE A O 1
ATOM 2528 N N . LEU A 1 331 ? -27.534 -2.283 31.727 1.00 84.94 331 LEU A N 1
ATOM 2529 C CA . LEU A 1 331 ? -27.330 -0.997 32.397 1.00 84.94 331 LEU A CA 1
ATOM 2530 C C . LEU A 1 331 ? -28.662 -0.357 32.804 1.00 84.94 331 LEU A C 1
ATOM 2532 O O . LEU A 1 331 ? -28.823 0.033 33.957 1.00 84.94 331 LEU A O 1
ATOM 2536 N N . ALA A 1 332 ? -29.631 -0.295 31.887 1.00 84.75 332 ALA A N 1
ATOM 2537 C CA . ALA A 1 332 ? -30.948 0.273 32.170 1.00 84.75 332 ALA A CA 1
ATOM 2538 C C . ALA A 1 332 ? -31.682 -0.494 33.283 1.00 84.75 332 ALA A C 1
ATOM 2540 O O . ALA A 1 332 ? -32.289 0.115 34.163 1.00 84.75 332 ALA A O 1
ATOM 2541 N N . THR A 1 333 ? -31.587 -1.827 33.267 1.00 84.06 333 THR A N 1
ATOM 2542 C CA . THR A 1 333 ? -32.206 -2.689 34.284 1.00 84.06 333 THR A CA 1
ATOM 2543 C C . THR A 1 333 ? -31.528 -2.509 35.642 1.00 84.06 333 THR A C 1
ATOM 2545 O O . THR A 1 333 ? -32.216 -2.314 36.637 1.00 84.06 333 THR A O 1
ATOM 2548 N N . ALA A 1 334 ? -30.192 -2.483 35.685 1.00 82.75 334 ALA A N 1
ATOM 2549 C CA . ALA A 1 334 ? -29.430 -2.292 36.919 1.00 82.75 334 ALA A CA 1
ATOM 2550 C C . ALA A 1 334 ? -29.735 -0.944 37.594 1.00 82.75 334 ALA A C 1
ATOM 2552 O O . ALA A 1 334 ? -29.940 -0.902 38.805 1.00 82.75 334 ALA A O 1
ATOM 2553 N N . VAL A 1 335 ? -29.831 0.138 36.814 1.00 83.81 335 VAL A N 1
ATOM 2554 C CA . VAL A 1 335 ? -30.193 1.472 37.325 1.00 83.81 335 VAL A CA 1
ATOM 2555 C C . VAL A 1 335 ? -31.634 1.488 37.849 1.00 83.81 335 VAL A C 1
ATOM 2557 O O . VAL A 1 335 ? -31.897 2.010 38.932 1.00 83.81 335 VAL A O 1
ATOM 2560 N N . ALA A 1 336 ? -32.579 0.886 37.118 1.00 82.94 336 ALA A N 1
ATOM 2561 C CA . ALA A 1 336 ? -33.979 0.823 37.537 1.00 82.94 336 ALA A CA 1
ATOM 2562 C C . ALA A 1 336 ? -34.182 -0.025 38.805 1.00 82.94 336 ALA A C 1
ATOM 2564 O O . ALA A 1 336 ? -34.978 0.340 39.672 1.00 82.94 336 ALA A O 1
ATOM 2565 N N . ASP A 1 337 ? -33.467 -1.143 38.925 1.00 82.88 337 ASP A N 1
ATOM 2566 C CA . ASP A 1 337 ? -33.527 -2.020 40.094 1.00 82.88 337 ASP A CA 1
ATOM 2567 C C . ASP A 1 337 ? -32.857 -1.383 41.314 1.00 82.88 337 ASP A C 1
ATOM 2569 O O . ASP A 1 337 ? -33.438 -1.423 42.401 1.00 82.88 337 ASP A O 1
ATOM 2573 N N . SER A 1 338 ? -31.715 -0.707 41.129 1.00 81.12 338 SER A N 1
ATOM 2574 C CA . SER A 1 338 ? -31.049 0.077 42.179 1.00 81.12 338 SER A CA 1
ATOM 2575 C C . SER A 1 338 ? -31.968 1.178 42.719 1.00 81.12 338 SER A C 1
ATOM 2577 O O . SER A 1 338 ? -32.219 1.247 43.923 1.00 81.12 338 SER A O 1
ATOM 2579 N N . ALA A 1 339 ? -32.587 1.964 41.828 1.00 79.44 339 ALA A N 1
ATOM 2580 C CA . ALA A 1 339 ? -33.535 3.014 42.207 1.00 79.44 339 ALA A CA 1
ATOM 2581 C C . ALA A 1 339 ? -34.788 2.472 42.922 1.00 79.44 339 ALA A C 1
ATOM 2583 O O . ALA A 1 339 ? -35.357 3.148 43.779 1.00 79.44 339 ALA A O 1
ATOM 2584 N N . ALA A 1 340 ? -35.219 1.253 42.587 1.00 79.12 340 ALA A N 1
ATOM 2585 C CA . ALA A 1 340 ? -36.363 0.589 43.208 1.00 79.12 340 ALA A CA 1
ATOM 2586 C C . ALA A 1 340 ? -36.009 -0.207 44.481 1.00 79.12 340 ALA A C 1
ATOM 2588 O O . ALA A 1 340 ? -36.910 -0.781 45.096 1.00 79.12 340 ALA A O 1
ATOM 2589 N N . GLY A 1 341 ? -34.728 -0.291 44.864 1.00 73.25 341 GLY A N 1
ATOM 2590 C CA . GLY A 1 341 ? -34.264 -1.123 45.978 1.00 73.25 341 GLY A CA 1
ATOM 2591 C C . GLY A 1 341 ? -34.491 -2.626 45.763 1.00 73.25 341 GLY A C 1
ATOM 2592 O O . GLY A 1 341 ? -34.660 -3.368 46.731 1.00 73.25 341 GLY A O 1
ATOM 2593 N N . ARG A 1 342 ? -34.552 -3.083 44.505 1.00 72.19 342 ARG A N 1
ATOM 2594 C CA . ARG A 1 342 ? -34.803 -4.486 44.146 1.00 72.19 342 ARG A CA 1
ATOM 2595 C C . ARG A 1 342 ? -33.493 -5.212 43.827 1.00 72.19 342 ARG A C 1
ATOM 2597 O O . ARG A 1 342 ? -32.609 -4.623 43.210 1.00 72.19 342 ARG A O 1
ATOM 2604 N N . PRO A 1 343 ? -33.354 -6.494 44.210 1.00 62.47 343 PRO A N 1
ATOM 2605 C CA . PRO A 1 343 ? -32.238 -7.301 43.741 1.00 62.47 343 PRO A CA 1
ATOM 2606 C C . PRO A 1 343 ? -32.381 -7.560 42.228 1.00 62.47 343 PRO A C 1
ATOM 2608 O O . PRO A 1 343 ? -33.503 -7.770 41.756 1.00 62.47 343 PRO A O 1
ATOM 2611 N N . PRO A 1 344 ? -31.271 -7.596 41.471 1.00 62.25 344 PRO A N 1
ATOM 2612 C CA . PRO A 1 344 ? -31.284 -7.908 40.055 1.00 62.25 344 PRO A CA 1
ATOM 2613 C C . PRO A 1 344 ? -31.796 -9.335 39.846 1.00 62.25 344 PRO A C 1
ATOM 2615 O O . PRO A 1 344 ? -31.527 -10.240 40.646 1.00 62.25 344 PRO A O 1
ATOM 2618 N N . LEU A 1 345 ? -32.533 -9.549 38.753 1.00 58.28 345 LEU A N 1
ATOM 2619 C CA . LEU A 1 345 ? -32.987 -10.887 38.377 1.00 58.28 345 LEU A CA 1
ATOM 2620 C C . LEU A 1 345 ? -31.792 -11.843 38.239 1.00 58.28 345 LEU A C 1
ATOM 2622 O O . LEU A 1 345 ? -30.744 -11.478 37.707 1.00 58.28 345 LEU A O 1
ATOM 2626 N N . LYS A 1 346 ? -31.975 -13.098 38.674 1.00 56.03 346 LYS A N 1
ATOM 2627 C CA . LYS A 1 346 ? -30.986 -14.162 38.449 1.00 56.03 346 LYS A CA 1
ATOM 2628 C C . LYS A 1 346 ? -30.655 -14.245 36.956 1.00 56.03 346 LYS A C 1
ATOM 2630 O O . LYS A 1 346 ? -31.553 -14.458 36.140 1.00 56.03 346 LYS A O 1
ATOM 2635 N N . THR A 1 347 ? -29.369 -14.136 36.622 1.00 54.41 347 THR A N 1
ATOM 2636 C CA . THR A 1 347 ? -28.862 -14.377 35.268 1.00 54.41 347 THR A CA 1
ATOM 2637 C C . THR A 1 347 ? -29.263 -15.791 34.844 1.00 54.41 347 THR A C 1
ATOM 2639 O O . THR A 1 347 ? -28.865 -16.771 35.477 1.00 54.41 347 THR A O 1
ATOM 2642 N N . GLN A 1 348 ? -30.097 -15.918 33.808 1.00 48.84 348 GLN A N 1
ATOM 2643 C CA . GLN A 1 348 ? -30.460 -17.228 33.269 1.00 48.84 348 GLN A CA 1
ATOM 2644 C C . GLN A 1 348 ? -29.231 -17.878 32.624 1.00 48.84 348 GLN A C 1
ATOM 2646 O O . GLN A 1 348 ? -28.433 -17.201 31.975 1.00 48.84 348 GLN A O 1
ATOM 2651 N N . ARG A 1 349 ? -29.079 -19.195 32.810 1.00 45.00 349 ARG A N 1
ATOM 2652 C CA . ARG A 1 349 ? -27.969 -19.982 32.263 1.00 45.00 349 ARG A CA 1
ATOM 2653 C C . ARG A 1 349 ? -27.937 -19.832 30.738 1.00 45.00 349 ARG A C 1
ATOM 2655 O O . ARG A 1 349 ? -28.852 -20.280 30.055 1.00 45.00 349 ARG A O 1
ATOM 2662 N N . GLN A 1 350 ? -26.878 -19.222 30.219 1.00 49.22 350 GLN A N 1
ATOM 2663 C CA . GLN A 1 350 ? -26.541 -19.244 28.800 1.00 49.22 350 GLN A CA 1
ATOM 2664 C C . GLN A 1 350 ? -25.185 -19.924 28.651 1.00 49.22 350 GLN A C 1
ATOM 2666 O O . GLN A 1 350 ? -24.245 -19.583 29.366 1.00 49.22 350 GLN A O 1
ATOM 2671 N N . ASP A 1 351 ? -25.080 -20.865 27.712 1.00 43.38 351 ASP A N 1
ATOM 2672 C CA . ASP A 1 351 ? -23.863 -21.660 27.486 1.00 43.38 351 ASP A CA 1
ATOM 2673 C C . ASP A 1 351 ? -22.651 -20.801 27.065 1.00 43.38 351 ASP A C 1
ATOM 2675 O O . ASP A 1 351 ? -21.508 -21.248 27.144 1.00 43.38 351 ASP A O 1
ATOM 2679 N N . ARG A 1 352 ? -22.882 -19.548 26.634 1.00 52.88 352 ARG A N 1
ATOM 2680 C CA . ARG A 1 352 ? -21.859 -18.511 26.414 1.00 52.88 352 ARG A CA 1
ATOM 2681 C C . ARG A 1 352 ? -22.419 -17.134 26.798 1.00 52.88 352 ARG A C 1
ATOM 2683 O O . ARG A 1 352 ? -23.112 -16.542 25.972 1.00 52.88 352 ARG A O 1
ATOM 2690 N N . PRO A 1 353 ? -22.149 -16.605 28.004 1.00 61.50 353 PRO A N 1
ATOM 2691 C CA . PRO A 1 353 ? -22.608 -15.269 28.367 1.00 61.50 353 PRO A CA 1
ATOM 2692 C C . PRO A 1 353 ? -21.875 -14.221 27.523 1.00 61.50 353 PRO A C 1
ATOM 2694 O O . PRO A 1 353 ? -20.655 -14.072 27.625 1.00 61.50 353 PRO A O 1
ATOM 2697 N N . GLU A 1 354 ? -22.604 -13.495 26.673 1.00 62.78 354 GLU A N 1
ATOM 2698 C CA . GLU A 1 354 ? -22.037 -12.357 25.945 1.00 62.78 354 GLU A CA 1
ATOM 2699 C C . GLU A 1 354 ? -21.492 -11.320 26.939 1.00 62.78 354 GLU A C 1
ATOM 2701 O O . GLU A 1 354 ? -22.132 -10.987 27.937 1.00 62.78 354 GLU A O 1
ATOM 2706 N N . GLY A 1 355 ? -20.275 -10.824 26.692 1.00 69.81 355 GLY A N 1
ATOM 2707 C CA . GLY A 1 355 ? -19.642 -9.851 27.581 1.00 69.81 355 GLY A CA 1
ATOM 2708 C C . GLY A 1 355 ? -20.392 -8.517 27.597 1.00 69.81 355 GLY A C 1
ATOM 2709 O O . GLY A 1 355 ? -20.771 -7.992 26.548 1.00 69.81 355 GLY A O 1
ATOM 2710 N N . LEU A 1 356 ? -20.546 -7.928 28.782 1.00 79.12 356 LEU A N 1
ATOM 2711 C CA . LEU A 1 356 ? -21.123 -6.599 28.962 1.00 79.12 356 LEU A CA 1
ATOM 2712 C C . LEU A 1 356 ? -20.053 -5.546 28.649 1.00 79.12 356 LEU A C 1
ATOM 2714 O O . LEU A 1 356 ? -19.203 -5.230 29.485 1.00 79.12 356 LEU A O 1
ATOM 2718 N N . ALA A 1 357 ? -20.056 -5.046 27.416 1.00 82.38 357 ALA A N 1
ATOM 2719 C CA . ALA A 1 357 ? -19.059 -4.101 26.927 1.00 82.38 357 ALA A CA 1
ATOM 2720 C C . ALA A 1 357 ? -19.534 -2.642 27.057 1.00 82.38 357 ALA A C 1
ATOM 2722 O O . ALA A 1 357 ? -20.604 -2.280 26.556 1.00 82.38 357 ALA A O 1
ATOM 2723 N N . TYR A 1 358 ? -18.695 -1.805 27.672 1.00 86.25 358 TYR A N 1
ATOM 2724 C CA . TYR A 1 358 ? -18.890 -0.365 27.855 1.00 86.25 358 TYR A CA 1
ATOM 2725 C C . TYR A 1 358 ? -17.655 0.421 27.401 1.00 86.25 358 TYR A C 1
ATOM 2727 O O . TYR A 1 358 ? -16.520 -0.013 27.605 1.00 86.25 358 TYR A O 1
ATOM 2735 N N . VAL A 1 359 ? -17.863 1.598 26.815 1.00 88.19 359 VAL A N 1
ATOM 2736 C CA . VAL A 1 359 ? -16.823 2.620 26.633 1.00 88.19 359 VAL A CA 1
ATOM 2737 C C . VAL A 1 359 ? -16.936 3.611 27.771 1.00 88.19 359 VAL A C 1
ATOM 2739 O O . VAL A 1 359 ? -18.020 4.114 28.039 1.00 88.19 359 VAL A O 1
ATOM 2742 N N . LEU A 1 360 ? -15.807 3.878 28.410 1.00 88.19 360 LEU A N 1
ATOM 2743 C CA . LEU A 1 360 ? -15.630 4.890 29.434 1.00 88.19 360 LEU A CA 1
ATOM 2744 C C . LEU A 1 360 ? -14.725 5.971 28.841 1.00 88.19 360 LEU A C 1
ATOM 2746 O O . LEU A 1 360 ? -13.534 5.716 28.653 1.00 88.19 360 LEU A O 1
ATOM 2750 N N . ASP A 1 361 ? -15.269 7.138 28.505 1.00 87.19 361 ASP A N 1
ATOM 2751 C CA . ASP A 1 361 ? -14.471 8.288 28.066 1.00 87.19 361 ASP A CA 1
ATOM 2752 C C . ASP A 1 361 ? -14.328 9.291 29.208 1.00 87.19 361 ASP A C 1
ATOM 2754 O O . ASP A 1 361 ? -15.309 9.753 29.790 1.00 87.19 361 ASP A O 1
ATOM 2758 N N . ARG A 1 362 ? -13.078 9.614 29.538 1.00 84.44 362 ARG A N 1
ATOM 2759 C CA . ARG A 1 362 ? -12.741 10.654 30.503 1.00 84.44 362 ARG A CA 1
ATOM 2760 C C . ARG A 1 362 ? -11.716 11.588 29.887 1.00 84.44 362 ARG A C 1
ATOM 2762 O O . ARG A 1 362 ? -10.576 11.188 29.635 1.00 84.44 362 ARG A O 1
ATOM 2769 N N . SER A 1 363 ? -12.109 12.840 29.664 1.00 78.62 363 SER A N 1
ATOM 2770 C CA . SER A 1 363 ? -11.233 13.900 29.146 1.00 78.62 363 SER A CA 1
ATOM 2771 C C . SER A 1 363 ? -10.459 13.503 27.873 1.00 78.62 363 SER A C 1
ATOM 2773 O O . SER A 1 363 ? -9.292 13.865 27.712 1.00 78.62 363 SER A O 1
ATOM 2775 N N . GLY A 1 364 ? -11.085 12.727 26.977 1.00 74.00 364 GLY A N 1
ATOM 2776 C CA . GLY A 1 364 ? -10.507 12.283 25.704 1.00 74.00 364 GLY A CA 1
ATOM 2777 C C . GLY A 1 364 ? -9.666 11.004 25.783 1.00 74.00 364 GLY A C 1
ATOM 2778 O O . GLY A 1 364 ? -9.013 10.635 24.803 1.00 74.00 364 GLY A O 1
ATOM 2779 N N . SER A 1 365 ? -9.649 10.326 26.935 1.00 78.38 365 SER A N 1
ATOM 2780 C CA . SER A 1 365 ? -9.067 8.992 27.095 1.00 78.38 365 SER A CA 1
ATOM 2781 C C . SER A 1 365 ? -10.174 7.946 27.180 1.00 78.38 365 SER A C 1
ATOM 2783 O O . SER A 1 365 ? -10.748 7.727 28.244 1.00 78.38 365 SER A O 1
ATOM 2785 N N . ALA A 1 366 ? -10.428 7.261 26.064 1.00 82.62 366 ALA A N 1
ATOM 2786 C CA . ALA A 1 366 ? -11.404 6.180 25.995 1.00 82.62 366 ALA A CA 1
ATOM 2787 C C . ALA A 1 366 ? -10.819 4.840 26.481 1.00 82.62 366 ALA A C 1
ATOM 2789 O O . ALA A 1 366 ? -9.779 4.372 26.000 1.00 82.62 366 ALA A O 1
ATOM 2790 N N . LEU A 1 367 ? -11.531 4.189 27.397 1.00 86.19 367 LEU A N 1
ATOM 2791 C CA . LEU A 1 367 ? -11.261 2.854 27.922 1.00 86.19 367 LEU A CA 1
ATOM 2792 C C . LEU A 1 367 ? -12.446 1.940 27.601 1.00 86.19 367 LEU A C 1
ATOM 2794 O O . LEU A 1 367 ? -13.585 2.274 27.897 1.00 86.19 367 LEU A O 1
ATOM 2798 N N . GLU A 1 368 ? -12.192 0.770 27.026 1.00 86.75 368 GLU A N 1
ATOM 2799 C CA . GLU A 1 368 ? -13.223 -0.255 26.856 1.00 86.75 368 GLU A CA 1
ATOM 2800 C C . GLU A 1 368 ? -13.212 -1.195 28.063 1.00 86.75 368 GLU A C 1
ATOM 2802 O O . GLU A 1 368 ? -12.233 -1.914 28.279 1.00 86.75 368 GLU A O 1
ATOM 2807 N N . LEU A 1 369 ? -14.288 -1.189 28.845 1.00 86.19 369 LEU A N 1
ATOM 2808 C CA . LEU A 1 369 ? -14.515 -2.114 29.948 1.00 86.19 369 LEU A CA 1
ATOM 2809 C C . LEU A 1 369 ? -15.429 -3.244 29.471 1.00 86.19 369 LEU A C 1
ATOM 2811 O O . LEU A 1 369 ? -16.570 -3.004 29.090 1.00 86.19 369 LEU A O 1
ATOM 2815 N N . GLN A 1 370 ? -14.940 -4.479 29.516 1.00 83.62 370 GLN A N 1
ATOM 2816 C CA . GLN A 1 370 ? -15.740 -5.675 29.265 1.00 83.62 370 GLN A CA 1
ATOM 2817 C C . GLN A 1 370 ? -15.942 -6.419 30.582 1.00 83.62 370 GLN A C 1
ATOM 2819 O O . GLN A 1 370 ? -15.011 -7.048 31.086 1.00 83.62 370 GLN A O 1
ATOM 2824 N N . MET A 1 371 ? -17.144 -6.340 31.145 1.00 83.25 371 MET A N 1
ATOM 2825 C CA . MET A 1 371 ? -17.517 -7.096 32.338 1.00 83.25 371 MET A CA 1
ATOM 2826 C C . MET A 1 371 ? -18.078 -8.456 31.938 1.00 83.25 371 MET A C 1
ATOM 2828 O O . MET A 1 371 ? -18.869 -8.551 30.998 1.00 83.25 371 MET A O 1
ATOM 2832 N N . MET A 1 372 ? -17.661 -9.513 32.632 1.00 78.06 372 MET A N 1
ATOM 2833 C CA . MET A 1 372 ? -18.126 -10.869 32.340 1.00 78.06 372 MET A CA 1
ATOM 2834 C C . MET A 1 372 ? -18.581 -11.561 33.620 1.00 78.06 372 MET A C 1
ATOM 2836 O O . MET A 1 372 ? -17.800 -11.691 34.564 1.00 78.06 372 MET A O 1
ATOM 2840 N N . ASP A 1 373 ? -19.838 -12.004 33.634 1.00 73.44 373 ASP A N 1
ATOM 2841 C CA . ASP A 1 373 ? -20.392 -12.852 34.691 1.00 73.44 373 ASP A CA 1
ATOM 2842 C C . ASP A 1 373 ? -20.009 -14.303 34.381 1.00 73.44 373 ASP A C 1
ATOM 2844 O O . ASP A 1 373 ? -20.600 -14.943 33.507 1.00 73.44 373 ASP A O 1
ATOM 2848 N N . ALA A 1 374 ? -18.970 -14.819 35.040 1.00 63.97 374 ALA A N 1
ATOM 2849 C CA . ALA A 1 374 ? -18.661 -16.236 34.948 1.00 63.97 374 ALA A CA 1
ATOM 2850 C C . ALA A 1 374 ? -19.687 -16.990 35.794 1.00 63.97 374 ALA A C 1
ATOM 2852 O O . ALA A 1 374 ? -19.650 -16.923 37.026 1.00 63.97 374 ALA A O 1
ATOM 2853 N N . ALA A 1 375 ? -20.592 -17.734 35.155 1.00 57.81 375 ALA A N 1
ATOM 2854 C CA . ALA A 1 375 ? -21.481 -18.627 35.883 1.00 57.81 375 ALA A CA 1
ATOM 2855 C C . ALA A 1 375 ? -20.624 -19.589 36.728 1.00 57.81 375 ALA A C 1
ATOM 2857 O O . ALA A 1 375 ? -19.846 -20.373 36.186 1.00 57.81 375 ALA A O 1
ATOM 2858 N N . GLY A 1 376 ? -20.760 -19.519 38.059 1.00 50.66 376 GLY A N 1
ATOM 2859 C CA . GLY A 1 376 ? -19.948 -20.288 39.019 1.00 50.66 376 GLY A CA 1
ATOM 2860 C C . GLY A 1 376 ? -20.019 -21.809 38.828 1.00 50.66 376 GLY A C 1
ATOM 2861 O O . GLY A 1 376 ? -19.163 -22.534 39.313 1.00 50.66 376 GLY A O 1
ATOM 2862 N N . GLU A 1 377 ? -21.008 -22.273 38.069 1.00 51.97 377 GLU A N 1
ATOM 2863 C CA . GLU A 1 377 ? -21.275 -23.671 37.720 1.00 51.97 377 GLU A CA 1
ATOM 2864 C C . GLU A 1 377 ? -20.438 -24.163 36.523 1.00 51.97 377 GLU A C 1
ATOM 2866 O O . GLU A 1 377 ? -20.303 -25.364 36.323 1.00 51.97 377 GLU A O 1
ATOM 2871 N N . SER A 1 378 ? -19.834 -23.261 35.734 1.00 50.81 378 SER A N 1
ATOM 2872 C CA . SER A 1 378 ? -18.996 -23.627 34.570 1.00 50.81 378 SER A CA 1
ATOM 2873 C C . SER A 1 378 ? -17.600 -24.132 34.958 1.00 50.81 378 SER A C 1
ATOM 2875 O O . SER A 1 378 ? -16.863 -24.627 34.108 1.00 50.81 378 SER A O 1
ATOM 2877 N N . PHE A 1 379 ? -17.239 -24.018 36.240 1.00 48.56 379 PHE A N 1
ATOM 2878 C CA . PHE A 1 379 ? -15.960 -24.464 36.800 1.00 48.56 379 PHE A CA 1
ATOM 2879 C C . PHE A 1 379 ? -15.979 -25.919 37.290 1.00 48.56 379 PHE A C 1
ATOM 2881 O O . PHE A 1 379 ? -14.957 -26.412 37.759 1.00 48.56 379 PHE A O 1
ATOM 2888 N N . VAL A 1 380 ? -17.123 -26.604 37.191 1.00 50.34 380 VAL A N 1
ATOM 2889 C CA . VAL A 1 380 ? -17.267 -27.998 37.640 1.00 50.34 380 VAL A CA 1
ATOM 2890 C C . VAL A 1 380 ? -16.692 -28.982 36.610 1.00 50.34 380 VAL A C 1
ATOM 2892 O O . VAL A 1 380 ? -16.225 -30.052 36.989 1.00 50.34 380 VAL A O 1
ATOM 2895 N N . ASP A 1 381 ? -16.651 -28.613 35.321 1.00 46.50 381 ASP A N 1
ATOM 2896 C CA . ASP A 1 381 ? -16.163 -29.484 34.246 1.00 46.50 381 ASP A CA 1
ATOM 2897 C C . ASP A 1 381 ? -14.978 -28.875 33.467 1.00 46.50 381 ASP A C 1
ATOM 2899 O O . ASP A 1 381 ? -14.939 -27.685 33.131 1.00 46.50 381 ASP A O 1
ATOM 2903 N N . THR A 1 382 ? -13.995 -29.715 33.140 1.00 46.84 382 THR A N 1
ATOM 2904 C CA . THR A 1 382 ? -12.783 -29.343 32.385 1.00 46.84 382 THR A CA 1
ATOM 2905 C C . THR A 1 382 ? -13.104 -28.866 30.963 1.00 46.84 382 THR A C 1
ATOM 2907 O O . THR A 1 382 ? -12.441 -27.956 30.458 1.00 46.84 382 THR A O 1
ATOM 2910 N N . GLN A 1 383 ? -14.165 -29.400 30.342 1.00 43.28 383 GLN A N 1
ATOM 2911 C CA . GLN A 1 383 ? -14.700 -28.905 29.064 1.00 43.28 383 GLN A CA 1
ATOM 2912 C C . GLN A 1 383 ? -15.414 -27.551 29.207 1.00 43.28 383 GLN A C 1
ATOM 2914 O O . GLN A 1 383 ? -15.269 -26.691 28.336 1.00 43.28 383 GLN A O 1
ATOM 2919 N N . GLY A 1 384 ? -16.114 -27.323 30.326 1.00 49.00 384 GLY A N 1
ATOM 2920 C CA . GLY A 1 384 ? -16.727 -26.033 30.661 1.00 49.00 384 GLY A CA 1
ATOM 2921 C C . GLY A 1 384 ? -15.677 -24.931 30.819 1.00 49.00 384 GLY A C 1
ATOM 2922 O O . GLY A 1 384 ? -15.822 -23.848 30.259 1.00 49.00 384 GLY A O 1
ATOM 2923 N N . THR A 1 385 ? -14.548 -25.254 31.454 1.00 48.81 385 THR A N 1
ATOM 2924 C CA . THR A 1 385 ? -13.429 -24.327 31.694 1.00 48.81 385 THR A CA 1
ATOM 2925 C C . THR A 1 385 ? -12.688 -23.939 30.406 1.00 48.81 385 THR A C 1
ATOM 2927 O O . THR A 1 385 ? -12.327 -22.775 30.236 1.00 48.81 385 THR A O 1
ATOM 2930 N N . GLN A 1 386 ? -12.515 -24.865 29.449 1.00 47.28 386 GLN A N 1
ATOM 2931 C CA . GLN A 1 386 ? -11.918 -24.557 28.135 1.00 47.28 386 GLN A CA 1
ATOM 2932 C C . GLN A 1 386 ? -12.775 -23.606 27.283 1.00 47.28 386 GLN A C 1
ATOM 2934 O O . GLN A 1 386 ? -12.247 -22.926 26.401 1.00 47.28 386 GLN A O 1
ATOM 2939 N N . SER A 1 387 ? -14.085 -23.534 27.534 1.00 49.34 387 SER A N 1
ATOM 2940 C CA . SER A 1 387 ? -14.979 -22.618 26.815 1.00 49.34 387 SER A CA 1
ATOM 2941 C C . SER A 1 387 ? -14.850 -21.154 27.277 1.00 49.34 387 SER A C 1
ATOM 2943 O O . SER A 1 387 ? -15.263 -20.236 26.561 1.00 49.34 387 SER A O 1
ATOM 2945 N N . LEU A 1 388 ? -14.190 -20.915 28.420 1.00 59.81 388 LEU A N 1
ATOM 2946 C CA . LEU A 1 388 ? -14.005 -19.607 29.058 1.00 59.81 388 LEU A CA 1
ATOM 2947 C C . LEU A 1 388 ? -12.734 -18.902 28.558 1.00 59.81 388 LEU A C 1
ATOM 2949 O O . LEU A 1 388 ? -11.898 -18.448 29.339 1.00 59.81 388 LEU A O 1
ATOM 2953 N N . GLY A 1 389 ? -12.599 -18.753 27.235 1.00 57.28 389 GLY A N 1
ATOM 2954 C CA . GLY A 1 389 ? -11.476 -18.040 26.597 1.00 57.28 389 GLY A CA 1
ATOM 2955 C C . GLY A 1 389 ? -11.325 -16.569 27.025 1.00 57.28 389 GLY A C 1
ATOM 2956 O O . GLY A 1 389 ? -10.371 -15.899 26.636 1.00 57.28 389 GLY A O 1
ATOM 2957 N N . TYR A 1 390 ? -12.252 -16.056 27.838 1.00 60.81 390 TYR A N 1
ATOM 2958 C CA . TYR A 1 390 ? -12.152 -14.744 28.454 1.00 60.81 390 TYR A CA 1
ATOM 2959 C C . TYR A 1 390 ? -11.170 -14.666 29.640 1.00 60.81 390 TYR A C 1
ATOM 2961 O O . TYR A 1 390 ? -10.747 -13.567 30.005 1.00 60.81 390 TYR A O 1
ATOM 2969 N N . LEU A 1 391 ? -10.793 -15.795 30.252 1.00 66.44 391 LEU A N 1
ATOM 2970 C CA . LEU A 1 391 ? -9.794 -15.810 31.327 1.00 66.44 391 LEU A CA 1
ATOM 2971 C C . LEU A 1 391 ? -8.400 -15.480 30.777 1.00 66.44 391 LEU A C 1
ATOM 2973 O O . LEU A 1 391 ? -7.704 -14.639 31.349 1.00 66.44 391 LEU A O 1
ATOM 2977 N N . ASP A 1 392 ? -8.062 -16.025 29.604 1.00 62.66 392 ASP A N 1
ATOM 2978 C CA . ASP A 1 392 ? -6.780 -15.816 28.910 1.00 62.66 392 ASP A CA 1
ATOM 2979 C C . ASP A 1 392 ? -6.528 -14.356 28.503 1.00 62.66 392 ASP A C 1
ATOM 2981 O O . ASP A 1 392 ? -5.388 -13.933 28.307 1.00 62.66 392 ASP A O 1
ATOM 2985 N N . ILE A 1 393 ? -7.593 -13.566 28.359 1.00 61.31 393 ILE A N 1
ATOM 2986 C CA . ILE A 1 393 ? -7.524 -12.162 27.928 1.00 61.31 393 ILE A CA 1
ATOM 2987 C C . ILE A 1 393 ? -7.573 -11.175 29.101 1.00 61.31 393 ILE A C 1
ATOM 2989 O O . ILE A 1 393 ? -7.442 -9.964 28.893 1.00 61.31 393 ILE A O 1
ATOM 2993 N N . SER A 1 394 ? -7.789 -11.653 30.327 1.00 70.50 394 SER A N 1
ATOM 2994 C CA . SER A 1 394 ? -7.924 -10.798 31.504 1.00 70.50 394 SER A CA 1
ATOM 2995 C C . SER A 1 394 ? -6.561 -10.462 32.119 1.00 70.50 394 SER A C 1
ATOM 2997 O O . SER A 1 394 ? -5.681 -11.305 32.248 1.00 70.50 394 SER A O 1
ATOM 2999 N N . HIS A 1 395 ? -6.364 -9.194 32.490 1.00 72.06 395 HIS A N 1
ATOM 3000 C CA . HIS A 1 395 ? -5.199 -8.773 33.287 1.00 72.06 395 HIS A CA 1
ATOM 3001 C C . HIS A 1 395 ? -5.496 -8.796 34.789 1.00 72.06 395 HIS A C 1
ATOM 3003 O O . HIS A 1 395 ? -4.601 -8.599 35.608 1.00 72.06 395 HIS A O 1
ATOM 3009 N N . SER A 1 396 ? -6.767 -8.947 35.152 1.00 77.12 396 SER A N 1
ATOM 3010 C CA . SER A 1 396 ? -7.258 -8.876 36.519 1.00 77.12 396 SER A CA 1
ATOM 3011 C C . SER A 1 396 ? -8.442 -9.818 36.654 1.00 77.12 396 SER A C 1
ATOM 3013 O O . SER A 1 396 ? -9.256 -9.932 35.742 1.00 77.12 396 SER A O 1
ATOM 3015 N N . LEU A 1 397 ? -8.502 -10.491 37.792 1.00 83.94 397 LEU A N 1
ATOM 3016 C CA . LEU A 1 397 ? -9.453 -11.540 38.117 1.00 83.94 397 LEU A CA 1
ATOM 3017 C C . LEU A 1 397 ? -10.185 -11.097 39.388 1.00 83.94 397 LEU A C 1
ATOM 3019 O O . LEU A 1 397 ? -9.527 -10.789 40.381 1.00 83.94 397 LEU A O 1
ATOM 3023 N N . VAL A 1 398 ? -11.520 -11.027 39.357 1.00 86.38 398 VAL A N 1
ATOM 3024 C CA . VAL A 1 398 ? -12.323 -10.648 40.530 1.00 86.38 398 VAL A CA 1
ATOM 3025 C C . VAL A 1 398 ? -13.001 -11.882 41.101 1.00 86.38 398 VAL A C 1
ATOM 3027 O O . VAL A 1 398 ? -13.905 -12.444 40.486 1.00 86.38 398 VAL A O 1
ATOM 3030 N N . PHE A 1 399 ? -12.568 -12.283 42.294 1.00 85.88 399 PHE A N 1
ATOM 3031 C CA . PHE A 1 399 ? -13.209 -13.345 43.057 1.00 85.88 399 PHE A CA 1
ATOM 3032 C C . PHE A 1 399 ? -14.225 -12.752 44.033 1.00 85.88 399 PHE A C 1
ATOM 3034 O O . PHE A 1 399 ? -13.874 -11.898 44.848 1.00 85.88 399 PHE A O 1
ATOM 3041 N N . VAL A 1 400 ? -15.471 -13.213 43.953 1.00 85.44 400 VAL A N 1
ATOM 3042 C CA . VAL A 1 400 ? -16.552 -12.804 44.852 1.00 85.44 400 VAL A CA 1
ATOM 3043 C C . VAL A 1 400 ? -16.850 -13.941 45.811 1.00 85.44 400 VAL A C 1
ATOM 3045 O O . VAL A 1 400 ? -17.362 -14.991 45.407 1.00 85.44 400 VAL A O 1
ATOM 3048 N N . LEU A 1 401 ? -16.528 -13.696 47.076 1.00 84.44 401 LEU A N 1
ATOM 3049 C CA . LEU A 1 401 ? -16.772 -14.591 48.193 1.00 84.44 401 LEU A CA 1
ATOM 3050 C C . LEU A 1 401 ? -17.951 -14.061 49.002 1.00 84.44 401 LEU A C 1
ATOM 3052 O O . LEU A 1 401 ? -17.915 -12.918 49.456 1.00 84.44 401 LEU A O 1
ATOM 3056 N N . ASP A 1 402 ? -18.967 -14.898 49.191 1.00 83.81 402 ASP A N 1
ATOM 3057 C CA . ASP A 1 402 ? -20.007 -14.617 50.173 1.00 83.81 402 ASP A CA 1
ATOM 3058 C C . ASP A 1 402 ? -19.438 -14.908 51.569 1.00 83.81 402 ASP A C 1
ATOM 3060 O O . ASP A 1 402 ? -19.115 -16.060 51.860 1.00 83.81 402 ASP A O 1
ATOM 3064 N N . PRO A 1 403 ? -19.280 -13.905 52.446 1.00 83.12 403 PRO A N 1
ATOM 3065 C CA . PRO A 1 403 ? -18.778 -14.150 53.791 1.00 83.12 403 PRO A CA 1
ATOM 3066 C C . PRO A 1 403 ? -19.677 -15.113 54.579 1.00 83.12 403 PRO A C 1
ATOM 3068 O O . PRO A 1 403 ? -19.165 -15.856 55.408 1.00 83.12 403 PRO A O 1
ATOM 3071 N N . LEU A 1 404 ? -20.984 -15.164 54.301 1.00 82.75 404 LEU A N 1
ATOM 3072 C CA . LEU A 1 404 ? -21.924 -16.062 54.981 1.00 82.75 404 LEU A CA 1
ATOM 3073 C C . LEU A 1 404 ? -21.860 -17.509 54.473 1.00 82.75 404 LEU A C 1
ATOM 3075 O O . LEU A 1 404 ? -22.483 -18.390 55.068 1.00 82.75 404 LEU A O 1
ATOM 3079 N N . SER A 1 405 ? -21.087 -17.783 53.415 1.00 78.81 405 SER A N 1
ATOM 3080 C CA . SER A 1 405 ? -20.770 -19.159 53.023 1.00 78.81 405 SER A CA 1
ATOM 3081 C C . SER A 1 405 ? -19.680 -19.788 53.896 1.00 78.81 405 SER A C 1
ATOM 3083 O O . SER A 1 405 ? -19.426 -20.980 53.766 1.00 78.81 405 SER A O 1
ATOM 3085 N N . ILE A 1 406 ? -18.999 -18.999 54.736 1.00 84.31 406 ILE A N 1
ATOM 3086 C CA . ILE A 1 406 ? -18.021 -19.482 55.715 1.00 84.31 406 ILE A CA 1
ATOM 3087 C C . ILE A 1 406 ? -18.768 -19.761 57.019 1.00 84.31 406 ILE A C 1
ATOM 3089 O O . ILE A 1 406 ? -19.366 -18.848 57.594 1.00 84.31 406 ILE A O 1
ATOM 3093 N N . ASP A 1 407 ? -18.726 -21.008 57.487 1.00 82.88 407 ASP A N 1
ATOM 3094 C CA . ASP A 1 407 ? -19.508 -21.467 58.640 1.00 82.88 407 ASP A CA 1
ATOM 3095 C C . ASP A 1 407 ? -19.233 -20.624 59.893 1.00 82.88 407 ASP A C 1
ATOM 3097 O O . ASP A 1 407 ? -20.168 -20.173 60.556 1.00 82.88 407 ASP A O 1
ATOM 3101 N N . GLU A 1 408 ? -17.966 -20.308 60.168 1.00 87.50 408 GLU A N 1
ATOM 3102 C CA . GLU A 1 408 ? -17.576 -19.508 61.329 1.00 87.50 408 GLU A CA 1
ATOM 3103 C C . GLU A 1 408 ? -18.139 -18.082 61.274 1.00 87.50 408 GLU A C 1
ATOM 3105 O O . GLU A 1 408 ? -18.550 -17.527 62.295 1.00 87.50 408 GLU A O 1
ATOM 3110 N N . VAL A 1 409 ? -18.169 -17.476 60.085 1.00 85.50 409 VAL A N 1
ATOM 3111 C CA . VAL A 1 409 ? -18.688 -16.114 59.889 1.00 85.50 409 VAL A CA 1
ATOM 3112 C C . VAL A 1 409 ? -20.211 -16.110 59.972 1.00 85.50 409 VAL A C 1
ATOM 3114 O O . VAL A 1 409 ? -20.789 -15.200 60.569 1.00 85.50 409 VAL A O 1
ATOM 3117 N N . ARG A 1 410 ? -20.866 -17.143 59.433 1.00 83.88 410 ARG A N 1
ATOM 3118 C CA . ARG A 1 410 ? -22.315 -17.328 59.548 1.00 83.88 410 ARG A CA 1
ATOM 3119 C C . ARG A 1 410 ? -22.741 -17.472 61.007 1.00 83.88 410 ARG A C 1
ATOM 3121 O O . ARG A 1 410 ? -23.634 -16.752 61.442 1.00 83.88 410 ARG A O 1
ATOM 3128 N N . GLU A 1 411 ? -22.060 -18.311 61.786 1.00 86.19 411 GLU A N 1
ATOM 3129 C CA . GLU A 1 411 ? -22.339 -18.460 63.220 1.00 86.19 411 GLU A CA 1
ATOM 3130 C C . GLU A 1 411 ? -22.146 -17.148 63.994 1.00 86.19 411 GLU A C 1
ATOM 3132 O O . GLU A 1 411 ? -22.929 -16.821 64.890 1.00 86.19 411 GLU A O 1
ATOM 3137 N N . GLN A 1 412 ? -21.109 -16.374 63.660 1.00 87.19 412 GLN A N 1
ATOM 3138 C CA . GLN A 1 412 ? -20.889 -15.058 64.261 1.00 87.19 412 GLN A CA 1
ATOM 3139 C C . GLN A 1 412 ? -21.997 -14.066 63.894 1.00 87.19 412 GLN A C 1
ATOM 3141 O O . GLN A 1 412 ? -22.451 -13.319 64.762 1.00 87.19 412 GLN A O 1
ATOM 3146 N N . TYR A 1 413 ? -22.455 -14.071 62.640 1.00 85.69 413 TYR A N 1
ATOM 3147 C CA . TYR A 1 413 ? -23.564 -13.237 62.182 1.00 85.69 413 TYR A CA 1
ATOM 3148 C C . TYR A 1 413 ? -24.873 -13.590 62.898 1.00 85.69 413 TYR A C 1
ATOM 3150 O O . TYR A 1 413 ? -25.541 -12.691 63.410 1.00 85.69 413 TYR A O 1
ATOM 3158 N N . GLU A 1 414 ? -25.200 -14.880 63.012 1.00 85.00 414 GLU A N 1
ATOM 3159 C CA . GLU A 1 414 ? -26.400 -15.378 63.702 1.00 85.00 414 GLU A CA 1
ATOM 3160 C C . GLU A 1 414 ? -26.425 -15.018 65.193 1.00 85.00 414 GLU A C 1
ATOM 3162 O O . GLU A 1 414 ? -27.487 -14.751 65.753 1.00 85.00 414 GLU A O 1
ATOM 3167 N N . ARG A 1 415 ? -25.256 -14.969 65.843 1.00 86.44 415 ARG A N 1
ATOM 3168 C CA . ARG A 1 415 ? -25.119 -14.544 67.248 1.00 86.44 415 ARG A CA 1
ATOM 3169 C C . ARG A 1 415 ? -25.067 -13.023 67.420 1.00 86.44 415 ARG A C 1
ATOM 3171 O O . ARG A 1 415 ? -25.089 -12.539 68.552 1.00 86.44 415 ARG A O 1
ATOM 3178 N N . SER A 1 416 ? -24.962 -12.264 66.331 1.00 85.44 416 SER A N 1
ATOM 3179 C CA . SER A 1 416 ? -24.887 -10.806 66.370 1.00 85.44 416 SER A CA 1
ATOM 3180 C C . SER A 1 416 ? -26.285 -10.170 66.439 1.00 85.44 416 SER A C 1
ATOM 3182 O O . SER A 1 416 ? -27.253 -10.730 65.926 1.00 85.44 416 SER A O 1
ATOM 3184 N N . PRO A 1 417 ? -26.416 -8.943 66.976 1.00 81.06 417 PRO A N 1
ATOM 3185 C CA . PRO A 1 417 ? -27.673 -8.189 66.928 1.00 81.06 417 PRO A CA 1
ATOM 3186 C C . PRO A 1 417 ? -28.084 -7.767 65.503 1.00 81.06 417 PRO A C 1
ATOM 3188 O O . PRO A 1 417 ? -29.145 -7.176 65.322 1.00 81.06 417 PRO A O 1
ATOM 3191 N N . LEU A 1 418 ? -27.251 -8.048 64.495 1.00 75.75 418 LEU A N 1
ATOM 3192 C CA . LEU A 1 418 ? -27.536 -7.811 63.081 1.00 75.75 418 LEU A CA 1
ATOM 3193 C C . LEU A 1 418 ? -28.212 -9.021 62.415 1.00 75.75 418 LEU A C 1
ATOM 3195 O O . LEU A 1 418 ? -28.528 -8.952 61.227 1.00 75.75 418 LEU A O 1
ATOM 3199 N N . ALA A 1 419 ? -28.442 -10.118 63.141 1.00 75.69 419 ALA A N 1
ATOM 3200 C CA . ALA A 1 419 ? -29.131 -11.288 62.615 1.00 75.69 419 ALA A CA 1
ATOM 3201 C C . ALA A 1 419 ? -30.522 -10.910 62.066 1.00 75.69 419 ALA A C 1
ATOM 3203 O O . ALA A 1 419 ? -31.342 -10.306 62.757 1.00 75.69 419 ALA A O 1
ATOM 3204 N N . GLY A 1 420 ? -30.777 -11.246 60.799 1.00 69.88 420 GLY A N 1
ATOM 3205 C CA . GLY A 1 420 ? -32.047 -10.979 60.115 1.00 69.88 420 GLY A CA 1
ATOM 3206 C C . GLY A 1 420 ? -32.187 -9.584 59.493 1.00 69.88 420 GLY A C 1
ATOM 3207 O O . GLY A 1 420 ? -33.190 -9.328 58.833 1.00 69.88 420 GLY A O 1
ATOM 3208 N N . THR A 1 421 ? -31.203 -8.689 59.650 1.00 71.38 421 THR A N 1
ATOM 3209 C CA . THR A 1 421 ? -31.220 -7.364 58.995 1.00 71.38 421 THR A CA 1
ATOM 3210 C C . THR A 1 421 ? -30.627 -7.374 57.587 1.00 71.38 421 THR A C 1
ATOM 3212 O O . THR A 1 421 ? -30.906 -6.469 56.803 1.00 71.38 421 THR A O 1
ATOM 3215 N N . VAL A 1 422 ? -29.835 -8.397 57.245 1.00 64.44 422 VAL A N 1
ATOM 3216 C CA . VAL A 1 422 ? -29.199 -8.546 55.934 1.00 64.44 422 VAL A CA 1
ATOM 3217 C C . VAL A 1 422 ? -29.847 -9.727 55.207 1.00 64.44 422 VAL A C 1
ATOM 3219 O O . VAL A 1 422 ? -29.882 -10.829 55.758 1.00 64.44 422 VAL A O 1
ATOM 3222 N N . PRO A 1 423 ? -30.371 -9.538 53.983 1.00 59.81 423 PRO A N 1
ATOM 3223 C CA . PRO A 1 423 ? -30.891 -10.643 53.191 1.00 59.81 423 PRO A CA 1
ATOM 3224 C C . PRO A 1 423 ? -29.750 -11.604 52.833 1.00 59.81 423 PRO A C 1
ATOM 3226 O O . PRO A 1 423 ? -28.804 -11.234 52.139 1.00 59.81 423 PRO A O 1
ATOM 3229 N N . VAL A 1 424 ? -29.838 -12.840 53.323 1.00 59.09 424 VAL A N 1
ATOM 3230 C CA . VAL A 1 424 ? -28.861 -13.903 53.050 1.00 59.09 424 VAL A CA 1
ATOM 3231 C C . VAL A 1 424 ? -29.131 -14.497 51.670 1.00 59.09 424 VAL A C 1
ATOM 3233 O O . VAL A 1 424 ? -30.280 -14.791 51.322 1.00 59.09 424 VAL A O 1
ATOM 3236 N N . ALA A 1 425 ? -28.080 -14.682 50.873 1.00 55.22 425 ALA A N 1
ATOM 3237 C CA . ALA A 1 425 ? -28.199 -15.307 49.566 1.00 55.22 425 ALA A CA 1
ATOM 3238 C C . ALA A 1 425 ? -28.637 -16.774 49.713 1.00 55.22 425 ALA A C 1
ATOM 3240 O O . ALA A 1 425 ? -27.950 -17.595 50.312 1.00 55.22 425 ALA A O 1
ATOM 3241 N N . GLN A 1 426 ? -29.788 -17.126 49.136 1.00 51.62 426 GLN A N 1
ATOM 3242 C CA . GLN A 1 426 ? -30.258 -18.512 49.061 1.00 51.62 426 GLN A CA 1
ATOM 3243 C C . GLN A 1 426 ? -29.539 -19.246 47.919 1.00 51.62 426 GLN A C 1
ATOM 3245 O O . GLN A 1 426 ? -30.078 -19.413 46.819 1.00 51.62 426 GLN A O 1
ATOM 3250 N N . GLY A 1 427 ? -28.282 -19.614 48.153 1.00 46.44 427 GLY A N 1
ATOM 3251 C CA . GLY A 1 427 ? -27.516 -20.526 47.310 1.00 46.44 427 GLY A CA 1
ATOM 3252 C C . GLY A 1 427 ? -27.033 -21.697 48.154 1.00 46.44 427 GLY A C 1
ATOM 3253 O O . GLY A 1 427 ? -26.256 -21.494 49.081 1.00 46.44 427 GLY A O 1
ATOM 3254 N N . ASP A 1 428 ? -27.494 -22.913 47.853 1.00 41.16 428 ASP A N 1
ATOM 3255 C CA . ASP A 1 428 ? -27.023 -24.134 48.514 1.00 41.16 428 ASP A CA 1
ATOM 3256 C C . ASP A 1 428 ? -25.534 -24.356 48.197 1.00 41.16 428 ASP A C 1
ATOM 3258 O O . ASP A 1 428 ? -25.176 -24.987 47.204 1.00 41.16 428 ASP A O 1
ATOM 3262 N N . GLY A 1 429 ? -24.646 -23.854 49.058 1.00 39.16 429 GLY A N 1
ATOM 3263 C CA . GLY A 1 429 ? -23.193 -24.048 48.968 1.00 39.16 429 GLY A CA 1
ATOM 3264 C C . GLY A 1 429 ? -22.718 -25.482 49.247 1.00 39.16 429 GLY A C 1
ATOM 3265 O O . GLY A 1 429 ? -21.518 -25.735 49.242 1.00 39.16 429 GLY A O 1
ATOM 3266 N N . HIS A 1 430 ? -23.635 -26.426 49.490 1.00 35.62 430 HIS A N 1
ATOM 3267 C CA . HIS A 1 430 ? -23.338 -27.812 49.875 1.00 35.62 430 HIS A CA 1
ATOM 3268 C C . HIS A 1 430 ? -23.530 -28.860 48.770 1.00 35.62 430 HIS A C 1
ATOM 3270 O O . HIS A 1 430 ? -23.454 -30.056 49.044 1.00 35.62 430 HIS A O 1
ATOM 3276 N N . ARG A 1 431 ? -23.745 -28.454 47.516 1.00 31.86 431 ARG A N 1
ATOM 3277 C CA . ARG A 1 431 ? -23.685 -29.380 46.374 1.00 31.86 431 ARG A CA 1
ATOM 3278 C C . ARG A 1 431 ? -22.582 -28.949 45.415 1.00 31.86 431 ARG A C 1
ATOM 3280 O O . ARG A 1 431 ? -22.849 -28.282 44.420 1.00 31.86 431 ARG A O 1
ATOM 3287 N N . ALA A 1 432 ? -21.353 -29.307 45.784 1.00 31.66 432 ALA A N 1
ATOM 3288 C CA . ALA A 1 432 ? -20.246 -29.480 44.849 1.00 31.66 432 ALA A CA 1
ATOM 3289 C C . ALA A 1 432 ? -20.256 -30.922 44.332 1.00 31.66 432 ALA A C 1
ATOM 3291 O O . ALA A 1 432 ? -20.542 -31.825 45.157 1.00 31.66 432 ALA A O 1
#

pLDDT: mean 81.85, std 12.93, range [31.66, 96.94]

Radius of gyration: 42.88 Å; chains: 1; bounding box: 101×47×151 Å

Secondary structure (DSSP, 8-state):
-HHHHHHHHHHHHHHHHHHHHHHHHHHHHHHHHHHHHHHHHHHHHHHHHHHHHHHHHHHHTT-SS------HHHHHTTTTT-SS--GGGTTSPPPSBPPPIIIIIHHHHHHHHHHHHHHHHHHHHHHTTSSPPPSSHHHHHHHHHHHIIIIIHHHHHHHHHHHHHHHHHHHHHHHHHHHHHHHHHHHHHHHHHHHHHHHHHHTB-EE-TTT--EESS-EEE-SSTT---EES--SSBTTBSSEEEBTTS-EEE-SHHHHHHHS-EE-TTT-PBPPTTTTTSEEEEEEEE-STTSSHHHHHHHHHHHHHHHHT-TTS-EEEEESSHHHHHHHHHHHHHHHTTPPPPPPP--SS---EEEEEEETTEEEEEEEEE--GGGGSSHHHHHT-TTSTT-S--EE---GGGSHHHHHHHHTSTTTTTSPPP---TT--

Organism: Microbacterium testaceum (NCBI:txid2033)

InterPro domains:
  IPR045528 Double-GTPase 2 [PF19993] (286-412)